Protein AF-A0A8H6WS66-F1 (afdb_monomer)

Solvent-accessible surface area (backbone atoms only — not comparable to full-atom values): 33517 Å² total; per-residue (Å²): 138,84,81,68,73,71,63,70,65,63,70,77,64,70,57,72,63,61,60,51,50,57,52,49,55,54,51,50,53,51,52,53,51,53,49,53,52,50,53,50,51,52,50,53,50,51,53,51,50,52,36,53,51,48,51,54,46,40,55,49,43,50,50,51,50,51,54,48,43,46,63,71,46,48,46,52,53,50,55,49,49,49,71,77,38,58,78,78,70,56,79,72,84,66,98,68,97,72,90,77,87,86,85,83,87,81,85,90,74,85,76,85,82,79,84,89,66,83,79,73,81,88,76,88,75,74,98,60,79,79,86,39,65,44,73,50,67,57,63,42,93,86,72,44,65,76,57,79,66,40,82,39,78,52,82,74,76,74,73,76,66,40,97,84,72,49,78,70,81,73,74,77,75,78,91,72,83,92,70,86,90,66,98,62,82,68,42,77,73,76,67,82,45,90,55,37,35,82,71,81,88,84,57,97,61,71,88,75,65,61,58,69,62,60,35,53,71,10,83,63,36,42,66,86,54,62,64,42,95,76,78,60,66,60,86,82,47,88,47,68,69,56,51,52,37,47,51,54,36,52,45,46,42,33,76,73,66,66,47,49,64,69,58,49,51,52,33,29,75,72,29,89,92,44,64,62,67,54,59,49,49,69,91,72,36,85,32,33,43,52,50,61,55,71,75,48,89,72,69,88,51,71,45,96,87,66,42,29,75,82,67,38,85,68,78,46,59,72,79,59,29,68,71,74,56,92,82,54,56,68,67,59,55,48,58,50,51,56,72,41,32,38,85,52,86,94,37,82,44,63,69,38,54,63,68,46,75,73,63,61,76,76,71,77,91,84,72,95,85,78,77,88,58,61,50,56,70,41,81,44,83,45,98,87,49,63,25,47,38,73,68,58,93,81,59,96,88,62,56,60,64,72,86,47,44,51,80,41,67,55,84,75,71,79,81,72,77,79,82,78,79,84,79,85,82,86,84,83,80,88,84,86,89,81,89,84,90,78,93,75,81,88,74,87,77,71,85,79,78,77,77,71,84,74,77,46,64,73,58,54,28,69,73,71,74,60,79,49,68,46,80,47,90,72,32,34,30,36,29,72,94,46,56,52,69,60,69,31,58,70,90,60,62,94,93,59,68,90,74,85,85,83,85,75,89,80,86,126

Mean predicted aligned error: 18.37 Å

Foldseek 3Di:
DDDDPVVVVVVVCPDPVVVVVVVVVVVVVVVVVVVVVVVVVVVVVVLVVLLVVLLVLLVQLLVQLVVLCVPPPVVVVVVVCCLQCVPVPPPDDDDDPDDDDDDDDDDPDDDDDDDDDDDDPDDDDPPDDPPQWDFAFDADLLRHGPDGTDTDGHPPPPDDQDPVNDDPPDDPDPDDDDDDDDPDDFDPCVVPQQLEAADQDDDPPPPPDPSVVVCVSNVVHHLQPPPPPVVPRPPANDPVSLLVSLQVSLLCCCPVVVDDLVSSQSSLVPHPSSVAWRCADDDFLCDGSLNVNVPDDDPQRQGPVGDGPSRRPRPDCVSSPCPPDPPPPPVVVVVNQVLQADPPPVGRHGVGRHRCVVNCVPDDPPDPDDDLDAFDWDWDQDPVGIATDGPDDDDPPRHNDDKAADKDFLPQPPDDPDDDDDDDDDDDDDDDDDDDDDDDDDDDDDDPPPPDDDDRVVNVCVVVVHFLWDDAPRMIGGPVVHTDNVSRHDDDDVPDDPDDDDHDDDDD

Structure (mmCIF, N/CA/C/O backbone):
data_AF-A0A8H6WS66-F1
#
_entry.id   AF-A0A8H6WS66-F1
#
loop_
_atom_site.group_PDB
_atom_site.id
_atom_site.type_symbol
_atom_site.label_atom_id
_atom_site.label_alt_id
_atom_site.label_comp_id
_atom_site.label_asym_id
_atom_site.label_entity_id
_atom_site.label_seq_id
_atom_site.pdbx_PDB_ins_code
_atom_site.Cartn_x
_atom_site.Cartn_y
_atom_site.Cartn_z
_atom_site.occupancy
_atom_site.B_iso_or_equiv
_atom_site.auth_seq_id
_atom_site.auth_comp_id
_atom_site.auth_asym_id
_atom_site.auth_atom_id
_atom_site.pdbx_PDB_model_num
ATOM 1 N N . MET A 1 1 ? 30.256 19.941 -70.661 1.00 43.75 1 MET A N 1
ATOM 2 C CA . MET A 1 1 ? 30.154 18.940 -69.582 1.00 43.75 1 MET A CA 1
ATOM 3 C C . MET A 1 1 ? 29.837 17.607 -70.234 1.00 43.75 1 MET A C 1
ATOM 5 O O . MET A 1 1 ? 28.681 17.332 -70.511 1.00 43.75 1 MET A O 1
ATOM 9 N N . PHE A 1 2 ? 30.880 16.864 -70.602 1.00 43.03 2 PHE A N 1
ATOM 10 C CA . PHE A 1 2 ? 30.775 15.496 -71.103 1.00 43.03 2 PHE A CA 1
ATOM 11 C C . PHE A 1 2 ? 30.902 14.583 -69.885 1.00 43.03 2 PHE A C 1
ATOM 13 O O . PHE A 1 2 ? 31.939 14.602 -69.225 1.00 43.03 2 PHE A O 1
ATOM 20 N N . LEU A 1 3 ? 29.826 13.881 -69.536 1.00 43.59 3 LEU A N 1
ATOM 21 C CA . LEU A 1 3 ? 29.873 12.826 -68.531 1.00 43.59 3 LEU A CA 1
ATOM 22 C C . LEU A 1 3 ? 30.451 11.577 -69.201 1.00 43.59 3 LEU A C 1
ATOM 24 O O . LEU A 1 3 ? 29.998 11.164 -70.264 1.00 43.59 3 LEU A O 1
ATOM 28 N N . ASP A 1 4 ? 31.511 11.061 -68.593 1.00 47.53 4 ASP A N 1
ATOM 29 C CA . ASP A 1 4 ? 32.349 9.964 -69.061 1.00 47.53 4 ASP A CA 1
ATOM 30 C C . ASP A 1 4 ? 31.577 8.631 -68.993 1.00 47.53 4 ASP A C 1
ATOM 32 O O . ASP A 1 4 ? 31.248 8.141 -67.909 1.00 47.53 4 ASP A O 1
ATOM 36 N N . GLU A 1 5 ? 31.281 8.032 -70.153 1.00 54.59 5 GLU A N 1
ATOM 37 C CA . GLU A 1 5 ? 30.584 6.739 -70.292 1.00 54.59 5 GLU A CA 1
ATOM 38 C C . GLU A 1 5 ? 31.339 5.564 -69.636 1.00 54.59 5 GLU A C 1
ATOM 40 O O . GLU A 1 5 ? 30.779 4.479 -69.465 1.00 54.59 5 GLU A O 1
ATOM 45 N N . LYS A 1 6 ? 32.586 5.762 -69.186 1.00 54.75 6 LYS A N 1
ATOM 46 C CA . LYS A 1 6 ? 33.353 4.737 -68.462 1.00 54.75 6 LYS A CA 1
ATOM 47 C C . LYS A 1 6 ? 32.830 4.413 -67.061 1.00 54.75 6 LYS A C 1
ATOM 49 O O . LYS A 1 6 ? 33.094 3.314 -66.578 1.00 54.75 6 LYS A O 1
ATOM 54 N N . TRP A 1 7 ? 32.058 5.293 -66.419 1.00 54.59 7 TRP A N 1
ATOM 55 C CA . TRP A 1 7 ? 31.504 5.010 -65.085 1.00 54.59 7 TRP A CA 1
ATOM 56 C C . TRP A 1 7 ? 30.294 4.063 -65.099 1.00 54.59 7 TRP A C 1
ATOM 58 O O . TRP A 1 7 ? 30.062 3.357 -64.121 1.00 54.59 7 TRP A O 1
ATOM 68 N N . LEU A 1 8 ? 29.562 3.967 -66.215 1.00 52.69 8 LEU A N 1
ATOM 69 C CA . LEU A 1 8 ? 28.390 3.084 -66.328 1.00 52.69 8 LEU A CA 1
ATOM 70 C C . LEU A 1 8 ? 28.760 1.609 -66.573 1.00 52.69 8 LEU A C 1
ATOM 72 O O . LEU A 1 8 ? 27.955 0.724 -66.296 1.00 52.69 8 LEU A O 1
ATOM 76 N N . SER A 1 9 ? 29.988 1.322 -67.018 1.00 56.88 9 SER A N 1
ATOM 77 C CA . SER A 1 9 ? 30.484 -0.048 -67.226 1.00 56.88 9 SER A CA 1
ATOM 78 C C . SER A 1 9 ? 31.092 -0.689 -65.971 1.00 56.88 9 SER A C 1
ATOM 80 O O . SER A 1 9 ? 31.179 -1.914 -65.915 1.00 56.88 9 SER A O 1
ATOM 82 N N . ALA A 1 10 ? 31.525 0.097 -64.980 1.00 54.47 10 ALA A N 1
ATOM 83 C CA . ALA A 1 10 ? 32.148 -0.427 -63.759 1.00 54.47 10 ALA A CA 1
ATOM 84 C C . ALA A 1 10 ? 31.117 -0.852 -62.693 1.00 54.47 10 ALA A C 1
ATOM 86 O O . ALA A 1 10 ? 31.419 -1.690 -61.851 1.00 54.47 10 ALA A O 1
ATOM 87 N N . ALA A 1 11 ? 29.882 -0.341 -62.764 1.00 55.03 11 ALA A N 1
ATOM 88 C CA . ALA A 1 11 ? 28.795 -0.693 -61.844 1.00 55.03 11 ALA A CA 1
ATOM 89 C C . ALA A 1 11 ? 28.055 -2.002 -62.210 1.00 55.03 11 ALA A C 1
ATOM 91 O O . ALA A 1 11 ? 27.203 -2.459 -61.455 1.00 55.03 11 ALA A O 1
ATOM 92 N N . ALA A 1 12 ? 28.364 -2.623 -63.357 1.00 57.28 12 ALA A N 1
ATOM 93 C CA . ALA A 1 12 ? 27.708 -3.855 -63.817 1.00 57.28 12 ALA A CA 1
ATOM 94 C C . ALA A 1 12 ? 28.364 -5.151 -63.294 1.00 57.28 12 ALA A C 1
ATOM 96 O O . ALA A 1 12 ? 27.846 -6.243 -63.525 1.00 57.28 12 ALA A O 1
ATOM 97 N N . HIS A 1 13 ? 29.483 -5.039 -62.573 1.00 57.19 13 HIS A N 1
ATOM 98 C CA . HIS A 1 13 ? 30.164 -6.153 -61.916 1.00 57.19 13 HIS A CA 1
ATOM 99 C C . HIS A 1 13 ? 30.363 -5.850 -60.427 1.00 57.19 13 HIS A C 1
ATOM 101 O O . HIS A 1 13 ? 31.485 -5.825 -59.928 1.00 57.19 13 HIS A O 1
ATOM 107 N N . GLU A 1 14 ? 29.265 -5.641 -59.693 1.00 57.31 14 GLU A N 1
ATOM 108 C CA . GLU A 1 14 ? 29.308 -5.959 -58.264 1.00 57.31 14 GLU A CA 1
ATOM 109 C C . GLU A 1 14 ? 29.624 -7.460 -58.131 1.00 57.31 14 GLU A C 1
ATOM 111 O O . GLU A 1 14 ? 28.945 -8.282 -58.762 1.00 57.31 14 GLU A O 1
ATOM 116 N N . PRO A 1 15 ? 30.673 -7.843 -57.383 1.00 62.91 15 PRO A N 1
ATOM 117 C CA . PRO A 1 15 ? 31.026 -9.241 -57.224 1.00 62.91 15 PRO A CA 1
ATOM 118 C C . PRO A 1 15 ? 29.860 -9.997 -56.576 1.00 62.91 15 PRO A C 1
ATOM 120 O O . PRO A 1 15 ? 29.294 -9.567 -55.572 1.00 62.91 15 PRO A O 1
ATOM 123 N N . ASP A 1 16 ? 29.507 -11.149 -57.156 1.00 68.88 16 ASP A N 1
ATOM 124 C CA . ASP A 1 16 ? 28.428 -12.050 -56.704 1.00 68.88 16 ASP A CA 1
ATOM 125 C C . ASP A 1 16 ? 28.535 -12.398 -55.200 1.00 68.88 16 ASP A C 1
ATOM 127 O O . ASP A 1 16 ? 27.555 -12.724 -54.534 1.00 68.88 16 ASP A O 1
ATOM 131 N N . GLU A 1 17 ? 29.729 -12.257 -54.629 1.00 71.19 17 GLU A N 1
ATOM 132 C CA . GLU A 1 17 ? 30.026 -12.443 -53.212 1.00 71.19 17 GLU A CA 1
ATOM 133 C C . GLU A 1 17 ? 29.352 -11.396 -52.305 1.00 71.19 17 GLU A C 1
ATOM 135 O O . GLU A 1 17 ? 28.680 -11.772 -51.344 1.00 71.19 17 GLU A O 1
ATOM 140 N N . THR A 1 18 ? 29.383 -10.107 -52.661 1.00 72.00 18 THR A N 1
ATOM 141 C CA . THR A 1 18 ? 28.758 -9.032 -51.864 1.00 72.00 18 THR A CA 1
ATOM 142 C C . THR A 1 18 ? 27.233 -9.161 -51.853 1.00 72.00 18 THR A C 1
ATOM 144 O O . THR A 1 18 ? 26.573 -8.930 -50.839 1.00 72.00 18 THR A O 1
ATOM 147 N N . ARG A 1 19 ? 26.647 -9.626 -52.965 1.00 71.31 19 ARG A N 1
ATOM 148 C CA . ARG A 1 19 ? 25.206 -9.902 -53.063 1.00 71.31 19 ARG A CA 1
ATOM 149 C C . ARG A 1 19 ? 24.790 -11.122 -52.234 1.00 71.31 19 ARG A C 1
ATOM 151 O O . ARG A 1 19 ? 23.672 -11.155 -51.715 1.00 71.31 19 ARG A O 1
ATOM 158 N N . ARG A 1 20 ? 25.666 -12.122 -52.087 1.00 73.50 20 ARG A N 1
ATOM 159 C CA . ARG A 1 20 ? 25.434 -13.285 -51.212 1.00 73.50 20 ARG A CA 1
ATOM 160 C C . ARG A 1 20 ? 25.516 -12.915 -49.734 1.00 73.50 20 ARG A C 1
ATOM 162 O O . ARG A 1 20 ? 24.702 -13.423 -48.968 1.00 73.50 20 ARG A O 1
ATOM 169 N N . GLU A 1 21 ? 26.429 -12.032 -49.343 1.00 76.38 21 GLU A N 1
ATOM 170 C CA . GLU A 1 21 ? 26.528 -11.533 -47.962 1.00 76.38 21 GLU A CA 1
ATOM 171 C C . GLU A 1 21 ? 25.297 -10.702 -47.570 1.00 76.38 21 GLU A C 1
ATOM 173 O O . GLU A 1 21 ? 24.619 -11.043 -46.604 1.00 76.38 21 GLU A O 1
ATOM 178 N N . LEU A 1 22 ? 24.885 -9.740 -48.405 1.00 74.75 22 LEU A N 1
ATOM 179 C CA . LEU A 1 22 ? 23.660 -8.949 -48.192 1.00 74.75 22 LEU A CA 1
ATOM 180 C C . LEU A 1 22 ? 22.384 -9.802 -48.075 1.00 74.75 22 LEU A C 1
ATOM 182 O O . LEU A 1 22 ? 21.452 -9.443 -47.353 1.00 74.75 22 LEU A O 1
ATOM 186 N N . ASN A 1 23 ? 22.312 -10.932 -48.784 1.00 79.50 23 ASN A N 1
ATOM 187 C CA . ASN A 1 23 ? 21.181 -11.855 -48.678 1.00 79.50 23 ASN A CA 1
ATOM 188 C C . ASN A 1 23 ? 21.225 -12.707 -47.400 1.00 79.50 23 ASN A C 1
ATOM 190 O O . ASN A 1 23 ? 20.162 -13.039 -46.875 1.00 79.50 23 ASN A O 1
ATOM 194 N N . LYS A 1 24 ? 22.416 -13.042 -46.882 1.00 81.19 24 LYS A N 1
ATOM 195 C CA . LYS A 1 24 ? 22.566 -13.734 -45.592 1.00 81.19 24 LYS A CA 1
ATOM 196 C C . LYS A 1 24 ? 22.163 -12.828 -44.433 1.00 81.19 24 LYS A C 1
ATOM 198 O O . LYS A 1 24 ? 21.391 -13.266 -43.587 1.00 81.19 24 LYS A O 1
ATOM 203 N N . ASP A 1 25 ? 22.581 -11.565 -44.447 1.00 83.75 25 ASP A N 1
ATOM 204 C CA . ASP A 1 25 ? 22.234 -10.606 -43.391 1.00 83.75 25 ASP A CA 1
ATOM 205 C C . ASP A 1 25 ? 20.728 -10.331 -43.341 1.00 83.75 25 ASP A C 1
ATOM 207 O O . ASP A 1 25 ? 20.127 -10.315 -42.268 1.00 83.75 25 ASP A O 1
ATOM 211 N N . LYS A 1 26 ? 20.075 -10.217 -44.506 1.00 85.56 26 LYS A N 1
ATOM 212 C CA . LYS A 1 26 ? 18.609 -10.096 -44.584 1.00 85.56 26 LYS A CA 1
ATOM 213 C C . LYS A 1 26 ? 17.880 -11.336 -44.069 1.00 85.56 26 LYS A C 1
ATOM 215 O O . LYS A 1 26 ? 16.824 -11.202 -43.458 1.00 85.56 26 LYS A O 1
ATOM 220 N N . LEU A 1 27 ? 18.413 -12.533 -44.322 1.00 84.50 27 LEU A N 1
ATOM 221 C CA . LEU A 1 27 ? 17.817 -13.777 -43.830 1.00 84.50 27 LEU A CA 1
ATOM 222 C C . LEU A 1 27 ? 17.990 -13.915 -42.311 1.00 84.50 27 LEU A C 1
ATOM 224 O O . LEU A 1 27 ? 17.042 -14.289 -41.627 1.00 84.50 27 LEU A O 1
ATOM 228 N N . ASN A 1 28 ? 19.164 -13.554 -41.787 1.00 88.44 28 ASN A N 1
ATOM 229 C CA . ASN A 1 28 ? 19.439 -13.549 -40.352 1.00 88.44 28 ASN A CA 1
ATOM 230 C C . ASN A 1 28 ? 18.550 -12.535 -39.621 1.00 88.44 28 ASN A C 1
ATOM 232 O O . ASN A 1 28 ? 17.876 -12.907 -38.668 1.00 88.44 28 ASN A O 1
ATOM 236 N N . SER A 1 29 ? 18.449 -11.301 -40.127 1.00 89.19 29 SER A N 1
ATOM 237 C CA . SER A 1 29 ? 17.558 -10.275 -39.567 1.00 89.19 29 SER A CA 1
ATOM 238 C C . SER A 1 29 ? 16.092 -10.717 -39.571 1.00 89.19 29 SER A C 1
ATOM 240 O O . SER A 1 29 ? 15.390 -10.507 -38.587 1.00 89.19 29 SER A O 1
ATOM 242 N N . LYS A 1 30 ? 15.627 -11.384 -40.637 1.00 91.62 30 LYS A N 1
ATOM 243 C CA . LYS A 1 30 ? 14.256 -11.904 -40.694 1.00 91.62 30 LYS A CA 1
ATOM 244 C C . LYS A 1 30 ? 14.009 -13.011 -39.661 1.00 91.62 30 LYS A C 1
ATOM 246 O O . LYS A 1 30 ? 12.953 -13.021 -39.035 1.00 91.62 30 LYS A O 1
ATOM 251 N N . ASN A 1 31 ? 14.968 -13.917 -39.468 1.00 93.38 31 ASN A N 1
ATOM 252 C CA . ASN A 1 31 ? 14.859 -14.975 -38.461 1.00 93.38 31 ASN A CA 1
ATOM 253 C C . ASN A 1 31 ? 14.862 -14.402 -37.034 1.00 93.38 31 ASN A C 1
ATOM 255 O O . ASN A 1 31 ? 14.090 -14.862 -36.196 1.00 93.38 31 ASN A O 1
ATOM 259 N N . GLU A 1 32 ? 15.682 -13.381 -36.763 1.00 94.94 32 GLU A N 1
ATOM 260 C CA . GLU A 1 32 ? 15.687 -12.684 -35.471 1.00 94.94 32 GLU A CA 1
ATOM 261 C C . GLU A 1 32 ? 14.355 -11.976 -35.194 1.00 94.94 32 GLU A C 1
ATOM 263 O O . GLU A 1 32 ? 13.839 -12.053 -34.079 1.00 94.94 32 GLU A O 1
ATOM 268 N N . ASP A 1 33 ? 13.758 -11.330 -36.199 1.00 94.75 33 ASP A N 1
ATOM 269 C CA . ASP A 1 33 ? 12.450 -10.683 -36.060 1.00 94.75 33 ASP A CA 1
ATOM 270 C C . ASP A 1 33 ? 11.324 -11.701 -35.822 1.00 94.75 33 ASP A C 1
ATOM 272 O O . ASP A 1 33 ? 10.460 -11.483 -34.969 1.00 94.75 33 ASP A O 1
ATOM 276 N N . GLU A 1 34 ? 11.331 -12.832 -36.535 1.00 95.75 34 GLU A N 1
ATOM 277 C CA . GLU A 1 34 ? 10.373 -13.924 -36.319 1.00 95.75 34 GLU A CA 1
ATOM 278 C C . GLU A 1 34 ? 10.517 -14.525 -34.912 1.00 95.75 34 GLU A C 1
ATOM 280 O O . GLU A 1 34 ? 9.509 -14.738 -34.231 1.00 95.75 34 GLU A O 1
ATOM 285 N N . GLN A 1 35 ? 11.752 -14.710 -34.434 1.00 96.00 35 GLN A N 1
ATOM 286 C CA . GLN A 1 35 ? 12.023 -15.170 -33.074 1.00 96.00 35 GLN A CA 1
ATOM 287 C C . GLN A 1 35 ? 11.519 -14.166 -32.025 1.00 96.00 35 GLN A C 1
ATOM 289 O O . GLN A 1 35 ? 10.778 -14.554 -31.120 1.00 96.00 35 GLN A O 1
ATOM 294 N N . ARG A 1 36 ? 11.820 -12.868 -32.172 1.00 96.12 36 ARG A N 1
ATOM 295 C CA . ARG A 1 36 ? 11.318 -11.818 -31.262 1.00 96.12 36 ARG A CA 1
ATOM 296 C C . ARG A 1 36 ? 9.791 -11.759 -31.244 1.00 96.12 36 ARG A C 1
ATOM 298 O O . ARG A 1 36 ? 9.187 -11.589 -30.185 1.00 96.12 36 ARG A O 1
ATOM 305 N N . GLN A 1 37 ? 9.139 -11.920 -32.397 1.00 96.75 37 GLN A N 1
ATOM 306 C CA . GLN A 1 37 ? 7.676 -11.976 -32.469 1.00 96.75 37 GLN A CA 1
ATOM 307 C C . GLN A 1 37 ? 7.109 -13.213 -31.768 1.00 96.75 37 GLN A C 1
ATOM 309 O O . GLN A 1 37 ? 6.059 -13.122 -31.127 1.00 96.75 37 GLN A O 1
ATOM 314 N N . GLN A 1 38 ? 7.776 -14.362 -31.873 1.00 97.00 38 GLN A N 1
ATOM 315 C CA . GLN A 1 38 ? 7.371 -15.579 -31.177 1.00 97.00 38 GLN A CA 1
ATOM 316 C C . GLN A 1 38 ? 7.518 -15.433 -29.656 1.00 97.00 38 GLN A C 1
ATOM 318 O O . GLN A 1 38 ? 6.588 -15.776 -28.925 1.00 97.00 38 GLN A O 1
ATOM 323 N N . GLU A 1 39 ? 8.626 -14.862 -29.182 1.00 96.88 39 GLU A N 1
ATOM 324 C CA . GLU A 1 39 ? 8.867 -14.571 -27.763 1.00 96.88 39 GLU A CA 1
ATOM 325 C C . GLU A 1 39 ? 7.842 -13.574 -27.201 1.00 96.88 39 GLU A C 1
ATOM 327 O O . GLU A 1 39 ? 7.281 -13.791 -26.122 1.00 96.88 39 GLU A O 1
ATOM 332 N N . LEU A 1 40 ? 7.506 -12.527 -27.963 1.00 96.12 40 LEU A N 1
ATOM 333 C CA . LEU A 1 40 ? 6.463 -11.572 -27.589 1.00 96.12 40 LEU A CA 1
ATOM 334 C C . LEU A 1 40 ? 5.087 -12.246 -27.489 1.00 96.12 40 LEU A C 1
ATOM 336 O O . LEU A 1 40 ? 4.362 -12.029 -26.520 1.00 96.12 40 LEU A O 1
ATOM 340 N N . ARG A 1 41 ? 4.723 -13.097 -28.459 1.00 97.25 41 ARG A N 1
ATOM 341 C CA . ARG A 1 41 ? 3.455 -13.849 -28.425 1.00 97.25 41 ARG A CA 1
ATOM 342 C C . ARG A 1 41 ? 3.390 -14.802 -27.236 1.00 97.25 41 ARG A C 1
ATOM 344 O O . ARG A 1 41 ? 2.350 -14.868 -26.587 1.00 97.25 41 ARG A O 1
ATOM 351 N N . ALA A 1 42 ? 4.482 -15.505 -26.936 1.00 96.94 42 ALA A N 1
ATOM 352 C CA . ALA A 1 42 ? 4.564 -16.387 -25.775 1.00 96.94 42 ALA A CA 1
ATOM 353 C C . ALA A 1 42 ? 4.412 -15.601 -24.462 1.00 96.94 42 ALA A C 1
ATOM 355 O O . ALA A 1 42 ? 3.675 -16.019 -23.570 1.00 96.94 42 ALA A O 1
ATOM 356 N N . THR A 1 43 ? 5.033 -14.422 -24.375 1.00 94.31 43 THR A N 1
ATOM 357 C CA . THR A 1 43 ? 4.922 -13.530 -23.212 1.00 94.31 43 THR A CA 1
ATOM 358 C C . THR A 1 43 ? 3.490 -13.027 -23.023 1.00 94.31 43 THR A C 1
ATOM 360 O O . THR A 1 43 ? 2.941 -13.138 -21.930 1.00 94.31 43 THR A O 1
ATOM 363 N N . LEU A 1 44 ? 2.836 -12.550 -24.088 1.00 94.88 44 LEU A N 1
ATOM 364 C CA . LEU A 1 44 ? 1.442 -12.092 -24.033 1.00 94.88 44 LEU A CA 1
ATOM 365 C C . LEU A 1 44 ? 0.467 -13.222 -23.678 1.00 94.88 44 LEU A C 1
ATOM 367 O O . LEU A 1 44 ? -0.478 -12.998 -22.921 1.00 94.88 44 LEU A O 1
ATOM 371 N N . ALA A 1 45 ? 0.700 -14.434 -24.191 1.00 96.44 45 ALA A N 1
ATOM 372 C CA . ALA A 1 45 ? -0.092 -15.608 -23.839 1.00 96.44 45 ALA A CA 1
ATOM 373 C C . ALA A 1 45 ? 0.037 -15.941 -22.343 1.00 96.44 45 ALA A C 1
ATOM 375 O O . ALA A 1 45 ? -0.981 -16.120 -21.675 1.00 96.44 45 ALA A O 1
ATOM 376 N N . ARG A 1 46 ? 1.262 -15.918 -21.798 1.00 95.94 46 ARG A N 1
ATOM 377 C CA . ARG A 1 46 ? 1.518 -16.118 -20.362 1.00 95.94 46 ARG A CA 1
ATOM 378 C C . ARG A 1 46 ? 0.838 -15.051 -19.501 1.00 95.94 46 ARG A C 1
ATOM 380 O O . ARG A 1 46 ? 0.182 -15.376 -18.519 1.00 95.94 46 ARG A O 1
ATOM 387 N N . MET A 1 47 ? 0.930 -13.776 -19.888 1.00 93.81 47 MET A N 1
ATOM 388 C CA . MET A 1 47 ? 0.246 -12.685 -19.178 1.00 93.81 47 MET A CA 1
ATOM 389 C C . MET A 1 47 ? -1.277 -12.863 -19.182 1.00 93.81 47 MET A C 1
ATOM 391 O O . MET A 1 47 ? -1.935 -12.627 -18.170 1.00 93.81 47 MET A O 1
ATOM 395 N N . HIS A 1 48 ? -1.855 -13.302 -20.304 1.00 95.69 48 HIS A N 1
ATOM 396 C CA . HIS A 1 48 ? -3.285 -13.588 -20.385 1.00 95.69 48 HIS A CA 1
ATOM 397 C C . HIS A 1 48 ? -3.695 -14.722 -19.436 1.00 95.69 48 HIS A C 1
ATOM 399 O O . HIS A 1 48 ? -4.669 -14.574 -18.697 1.00 95.69 48 HIS A O 1
ATOM 405 N N . GLU A 1 49 ? -2.933 -15.816 -19.412 1.00 96.69 49 GLU A N 1
ATOM 406 C CA . GLU A 1 49 ? -3.156 -16.944 -18.505 1.00 96.69 49 GLU A CA 1
ATOM 407 C C . GLU A 1 49 ? -3.073 -16.521 -17.029 1.00 96.69 49 GLU A C 1
ATOM 409 O O . GLU A 1 49 ? -3.973 -16.836 -16.245 1.00 96.69 49 GLU A O 1
ATOM 414 N N . ASN A 1 50 ? -2.072 -15.713 -16.665 1.00 95.38 50 ASN A N 1
ATOM 415 C CA . ASN A 1 50 ? -1.926 -15.168 -15.313 1.00 95.38 50 ASN A CA 1
ATOM 416 C C . ASN A 1 50 ? -3.147 -14.332 -14.896 1.00 95.38 50 ASN A C 1
ATOM 418 O O . ASN A 1 50 ? -3.660 -14.493 -13.789 1.00 95.38 50 ASN A O 1
ATOM 422 N N . ARG A 1 51 ? -3.670 -13.480 -15.790 1.00 95.12 51 ARG A N 1
ATOM 423 C CA . ARG A 1 51 ? -4.863 -12.652 -15.522 1.00 95.12 51 ARG A CA 1
ATOM 424 C C . ARG A 1 51 ? -6.130 -13.490 -15.347 1.00 95.12 51 ARG A C 1
ATOM 426 O O . ARG A 1 51 ? -6.951 -13.187 -14.482 1.00 95.12 51 ARG A O 1
ATOM 433 N N . VAL A 1 52 ? -6.306 -14.539 -16.154 1.00 95.94 52 VAL A N 1
ATOM 434 C CA . VAL A 1 52 ? -7.444 -15.464 -16.016 1.00 95.94 52 VAL A CA 1
ATOM 435 C C . VAL A 1 52 ? -7.368 -16.191 -14.676 1.00 95.94 52 VAL A C 1
ATOM 437 O O . VAL A 1 52 ? -8.351 -16.200 -13.933 1.00 95.94 52 VAL A O 1
ATOM 440 N N . THR A 1 53 ? -6.196 -16.727 -14.337 1.00 96.19 53 THR A N 1
ATOM 441 C CA . THR A 1 53 ? -5.964 -17.424 -13.067 1.00 96.19 53 THR A CA 1
ATOM 442 C C . THR A 1 53 ? -6.201 -16.504 -11.872 1.00 96.19 53 THR A C 1
ATOM 444 O O . THR A 1 53 ? -6.918 -16.877 -10.945 1.00 96.19 53 THR A O 1
ATOM 447 N N . ALA A 1 54 ? -5.703 -15.268 -11.921 1.00 95.81 54 ALA A N 1
ATOM 448 C CA . ALA A 1 54 ? -5.924 -14.277 -10.875 1.00 95.81 54 ALA A CA 1
ATOM 449 C C . ALA A 1 54 ? -7.402 -13.925 -10.680 1.00 95.81 54 ALA A C 1
ATOM 451 O O . ALA A 1 54 ? -7.860 -13.832 -9.545 1.00 95.81 54 ALA A O 1
ATOM 452 N N . ARG A 1 55 ? -8.181 -13.798 -11.762 1.00 95.75 55 ARG A N 1
ATOM 453 C CA . ARG A 1 55 ? -9.628 -13.555 -11.664 1.00 95.75 55 ARG A CA 1
ATOM 454 C C . ARG A 1 55 ? -10.355 -14.714 -10.981 1.00 95.75 55 ARG A C 1
ATOM 456 O O . ARG A 1 55 ? -11.232 -14.480 -10.153 1.00 95.75 55 ARG A O 1
ATOM 463 N N . VAL A 1 56 ? -10.008 -15.954 -11.328 1.00 96.81 56 VAL A N 1
ATOM 464 C CA . VAL A 1 56 ? -10.589 -17.151 -10.697 1.00 96.81 56 VAL A CA 1
ATOM 465 C C . VAL A 1 56 ? -10.227 -17.201 -9.213 1.00 96.81 56 VAL A C 1
ATOM 467 O O . VAL A 1 56 ? -11.101 -17.423 -8.376 1.00 96.81 56 VAL A O 1
ATOM 470 N N . LEU A 1 57 ? -8.962 -16.933 -8.888 1.00 96.38 57 LEU A N 1
ATOM 471 C CA . LEU A 1 57 ? -8.463 -16.924 -7.519 1.00 96.38 57 LEU A CA 1
ATOM 472 C C . LEU A 1 57 ? -9.121 -15.829 -6.674 1.00 96.38 57 LEU A C 1
ATOM 474 O O . LEU A 1 57 ? -9.579 -16.123 -5.575 1.00 96.38 57 LEU A O 1
ATOM 478 N N . LEU A 1 58 ? -9.267 -14.611 -7.206 1.00 95.81 58 LEU A N 1
ATOM 479 C CA . LEU A 1 58 ? -9.979 -13.522 -6.535 1.00 95.81 58 LEU A CA 1
ATOM 480 C C . LEU A 1 58 ? -11.403 -13.944 -6.157 1.00 95.81 58 LEU A C 1
ATOM 482 O O . LEU A 1 58 ? -11.823 -13.753 -5.022 1.00 95.81 58 LEU A O 1
ATOM 486 N N . LYS A 1 59 ? -12.143 -14.565 -7.086 1.00 96.12 59 LYS A N 1
ATOM 487 C CA . LYS A 1 59 ? -13.508 -15.047 -6.819 1.00 96.12 59 LYS A CA 1
ATOM 488 C C . LYS A 1 59 ? -13.559 -16.162 -5.779 1.00 96.12 59 LYS A C 1
ATOM 490 O O . LYS A 1 59 ? -14.531 -16.237 -5.026 1.00 96.12 59 LYS A O 1
ATOM 495 N N . ALA A 1 60 ? -12.537 -17.011 -5.719 1.00 96.56 60 ALA A N 1
ATOM 496 C CA . ALA A 1 60 ? -12.420 -18.011 -4.666 1.00 96.56 60 ALA A CA 1
ATOM 497 C C . ALA A 1 60 ? -12.203 -17.345 -3.296 1.00 96.56 60 ALA A C 1
ATOM 499 O O . ALA A 1 60 ? -12.978 -17.601 -2.377 1.00 96.56 60 ALA A O 1
ATOM 500 N N . VAL A 1 61 ? -11.242 -16.420 -3.191 1.00 96.19 61 VAL A N 1
ATOM 501 C CA . VAL A 1 61 ? -10.938 -15.688 -1.948 1.00 96.19 61 VAL A CA 1
ATOM 502 C C . VAL A 1 61 ? -12.130 -14.839 -1.487 1.00 96.19 61 VAL A C 1
ATOM 504 O O . VAL A 1 61 ? -12.470 -14.862 -0.308 1.00 96.19 61 VAL A O 1
ATOM 507 N N . GLU A 1 62 ? -12.836 -14.159 -2.400 1.00 95.75 62 GLU A N 1
ATOM 508 C CA . GLU A 1 62 ? -14.081 -13.431 -2.096 1.00 95.75 62 GLU A CA 1
ATOM 509 C C . GLU A 1 62 ? -15.131 -14.347 -1.448 1.00 95.75 62 GLU A C 1
ATOM 511 O O . GLU A 1 62 ? -15.781 -13.969 -0.471 1.00 95.75 62 GLU A O 1
ATOM 516 N N . LYS A 1 63 ? -15.300 -15.564 -1.980 1.00 96.81 63 LYS A N 1
ATOM 517 C CA . LYS A 1 63 ? -16.261 -16.542 -1.459 1.00 96.81 63 LYS A CA 1
ATOM 518 C C . LYS A 1 63 ? -15.851 -17.064 -0.080 1.00 96.81 63 LYS A C 1
ATOM 520 O O . LYS A 1 63 ? -16.714 -17.200 0.787 1.00 96.81 63 LYS A O 1
ATOM 525 N N . GLU A 1 64 ? -14.567 -17.354 0.117 1.00 96.38 64 GLU A N 1
ATOM 526 C CA . GLU A 1 64 ? -14.017 -17.775 1.412 1.00 96.38 64 GLU A CA 1
ATOM 527 C C . GLU A 1 64 ? -14.210 -16.683 2.471 1.00 96.38 64 GLU A C 1
ATOM 529 O O . GLU A 1 64 ? -14.768 -16.944 3.537 1.00 96.38 64 GLU A O 1
ATOM 534 N N . PHE A 1 65 ? -13.853 -15.440 2.139 1.00 96.00 65 PHE A N 1
ATOM 535 C CA . PHE A 1 65 ? -14.033 -14.292 3.021 1.00 96.00 65 PHE A CA 1
ATOM 536 C C . PHE A 1 65 ? -15.508 -14.062 3.368 1.00 96.00 65 PHE A C 1
ATOM 538 O O . PHE A 1 65 ? -15.847 -13.841 4.529 1.00 96.00 65 PHE A O 1
ATOM 545 N N . ALA A 1 66 ? -16.412 -14.152 2.386 1.00 95.75 66 ALA A N 1
ATOM 546 C CA . ALA A 1 66 ? -17.845 -13.994 2.619 1.00 95.75 66 ALA A CA 1
ATOM 547 C C . ALA A 1 66 ? -18.403 -15.064 3.574 1.00 95.75 66 ALA A C 1
ATOM 549 O O . ALA A 1 66 ? -19.206 -14.740 4.450 1.00 95.75 66 ALA A O 1
ATOM 550 N N . ALA A 1 67 ? -17.963 -16.319 3.434 1.00 95.50 67 ALA A N 1
ATOM 551 C CA . ALA A 1 67 ? -18.333 -17.399 4.347 1.00 95.50 67 ALA A CA 1
ATOM 552 C C . ALA A 1 67 ? -17.813 -17.141 5.770 1.00 95.50 67 ALA A C 1
ATOM 554 O O . ALA A 1 67 ? -18.586 -17.232 6.725 1.00 95.50 67 ALA A O 1
ATOM 555 N N . TRP A 1 68 ? -16.545 -16.743 5.906 1.00 95.50 68 TRP A N 1
ATOM 556 C CA . TRP A 1 68 ? -15.961 -16.386 7.199 1.00 95.50 68 TRP A CA 1
ATOM 557 C C . TRP A 1 68 ? -16.701 -15.209 7.854 1.00 95.50 68 TRP A C 1
ATOM 559 O O . TRP A 1 68 ? -17.120 -15.303 9.007 1.00 95.50 68 TRP A O 1
ATOM 569 N N . LYS A 1 69 ? -16.948 -14.125 7.108 1.00 94.75 69 LYS A N 1
ATOM 570 C CA . LYS A 1 69 ? -17.659 -12.932 7.594 1.00 94.75 69 LYS A CA 1
ATOM 571 C C . LYS A 1 69 ? -19.081 -13.265 8.048 1.00 94.75 69 LYS A C 1
ATOM 573 O O . LYS A 1 69 ? -19.536 -12.747 9.068 1.00 94.75 69 LYS A O 1
ATOM 578 N N . ALA A 1 70 ? -19.789 -14.128 7.321 1.00 94.81 70 ALA A N 1
ATOM 579 C CA . ALA A 1 70 ? -21.130 -14.559 7.703 1.00 94.81 70 ALA A CA 1
ATOM 580 C C . ALA A 1 70 ? -21.136 -15.299 9.051 1.00 94.81 70 ALA A C 1
ATOM 582 O O . ALA A 1 70 ? -21.954 -14.980 9.915 1.00 94.81 70 ALA A O 1
ATOM 583 N N . GLU A 1 71 ? -20.214 -16.245 9.239 1.00 95.31 71 GLU A N 1
ATOM 584 C CA . GLU A 1 71 ? -20.174 -17.093 10.434 1.00 95.31 71 GLU A CA 1
ATOM 585 C C . GLU A 1 71 ? -19.588 -16.378 11.657 1.00 95.31 71 GLU A C 1
ATOM 587 O O . GLU A 1 71 ? -20.135 -16.501 12.751 1.00 95.31 71 GLU A O 1
ATOM 592 N N . HIS A 1 72 ? -18.511 -15.609 11.487 1.00 92.25 72 HIS A N 1
ATOM 593 C CA . HIS A 1 72 ? -17.736 -15.066 12.608 1.00 92.25 72 HIS A CA 1
ATOM 594 C C . HIS A 1 72 ? -18.022 -13.599 12.927 1.00 92.25 72 HIS A C 1
ATOM 596 O O . HIS A 1 72 ? -17.710 -13.155 14.028 1.00 92.25 72 HIS A O 1
ATOM 602 N N . VAL A 1 73 ? -18.626 -12.842 12.005 1.00 91.75 73 VAL A N 1
ATOM 603 C CA . VAL A 1 73 ? -18.929 -11.417 12.221 1.00 91.75 73 VAL A CA 1
ATOM 604 C C . VAL A 1 73 ? -20.434 -11.190 12.261 1.00 91.75 73 VAL A C 1
ATOM 606 O O . VAL A 1 73 ? -20.974 -10.745 13.271 1.00 91.75 73 VAL A O 1
ATOM 609 N N . LEU A 1 74 ? -21.140 -11.529 11.180 1.00 91.56 74 LEU A N 1
ATOM 610 C CA . LEU A 1 74 ? -22.555 -11.183 11.037 1.00 91.56 74 LEU A CA 1
ATOM 611 C C . LEU A 1 74 ? -23.457 -11.994 11.968 1.00 91.56 74 LEU A C 1
ATOM 613 O O . LEU A 1 74 ? -24.387 -11.438 12.547 1.00 91.56 74 LEU A O 1
ATOM 617 N N . LYS A 1 75 ? -23.194 -13.293 12.137 1.00 93.38 75 LYS A N 1
ATOM 618 C CA . LYS A 1 75 ? -23.986 -14.155 13.022 1.00 93.38 75 LYS A CA 1
ATOM 619 C C . LYS A 1 75 ? -23.866 -13.746 14.503 1.00 93.38 75 LYS A C 1
ATOM 621 O O . LYS A 1 75 ? -24.920 -13.563 15.113 1.00 93.38 75 LYS A O 1
ATOM 626 N N . PRO A 1 76 ? -22.668 -13.510 15.080 1.00 92.44 76 PRO A N 1
ATOM 627 C CA . PRO A 1 76 ? -22.547 -12.970 16.436 1.00 92.44 76 PRO A CA 1
ATOM 628 C C . PRO A 1 76 ? -23.141 -11.569 16.588 1.00 92.44 76 PRO A C 1
ATOM 630 O O . PRO A 1 76 ? -23.852 -11.324 17.557 1.00 92.44 76 PRO A O 1
ATOM 633 N N . ALA A 1 77 ? -22.917 -10.668 15.624 1.00 88.50 77 ALA A N 1
ATOM 634 C CA . ALA A 1 77 ? -23.490 -9.322 15.667 1.00 88.50 77 ALA A CA 1
ATOM 635 C C . ALA A 1 77 ? -25.024 -9.356 15.661 1.00 88.50 77 ALA A C 1
ATOM 637 O O . ALA A 1 77 ? -25.668 -8.653 16.436 1.00 88.50 77 ALA A O 1
ATOM 638 N N . LYS A 1 78 ? -25.619 -10.222 14.833 1.00 88.44 78 LYS A N 1
ATOM 639 C CA . LYS A 1 78 ? -27.064 -10.447 14.813 1.00 88.44 78 LYS A CA 1
ATOM 640 C C . LYS A 1 78 ? -27.567 -10.999 16.149 1.00 88.44 78 LYS A C 1
ATOM 642 O O . LYS A 1 78 ? -28.539 -10.472 16.674 1.00 88.44 78 LYS A O 1
ATOM 647 N N . ALA A 1 79 ? -26.900 -12.009 16.707 1.00 88.94 79 ALA A N 1
ATOM 648 C CA . ALA A 1 79 ? -27.271 -12.576 18.004 1.00 88.94 79 ALA A CA 1
ATOM 649 C C . ALA A 1 79 ? -27.176 -11.539 19.139 1.00 88.94 79 ALA A C 1
ATOM 651 O O . ALA A 1 79 ? -28.037 -11.504 20.015 1.00 88.94 79 ALA A O 1
ATOM 652 N N . LEU A 1 80 ? -26.166 -10.663 19.102 1.00 87.06 80 LEU A N 1
ATOM 653 C CA . LEU A 1 80 ? -26.021 -9.560 20.049 1.00 87.06 80 LEU A CA 1
ATOM 654 C C . LEU A 1 80 ? -27.164 -8.551 19.903 1.00 87.06 80 LEU A C 1
ATOM 656 O O . LEU A 1 80 ? -27.794 -8.212 20.895 1.00 87.06 80 LEU A O 1
ATOM 660 N N . LEU A 1 81 ? -27.483 -8.125 18.678 1.00 82.81 81 LEU A N 1
ATOM 661 C CA . LEU A 1 81 ? -28.608 -7.220 18.417 1.00 82.81 81 LEU A CA 1
ATOM 662 C C . LEU A 1 81 ? -29.947 -7.816 18.876 1.00 82.81 81 LEU A C 1
ATOM 664 O O . LEU A 1 81 ? -30.751 -7.110 19.480 1.00 82.81 81 LEU A O 1
ATOM 668 N N . GLU A 1 82 ? -30.169 -9.111 18.640 1.00 86.38 82 GLU A N 1
ATOM 669 C CA . GLU A 1 82 ? -31.346 -9.846 19.123 1.00 86.38 82 GLU A CA 1
ATOM 670 C C . GLU A 1 82 ? -31.414 -9.906 20.652 1.00 86.38 82 GLU A C 1
ATOM 672 O O . GLU A 1 82 ? -32.499 -9.770 21.219 1.00 86.38 82 GLU A O 1
ATOM 677 N N . ALA A 1 83 ? -30.273 -10.054 21.326 1.00 82.81 83 ALA A N 1
ATOM 678 C CA . ALA A 1 83 ? -30.202 -10.055 22.782 1.00 82.81 83 ALA A CA 1
ATOM 679 C C . ALA A 1 83 ? -30.399 -8.654 23.390 1.00 82.81 83 ALA A C 1
ATOM 681 O O . ALA A 1 83 ? -31.052 -8.523 24.424 1.00 82.81 83 ALA A O 1
ATOM 682 N N . THR A 1 84 ? -29.848 -7.610 22.765 1.00 83.06 84 THR A N 1
ATOM 683 C CA . THR A 1 84 ? -29.911 -6.228 23.268 1.00 83.06 84 THR A CA 1
ATOM 684 C C . THR A 1 84 ? -31.255 -5.564 22.972 1.00 83.06 84 THR A C 1
ATOM 686 O O . THR A 1 84 ? -31.760 -4.817 23.807 1.00 83.06 84 THR A O 1
ATOM 689 N N . PHE A 1 85 ? -31.878 -5.870 21.828 1.00 85.25 85 PHE A N 1
ATOM 690 C CA . PHE A 1 85 ? -33.142 -5.262 21.400 1.00 85.25 85 PHE A CA 1
ATOM 691 C C . PHE A 1 85 ? -34.212 -6.308 21.033 1.00 85.25 85 PHE A C 1
ATOM 693 O O . PHE A 1 85 ? -34.672 -6.346 19.884 1.00 85.25 85 PHE A O 1
ATOM 700 N N . PRO A 1 86 ? -34.698 -7.123 21.995 1.00 81.38 86 PRO A N 1
ATOM 701 C CA . PRO A 1 86 ? -35.680 -8.175 21.712 1.00 81.38 86 PRO A CA 1
ATOM 702 C C . PRO A 1 86 ? -36.983 -7.638 21.099 1.00 81.38 86 PRO A C 1
ATOM 704 O O . PRO A 1 86 ? -37.652 -8.322 20.324 1.00 81.38 86 PRO A O 1
ATOM 707 N N . SER A 1 87 ? -37.350 -6.396 21.435 1.00 78.62 87 SER A N 1
ATOM 708 C CA . SER A 1 87 ? -38.573 -5.734 20.972 1.00 78.62 87 SER A CA 1
ATOM 709 C C . SER A 1 87 ? -38.506 -5.242 19.523 1.00 78.62 87 SER A C 1
ATOM 711 O O . SER A 1 87 ? -39.552 -5.160 18.884 1.00 78.62 87 SER A O 1
ATOM 713 N N . MET A 1 88 ? -37.317 -4.948 18.980 1.00 69.31 88 MET A N 1
ATOM 714 C CA . MET A 1 88 ? -37.175 -4.448 17.602 1.00 69.31 88 MET A CA 1
ATOM 715 C C . MET A 1 88 ? -37.274 -5.551 16.546 1.00 69.31 88 MET A C 1
ATOM 717 O O . MET A 1 88 ? -37.613 -5.272 15.399 1.00 69.31 88 MET A O 1
ATOM 721 N N . ILE A 1 89 ? -36.980 -6.799 16.914 1.00 65.38 89 ILE A N 1
ATOM 722 C CA . ILE A 1 89 ? -36.894 -7.918 15.961 1.00 65.38 89 ILE A CA 1
ATOM 723 C C . ILE A 1 89 ? -38.155 -8.786 15.994 1.00 65.38 89 ILE A C 1
ATOM 725 O O . ILE A 1 89 ? -38.311 -9.669 15.156 1.00 65.38 89 ILE A O 1
ATOM 729 N N . SER A 1 90 ? -39.106 -8.499 16.890 1.00 66.75 90 SER A N 1
ATOM 730 C CA . SER A 1 90 ? -40.407 -9.164 16.873 1.00 66.75 90 SER A CA 1
ATOM 731 C C . SER A 1 90 ? -41.136 -8.786 15.575 1.00 66.75 90 SER A C 1
ATOM 733 O O . SER A 1 90 ? -41.565 -7.636 15.432 1.00 66.75 90 SER A O 1
ATOM 735 N N . PRO A 1 91 ? -41.269 -9.703 14.597 1.00 62.16 91 PRO A N 1
ATOM 736 C CA . PRO A 1 91 ? -41.940 -9.413 13.345 1.00 62.16 91 PRO A CA 1
ATOM 737 C C . PRO A 1 91 ? -43.433 -9.389 13.654 1.00 62.16 91 PRO A C 1
ATOM 739 O O . PRO A 1 91 ? -44.086 -10.426 13.619 1.00 62.16 91 PRO A O 1
ATOM 742 N N . SER A 1 92 ? -43.922 -8.219 14.077 1.00 54.31 92 SER A N 1
ATOM 743 C CA . SER A 1 92 ? -45.313 -7.859 14.361 1.00 54.31 92 SER A CA 1
ATOM 744 C C . SER A 1 92 ? -46.296 -9.032 14.297 1.00 54.31 92 SER A C 1
ATOM 746 O O . SER A 1 92 ? -46.882 -9.332 13.250 1.00 54.31 92 SER A O 1
ATOM 748 N N . ALA A 1 93 ? -46.529 -9.661 15.446 1.00 49.59 93 ALA A N 1
ATOM 749 C CA . ALA A 1 93 ? -47.802 -10.305 15.687 1.00 49.59 93 ALA A CA 1
ATOM 750 C C . ALA A 1 93 ? -48.885 -9.216 15.629 1.00 49.59 93 ALA A C 1
ATOM 752 O O . ALA A 1 93 ? -49.003 -8.406 16.539 1.00 49.59 93 ALA A O 1
ATOM 753 N N . GLY A 1 94 ? -49.656 -9.211 14.543 1.00 52.25 94 GLY A N 1
ATOM 754 C CA . GLY A 1 94 ? -51.012 -8.676 14.511 1.00 52.25 94 GLY A CA 1
ATOM 755 C C . GLY A 1 94 ? -51.155 -7.156 14.440 1.00 52.25 94 GLY A C 1
ATOM 756 O O . GLY A 1 94 ? -50.915 -6.419 15.388 1.00 52.25 94 GLY A O 1
ATOM 757 N N . THR A 1 95 ? -51.720 -6.710 13.325 1.00 50.78 95 THR A N 1
ATOM 758 C CA . THR A 1 95 ? -52.625 -5.563 13.244 1.00 50.78 95 THR A CA 1
ATOM 759 C C . THR A 1 95 ? -53.598 -5.542 14.434 1.00 50.78 95 THR A C 1
ATOM 761 O O . THR A 1 95 ? -54.635 -6.199 14.409 1.00 50.78 95 THR A O 1
ATOM 764 N N . SER A 1 96 ? -53.295 -4.767 15.474 1.00 47.19 96 SER A N 1
ATOM 765 C CA . SER A 1 96 ? -54.282 -4.367 16.478 1.00 47.19 96 SER A CA 1
ATOM 766 C C . SER A 1 96 ? -54.200 -2.865 16.692 1.00 47.19 96 SER A C 1
ATOM 768 O O . SER A 1 96 ? -53.322 -2.342 17.372 1.00 47.19 96 SER A O 1
ATOM 770 N N . THR A 1 97 ? -55.143 -2.170 16.066 1.00 48.22 97 THR A N 1
ATOM 771 C CA . THR A 1 97 ? -55.489 -0.772 16.306 1.00 48.22 97 THR A CA 1
ATOM 772 C C . THR A 1 97 ? -56.030 -0.603 17.725 1.00 48.22 97 THR A C 1
ATOM 774 O O . THR A 1 97 ? -57.231 -0.724 17.947 1.00 48.22 97 THR A O 1
ATOM 777 N N . SER A 1 98 ? -55.164 -0.301 18.685 1.00 48.94 98 SER A N 1
ATOM 778 C CA . SER A 1 98 ? -55.564 0.382 19.917 1.00 48.94 98 SER A CA 1
ATOM 779 C C . SER A 1 98 ? -54.336 0.998 20.574 1.00 48.94 98 SER A C 1
ATOM 781 O O . SER A 1 98 ? -53.488 0.286 21.104 1.00 48.94 98 SER A O 1
ATOM 783 N N . VAL A 1 99 ? -54.257 2.324 20.504 1.00 47.62 99 VAL A N 1
ATOM 784 C CA . VAL A 1 99 ? -53.318 3.169 21.247 1.00 47.62 99 VAL A CA 1
ATOM 785 C C . VAL A 1 99 ? -53.654 3.083 22.739 1.00 47.62 99 VAL A C 1
ATOM 787 O O . VAL A 1 99 ? -54.821 3.280 23.087 1.00 47.62 99 VAL A O 1
ATOM 790 N N . PRO A 1 100 ? -52.668 2.875 23.624 1.00 50.50 100 PRO A N 1
ATOM 791 C CA . PRO A 1 100 ? -52.720 3.430 24.961 1.00 50.50 100 PRO A CA 1
ATOM 792 C C . PRO A 1 100 ? -51.646 4.510 25.110 1.00 50.50 100 PRO A C 1
ATOM 794 O O . PRO A 1 100 ? -50.460 4.281 24.875 1.00 50.50 100 PRO A O 1
ATOM 797 N N . ASP A 1 101 ? -52.102 5.692 25.513 1.00 46.75 101 ASP A N 1
ATOM 798 C CA . ASP A 1 101 ? -51.266 6.744 26.072 1.00 46.75 101 ASP A CA 1
ATOM 799 C C . ASP A 1 101 ? -50.615 6.266 27.378 1.00 46.75 101 ASP A C 1
ATOM 801 O O . ASP A 1 101 ? -51.219 5.514 28.145 1.00 46.75 101 ASP A O 1
ATOM 805 N N . THR A 1 102 ? -49.426 6.812 27.645 1.00 54.00 102 THR A N 1
ATOM 806 C CA . THR A 1 102 ? -48.592 6.742 28.863 1.00 54.00 102 THR A CA 1
ATOM 807 C C . THR A 1 102 ? -47.628 5.555 28.996 1.00 54.00 102 THR A C 1
ATOM 809 O O . THR A 1 102 ? -48.017 4.426 29.275 1.00 54.00 102 THR A O 1
ATOM 812 N N . VAL A 1 103 ? -46.325 5.853 28.877 1.00 42.28 103 VAL A N 1
ATOM 813 C CA . VAL A 1 103 ? -45.230 5.030 29.413 1.00 42.28 103 VAL A CA 1
ATOM 814 C C . VAL A 1 103 ? -44.206 5.961 30.065 1.00 42.28 103 VAL A C 1
ATOM 816 O O . VAL A 1 103 ? -43.386 6.573 29.384 1.00 42.28 103 VAL A O 1
ATOM 819 N N . ASP A 1 104 ? -44.274 6.047 31.391 1.00 48.28 104 ASP A N 1
ATOM 820 C CA . ASP A 1 104 ? -43.158 6.435 32.250 1.00 48.28 104 ASP A CA 1
ATOM 821 C C . ASP A 1 104 ? -42.350 5.175 32.601 1.00 48.28 104 ASP A C 1
ATOM 823 O O . ASP A 1 104 ? -42.913 4.178 33.052 1.00 48.28 104 ASP A O 1
ATOM 827 N N . GLY A 1 105 ? -41.028 5.251 32.428 1.00 52.03 105 GLY A N 1
ATOM 828 C CA . GLY A 1 105 ? -40.037 4.459 33.166 1.00 52.03 105 GLY A CA 1
ATOM 829 C C . GLY A 1 105 ? -39.924 2.964 32.845 1.00 52.03 105 GLY A C 1
ATOM 830 O O . GLY A 1 105 ? -40.540 2.129 33.503 1.00 52.03 105 GLY A O 1
ATOM 831 N N . LEU A 1 106 ? -38.991 2.606 31.957 1.00 37.12 106 LEU A N 1
ATOM 832 C CA . LEU A 1 106 ? -38.361 1.281 31.962 1.00 37.12 106 LEU A CA 1
ATOM 833 C C . LEU A 1 106 ? -36.857 1.423 32.249 1.00 37.12 106 LEU A C 1
ATOM 835 O O . LEU A 1 106 ? -36.186 2.188 31.555 1.00 37.12 106 LEU A O 1
ATOM 839 N N . PRO A 1 107 ? -36.307 0.701 33.243 1.00 40.78 107 PRO A N 1
ATOM 840 C CA . PRO A 1 107 ? -34.873 0.655 33.472 1.00 40.78 107 PRO A CA 1
ATOM 841 C C . PRO A 1 107 ? -34.226 -0.315 32.475 1.00 40.78 107 PRO A C 1
ATOM 843 O O . PRO A 1 107 ? -34.558 -1.500 32.433 1.00 40.78 107 PRO A O 1
ATOM 846 N N . LEU A 1 108 ? -33.276 0.186 31.688 1.00 39.03 108 LEU A N 1
ATOM 847 C CA . LEU A 1 108 ? -32.348 -0.625 30.902 1.00 39.03 108 LEU A CA 1
ATOM 848 C C . LEU A 1 108 ? -31.334 -1.272 31.859 1.00 39.03 108 LEU A C 1
ATOM 850 O O . LEU A 1 108 ? -30.268 -0.715 32.104 1.00 39.03 108 LEU A O 1
ATOM 854 N N . SER A 1 109 ? -31.660 -2.429 32.443 1.00 37.06 109 SER A N 1
ATOM 855 C CA . SER A 1 109 ? -30.644 -3.270 33.083 1.00 37.06 109 SER A CA 1
ATOM 856 C C . SER A 1 109 ? -30.099 -4.272 32.064 1.00 37.06 109 SER A C 1
ATOM 858 O O . SER A 1 109 ? -30.804 -5.141 31.549 1.00 37.06 109 SER A O 1
ATOM 860 N N . PHE A 1 110 ? -28.814 -4.132 31.737 1.00 34.31 110 PHE A N 1
ATOM 861 C CA . PHE A 1 110 ? -28.104 -5.084 30.892 1.00 34.31 110 PHE A CA 1
ATOM 862 C C . PHE A 1 110 ? -28.023 -6.435 31.610 1.00 34.31 110 PHE A C 1
ATOM 864 O O . PHE A 1 110 ? -27.431 -6.556 32.682 1.00 34.31 110 PHE A O 1
ATOM 871 N N . THR A 1 111 ? -28.624 -7.469 31.022 1.00 37.69 111 THR A N 1
ATOM 872 C CA . THR A 1 111 ? -28.490 -8.838 31.529 1.00 37.69 111 THR A CA 1
ATOM 873 C C . THR A 1 111 ? -27.155 -9.403 31.042 1.00 37.69 111 THR A C 1
ATOM 875 O O . THR A 1 111 ? -26.893 -9.437 29.841 1.00 37.69 111 THR A O 1
ATOM 878 N N . LYS A 1 112 ? -26.289 -9.819 31.974 1.00 32.75 112 LYS A N 1
ATOM 879 C CA . LYS A 1 112 ? -24.949 -10.361 31.695 1.00 32.75 112 LYS A CA 1
ATOM 880 C C . LYS A 1 112 ? -25.066 -11.630 30.835 1.00 32.75 112 LYS A C 1
ATOM 882 O O . LYS A 1 112 ? -25.576 -12.650 31.294 1.00 32.75 112 LYS A O 1
ATOM 887 N N . LEU A 1 113 ? -24.602 -11.559 29.588 1.00 33.34 113 LEU A N 1
ATOM 888 C CA . LEU A 1 113 ? -24.592 -12.678 28.643 1.00 33.34 113 LEU A CA 1
ATOM 889 C C . LEU A 1 113 ? -23.615 -13.762 29.122 1.00 33.34 113 LEU A C 1
ATOM 891 O O . LEU A 1 113 ? -22.422 -13.512 29.288 1.00 33.34 113 LEU A O 1
ATOM 895 N N . THR A 1 114 ? -24.120 -14.974 29.352 1.00 34.00 114 THR A N 1
ATOM 896 C CA . THR A 1 114 ? -23.301 -16.162 29.628 1.00 34.00 114 THR A CA 1
ATOM 897 C C . THR A 1 114 ? -22.963 -16.823 28.292 1.00 34.00 114 THR A C 1
ATOM 899 O O . THR A 1 114 ? -23.849 -17.330 27.608 1.00 34.00 114 THR A O 1
ATOM 902 N N . ILE A 1 115 ? -21.694 -16.785 27.881 1.00 29.97 115 ILE A N 1
ATOM 903 C CA . ILE A 1 115 ? -21.230 -17.437 26.648 1.00 29.97 115 ILE A CA 1
ATOM 904 C C . ILE A 1 115 ? -21.195 -18.951 26.895 1.00 29.97 115 ILE A C 1
ATOM 906 O O . ILE A 1 115 ? -20.436 -19.425 27.739 1.00 29.97 115 ILE A O 1
ATOM 910 N N . SER A 1 116 ? -22.019 -19.724 26.181 1.00 35.69 116 SER A N 1
ATOM 911 C CA . SER A 1 116 ? -22.033 -21.187 26.288 1.00 35.69 116 SER A CA 1
ATOM 912 C C . SER A 1 116 ? -20.930 -21.810 25.419 1.00 35.69 116 SER A C 1
ATOM 914 O O . SER A 1 116 ? -21.126 -22.038 24.225 1.00 35.69 116 SER A O 1
ATOM 916 N N . GLY A 1 117 ? -19.774 -22.088 26.019 1.00 41.28 117 GLY A N 1
ATOM 917 C CA . GLY A 1 117 ? -18.781 -23.038 25.505 1.00 41.28 117 GLY A CA 1
ATOM 918 C C . GLY A 1 117 ? -18.856 -24.374 26.262 1.00 41.28 117 GLY A C 1
ATOM 919 O O . GLY A 1 117 ? -19.467 -24.422 27.333 1.00 41.28 117 GLY A O 1
ATOM 920 N N . PRO A 1 118 ? -18.269 -25.470 25.737 1.00 41.81 118 PRO A N 1
ATOM 921 C CA . PRO A 1 118 ? -18.090 -26.689 26.521 1.00 41.81 118 PRO A CA 1
ATOM 922 C C . PRO A 1 118 ? -17.335 -26.340 27.814 1.00 41.81 118 PRO A C 1
ATOM 924 O O . PRO A 1 118 ? -16.367 -25.577 27.750 1.00 41.81 118 PRO A O 1
ATOM 927 N N . PRO A 1 119 ? -17.783 -26.833 28.982 1.00 44.94 119 PRO A N 1
ATOM 928 C CA . PRO A 1 119 ? -17.136 -26.506 30.241 1.00 44.94 119 PRO A CA 1
ATOM 929 C C . PRO A 1 119 ? -15.669 -26.952 30.174 1.00 44.94 119 PRO A C 1
ATOM 931 O O . PRO A 1 119 ? -15.400 -28.056 29.683 1.00 44.94 119 PRO A O 1
ATOM 934 N N . PRO A 1 120 ? -14.717 -26.115 30.623 1.00 45.38 120 PRO A N 1
ATOM 935 C CA . PRO A 1 120 ? -13.330 -26.535 30.726 1.00 45.38 120 PRO A CA 1
ATOM 936 C C . PRO A 1 120 ? -13.239 -27.799 31.598 1.00 45.38 120 PRO A C 1
ATOM 938 O O . PRO A 1 120 ? -14.098 -28.008 32.464 1.00 45.38 120 PRO A O 1
ATOM 941 N N . PRO A 1 121 ? -12.242 -28.669 31.356 1.00 47.81 121 PRO A N 1
ATOM 942 C CA . PRO A 1 121 ? -12.053 -29.885 32.137 1.00 47.81 121 PRO A CA 1
ATOM 943 C C . PRO A 1 121 ? -12.069 -29.566 33.636 1.00 47.81 121 PRO A C 1
ATOM 945 O O . PRO A 1 121 ? -11.484 -28.583 34.082 1.00 47.81 121 PRO A O 1
ATOM 948 N N . GLU A 1 122 ? -12.790 -30.385 34.401 1.00 43.00 122 GLU A N 1
ATOM 949 C CA . GLU A 1 122 ? -13.013 -30.191 35.833 1.00 43.00 122 GLU A CA 1
ATOM 950 C C . GLU A 1 122 ? -11.696 -30.397 36.603 1.00 43.00 122 GLU A C 1
ATOM 952 O O . GLU A 1 122 ? -11.314 -31.516 36.949 1.00 43.00 122 GLU A O 1
ATOM 957 N N . ILE A 1 123 ? -10.964 -29.305 36.834 1.00 49.44 123 ILE A N 1
ATOM 958 C CA . ILE A 1 123 ? -9.728 -29.288 37.621 1.00 49.44 123 ILE A CA 1
ATOM 959 C C . ILE A 1 123 ? -10.115 -29.311 39.107 1.00 49.44 123 ILE A C 1
ATOM 961 O O . ILE A 1 123 ? -10.764 -28.395 39.616 1.00 49.44 123 ILE A O 1
ATOM 965 N N . ARG A 1 124 ? -9.736 -30.378 39.821 1.00 41.53 124 ARG A N 1
ATOM 966 C CA . ARG A 1 124 ? -9.905 -30.471 41.279 1.00 41.53 124 ARG A CA 1
ATOM 967 C C . ARG A 1 124 ? -8.802 -29.670 41.966 1.00 41.53 124 ARG A C 1
ATOM 969 O O . ARG A 1 124 ? -7.655 -30.104 41.971 1.00 41.53 124 ARG A O 1
ATOM 976 N N . LEU A 1 125 ? -9.169 -28.527 42.540 1.00 43.09 125 LEU A N 1
ATOM 977 C CA . LEU A 1 125 ? -8.255 -27.637 43.259 1.00 43.09 125 LEU A CA 1
ATOM 978 C C . LEU A 1 125 ? -8.220 -27.954 44.769 1.00 43.09 125 LEU A C 1
ATOM 980 O O . LEU A 1 125 ? -9.253 -28.357 45.311 1.00 43.09 125 LEU A O 1
ATOM 984 N N . PRO A 1 126 ? -7.067 -27.790 45.449 1.00 49.53 126 PRO A N 1
ATOM 985 C CA . PRO A 1 126 ? -6.968 -27.794 46.913 1.00 49.53 126 PRO A CA 1
ATOM 986 C C . PRO A 1 126 ? -7.688 -26.580 47.534 1.00 49.53 126 PRO A C 1
ATOM 988 O O . PRO A 1 126 ? -7.869 -25.575 46.855 1.00 49.53 126 PRO A O 1
ATOM 991 N N . ASP A 1 127 ? -8.051 -26.659 48.822 1.00 54.66 127 ASP A N 1
ATOM 992 C CA . ASP A 1 127 ? -8.807 -25.655 49.610 1.00 54.66 127 ASP A CA 1
ATOM 993 C C . ASP A 1 127 ? -8.070 -24.307 49.865 1.00 54.66 127 ASP A C 1
ATOM 995 O O . ASP A 1 127 ? -8.162 -23.738 50.952 1.00 54.66 127 ASP A O 1
ATOM 999 N N . ALA A 1 128 ? -7.305 -23.791 48.900 1.00 51.62 128 ALA A N 1
ATOM 1000 C CA . ALA A 1 128 ? -6.838 -22.404 48.908 1.00 51.62 128 ALA A CA 1
ATOM 1001 C C . ALA A 1 128 ? -7.955 -21.485 48.379 1.00 51.62 128 ALA A C 1
ATOM 1003 O O . ALA A 1 128 ? -8.723 -21.905 47.509 1.00 51.62 128 ALA A O 1
ATOM 1004 N N . ASP A 1 129 ? -8.064 -20.263 48.916 1.00 57.72 129 ASP A N 1
ATOM 1005 C CA . ASP A 1 129 ? -9.068 -19.272 48.507 1.00 57.72 129 ASP A CA 1
ATOM 1006 C C . ASP A 1 129 ? -9.102 -19.148 46.974 1.00 57.72 129 ASP A C 1
ATOM 1008 O O . ASP A 1 129 ? -8.136 -18.752 46.324 1.00 57.72 129 ASP A O 1
ATOM 1012 N N . ARG A 1 130 ? -10.224 -19.591 46.394 1.00 56.00 130 ARG A N 1
ATOM 1013 C CA . ARG A 1 130 ? -10.408 -19.866 44.958 1.00 56.00 130 ARG A CA 1
ATOM 1014 C C . ARG A 1 130 ? -10.277 -18.643 44.049 1.00 56.00 130 ARG A C 1
ATOM 1016 O O . ARG A 1 130 ? -10.259 -18.818 42.832 1.00 56.00 130 ARG A O 1
ATOM 1023 N N . ASP A 1 131 ? -10.212 -17.446 44.616 1.00 60.25 131 ASP A N 1
ATOM 1024 C CA . ASP A 1 131 ? -10.393 -16.197 43.880 1.00 60.25 131 ASP A CA 1
ATOM 1025 C C . ASP A 1 131 ? -9.068 -15.568 43.393 1.00 60.25 131 ASP A C 1
ATOM 1027 O O . ASP A 1 131 ? -9.100 -14.703 42.518 1.00 60.25 131 ASP A O 1
ATOM 1031 N N . ASP A 1 132 ? -7.907 -16.069 43.842 1.00 67.75 132 ASP A N 1
ATOM 1032 C CA . ASP A 1 132 ? -6.585 -15.467 43.557 1.00 67.75 132 ASP A CA 1
ATOM 1033 C C . ASP A 1 132 ? -5.704 -16.289 42.598 1.00 67.75 132 ASP A C 1
ATOM 1035 O O . ASP A 1 132 ? -4.530 -15.978 42.361 1.00 67.75 132 ASP A O 1
ATOM 1039 N N . ILE A 1 133 ? -6.248 -17.369 42.038 1.00 68.81 133 ILE A N 1
ATOM 1040 C CA . ILE A 1 133 ? -5.510 -18.275 41.159 1.00 68.81 133 ILE A CA 1
ATOM 1041 C C . ILE A 1 133 ? -5.916 -18.017 39.708 1.00 68.81 133 ILE A C 1
ATOM 1043 O O . ILE A 1 133 ? -7.041 -18.305 39.297 1.00 68.81 133 ILE A O 1
ATOM 1047 N N . MET A 1 134 ? -4.978 -17.503 38.907 1.00 76.00 134 MET A N 1
ATOM 1048 C CA . MET A 1 134 ? -5.156 -17.345 37.465 1.00 76.00 134 MET A CA 1
ATOM 1049 C C . MET A 1 134 ? -4.418 -18.465 36.730 1.00 76.00 134 MET A C 1
ATOM 1051 O O . MET A 1 134 ? -3.259 -18.755 37.019 1.00 76.00 134 MET A O 1
ATOM 1055 N N . PHE A 1 135 ? -5.065 -19.076 35.742 1.00 80.19 135 PHE A N 1
ATOM 1056 C CA . PHE A 1 135 ? -4.420 -20.070 34.887 1.00 80.19 135 PHE A CA 1
ATOM 1057 C C . PHE A 1 135 ? -3.905 -19.397 33.621 1.00 80.19 135 PHE A C 1
ATOM 1059 O O . PHE A 1 135 ? -4.686 -18.888 32.816 1.00 80.19 135 PHE A O 1
ATOM 1066 N N . VAL A 1 136 ? -2.589 -19.413 33.434 1.00 83.44 136 VAL A N 1
ATOM 1067 C CA . VAL A 1 136 ? -1.933 -18.893 32.235 1.00 83.44 136 VAL A CA 1
ATOM 1068 C C . VAL A 1 136 ? -1.657 -20.063 31.297 1.00 83.44 136 VAL A C 1
ATOM 1070 O O . VAL A 1 136 ? -1.010 -21.037 31.673 1.00 83.44 136 VAL A O 1
ATOM 1073 N N . CYS A 1 137 ? -2.166 -19.984 30.070 1.00 85.75 137 CYS A N 1
ATOM 1074 C CA . CYS A 1 137 ? -1.850 -20.943 29.013 1.00 85.75 137 CYS A CA 1
ATOM 1075 C C . CYS A 1 137 ? -0.953 -20.269 27.982 1.00 85.75 137 CYS A C 1
ATOM 1077 O O . CYS A 1 137 ? -1.349 -19.272 27.378 1.00 85.75 137 CYS A O 1
ATOM 1079 N N . GLU A 1 138 ? 0.228 -20.831 27.756 1.00 79.50 138 GLU A N 1
ATOM 1080 C CA . GLU A 1 138 ? 1.067 -20.454 26.622 1.00 79.50 138 GLU A CA 1
ATOM 1081 C C . GLU A 1 138 ? 0.574 -21.180 25.372 1.00 79.50 138 GLU A C 1
ATOM 1083 O O . GLU A 1 138 ? 0.306 -22.381 25.419 1.00 79.50 138 GLU A O 1
ATOM 1088 N N . TYR A 1 139 ? 0.454 -20.461 24.258 1.00 82.88 139 TYR A N 1
ATOM 1089 C CA . TYR A 1 139 ? 0.035 -21.019 22.975 1.00 82.88 139 TYR A CA 1
ATOM 1090 C C . TYR A 1 139 ? 1.204 -21.010 21.999 1.00 82.88 139 TYR A C 1
ATOM 1092 O O . TYR A 1 139 ? 1.961 -20.043 21.934 1.00 82.88 139 TYR A O 1
ATOM 1100 N N . GLY A 1 140 ? 1.347 -22.101 21.252 1.00 76.38 140 GLY A N 1
ATOM 1101 C CA . GLY A 1 140 ? 2.323 -22.216 20.180 1.00 76.38 140 GLY A CA 1
ATOM 1102 C C . GLY A 1 140 ? 1.842 -21.514 18.918 1.00 76.38 140 GLY A C 1
ATOM 1103 O O . GLY A 1 140 ? 0.678 -21.127 18.806 1.00 76.38 140 GLY A O 1
ATOM 1104 N N . ASP A 1 141 ? 2.730 -21.416 17.931 1.00 61.97 141 ASP A N 1
ATOM 1105 C CA . ASP A 1 141 ? 2.433 -20.811 16.623 1.00 61.97 141 ASP A CA 1
ATOM 1106 C C . ASP A 1 141 ? 1.304 -21.540 15.864 1.00 61.97 141 ASP A C 1
ATOM 1108 O O . ASP A 1 141 ? 0.702 -20.988 14.945 1.00 61.97 141 ASP A O 1
ATOM 1112 N N . ASP A 1 142 ? 0.988 -22.781 16.250 1.00 72.56 142 ASP A N 1
ATOM 1113 C CA . ASP A 1 142 ? -0.137 -23.559 15.725 1.00 72.56 142 ASP A CA 1
ATOM 1114 C C . ASP A 1 142 ? -1.467 -23.291 16.458 1.00 72.56 142 ASP A C 1
ATOM 1116 O O . ASP A 1 142 ? -2.477 -23.941 16.173 1.00 72.56 142 ASP A O 1
ATOM 1120 N N . GLY A 1 143 ? -1.474 -22.354 17.410 1.00 63.69 143 GLY A N 1
ATOM 1121 C CA . GLY A 1 143 ? -2.633 -21.998 18.222 1.00 63.69 143 GLY A CA 1
ATOM 1122 C C . GLY A 1 143 ? -3.031 -23.067 19.240 1.00 63.69 143 GLY A C 1
ATOM 1123 O O . GLY A 1 143 ? -4.122 -22.979 19.807 1.00 63.69 143 GLY A O 1
ATOM 1124 N N . LYS A 1 144 ? -2.191 -24.082 19.486 1.00 78.62 144 LYS A N 1
ATOM 1125 C CA . LYS A 1 144 ? -2.427 -25.077 20.539 1.00 78.62 144 LYS A CA 1
ATOM 1126 C C . LYS A 1 144 ? -1.686 -24.699 21.818 1.00 78.62 144 LYS A C 1
ATOM 1128 O O . LYS A 1 144 ? -0.602 -24.121 21.742 1.00 78.62 144 LYS A O 1
ATOM 1133 N N . PRO A 1 145 ? -2.238 -25.030 22.996 1.00 79.56 145 PRO A N 1
ATOM 1134 C CA . PRO A 1 145 ? -1.527 -24.820 24.246 1.00 79.56 145 PRO A CA 1
ATOM 1135 C C . PRO A 1 145 ? -0.229 -25.646 24.254 1.00 79.56 145 PRO A C 1
ATOM 1137 O O . PRO A 1 145 ? -0.247 -26.841 23.952 1.00 79.56 145 PRO A O 1
ATOM 1140 N N . LEU A 1 146 ? 0.899 -25.010 24.583 1.00 88.50 146 LEU A N 1
ATOM 1141 C CA . LEU A 1 146 ? 2.236 -25.625 24.632 1.00 88.50 146 LEU A CA 1
ATOM 1142 C C . LEU A 1 146 ? 2.445 -26.531 25.855 1.00 88.50 146 LEU A C 1
ATOM 1144 O O . LEU A 1 146 ? 3.486 -27.175 25.987 1.00 88.50 146 LEU A O 1
ATOM 1148 N N . GLY A 1 147 ? 1.458 -26.605 26.741 1.00 89.81 147 GLY A N 1
ATOM 1149 C CA . GLY A 1 147 ? 1.475 -27.439 27.929 1.00 89.81 147 GLY A CA 1
ATOM 1150 C C . GLY A 1 147 ? 0.174 -27.314 28.709 1.00 89.81 147 GLY A C 1
ATOM 1151 O O . GLY A 1 147 ? -0.779 -26.670 28.263 1.00 89.81 147 GLY A O 1
ATOM 1152 N N . ASP A 1 148 ? 0.148 -27.939 29.881 1.00 90.25 148 ASP A N 1
ATOM 1153 C CA . ASP A 1 148 ? -0.952 -27.765 30.821 1.00 90.25 148 ASP A CA 1
ATOM 1154 C C . ASP A 1 148 ? -0.994 -26.307 31.326 1.00 90.25 148 ASP A C 1
ATOM 1156 O O . ASP A 1 148 ? 0.064 -25.678 31.452 1.00 90.25 148 ASP A O 1
ATOM 1160 N N . PRO A 1 149 ? -2.188 -25.752 31.614 1.00 87.12 149 PRO A N 1
ATOM 1161 C CA . PRO A 1 149 ? -2.324 -24.410 32.170 1.00 87.12 149 PRO A CA 1
ATOM 1162 C C . PRO A 1 149 ? -1.436 -24.240 33.406 1.00 87.12 149 PRO A C 1
ATOM 1164 O O . PRO A 1 149 ? -1.548 -25.007 34.363 1.00 87.12 149 PRO A O 1
ATOM 1167 N N . GLN A 1 150 ? -0.559 -23.237 33.396 1.00 87.94 150 GLN A N 1
ATOM 1168 C CA . GLN A 1 150 ? 0.275 -22.933 34.548 1.00 87.94 150 GLN A CA 1
ATOM 1169 C C . GLN A 1 150 ? -0.527 -22.124 35.558 1.00 87.94 150 GLN A C 1
ATOM 1171 O O . GLN A 1 150 ? -1.089 -21.072 35.248 1.00 87.94 150 GLN A O 1
ATOM 1176 N N . GLU A 1 151 ? -0.562 -22.627 36.783 1.00 85.00 151 GLU A N 1
ATOM 1177 C CA . GLU A 1 151 ? -1.151 -21.929 37.910 1.00 85.00 151 GLU A CA 1
ATOM 1178 C C . GLU A 1 151 ? -0.260 -20.741 38.286 1.00 85.00 151 GLU A C 1
ATOM 1180 O O . GLU A 1 151 ? 0.891 -20.910 38.690 1.00 85.00 151 GLU A O 1
ATOM 1185 N N . THR A 1 152 ? -0.775 -19.528 38.113 1.00 79.44 152 THR A N 1
ATOM 1186 C CA . THR A 1 152 ? -0.112 -18.299 38.545 1.00 79.44 152 THR A CA 1
ATOM 1187 C C . THR A 1 152 ? -0.914 -17.694 39.680 1.00 79.44 152 THR A C 1
ATOM 1189 O O . THR A 1 152 ? -2.062 -17.283 39.507 1.00 79.44 152 THR A O 1
ATOM 1192 N N . GLN A 1 153 ? -0.287 -17.617 40.848 1.00 76.69 153 GLN A N 1
ATOM 1193 C CA . GLN A 1 153 ? -0.849 -16.915 41.989 1.00 76.69 153 GLN A CA 1
ATOM 1194 C C . GLN A 1 153 ? -0.845 -15.414 41.680 1.00 76.69 153 GLN A C 1
ATOM 1196 O O . GLN A 1 153 ? 0.219 -14.799 41.551 1.00 76.69 153 GLN A O 1
ATOM 1201 N N . MET A 1 154 ? -2.027 -14.818 41.524 1.00 69.00 154 MET A N 1
ATOM 1202 C CA . MET A 1 154 ? -2.128 -13.368 41.527 1.00 69.00 154 MET A CA 1
ATOM 1203 C C . MET A 1 154 ? -1.917 -12.902 42.958 1.00 69.00 154 MET A C 1
ATOM 1205 O O . MET A 1 154 ? -2.643 -13.291 43.866 1.00 69.00 154 MET A O 1
ATOM 1209 N N . ASN A 1 155 ? -0.944 -12.019 43.158 1.00 64.50 155 ASN A N 1
ATOM 1210 C CA . ASN A 1 155 ? -0.945 -11.194 44.355 1.00 64.50 155 ASN A CA 1
ATOM 1211 C C . ASN A 1 155 ? -2.095 -10.199 44.202 1.00 64.50 155 ASN A C 1
ATOM 1213 O O . ASN A 1 155 ? -1.905 -9.103 43.667 1.00 64.50 155 ASN A O 1
ATOM 1217 N N . VAL A 1 156 ? -3.296 -10.597 44.615 1.00 63.91 156 VAL A N 1
ATOM 1218 C CA . VAL A 1 156 ? -4.385 -9.652 44.815 1.00 63.91 156 VAL A CA 1
ATOM 1219 C C . VAL A 1 156 ? -3.948 -8.776 45.974 1.00 63.91 156 VAL A C 1
ATOM 1221 O O . VAL A 1 156 ? -3.888 -9.190 47.129 1.00 63.91 156 VAL A O 1
ATOM 1224 N N . VAL A 1 157 ? -3.521 -7.561 45.640 1.00 67.56 157 VAL A N 1
ATOM 1225 C CA . VAL A 1 157 ? -3.255 -6.543 46.646 1.00 67.56 157 VAL A CA 1
ATOM 1226 C C . VAL A 1 157 ? -4.621 -6.157 47.188 1.00 67.56 157 VAL A C 1
ATOM 1228 O O . VAL A 1 157 ? -5.304 -5.313 46.607 1.00 67.56 157 VAL A O 1
ATOM 1231 N N . GLU A 1 158 ? -5.041 -6.828 48.263 1.00 62.97 158 GLU A N 1
ATOM 1232 C CA . GLU A 1 158 ? -6.195 -6.393 49.032 1.00 62.97 158 GLU A CA 1
ATOM 1233 C C . GLU A 1 158 ? -5.947 -4.939 49.414 1.00 62.97 158 GLU A C 1
ATOM 1235 O O . GLU A 1 158 ? -4.971 -4.597 50.092 1.00 62.97 158 GLU A O 1
ATOM 1240 N N . LEU A 1 159 ? -6.804 -4.062 48.899 1.00 63.94 159 LEU A N 1
ATOM 1241 C CA . LEU A 1 159 ? -6.727 -2.647 49.207 1.00 63.94 159 LEU A CA 1
ATOM 1242 C C . LEU A 1 159 ? -6.851 -2.523 50.731 1.00 63.94 159 LEU A C 1
ATOM 1244 O O . LEU A 1 159 ? -7.754 -3.137 51.309 1.00 63.94 159 LEU A O 1
ATOM 1248 N N . PRO A 1 160 ? -5.939 -1.796 51.401 1.00 69.12 160 PRO A N 1
ATOM 1249 C CA . PRO A 1 160 ? -5.955 -1.711 52.849 1.00 69.12 160 PRO A CA 1
ATOM 1250 C C . PRO A 1 160 ? -7.324 -1.198 53.295 1.00 69.12 160 PRO A C 1
ATOM 1252 O O . PRO A 1 160 ? -7.722 -0.082 52.957 1.00 69.12 160 PRO A O 1
ATOM 1255 N N . L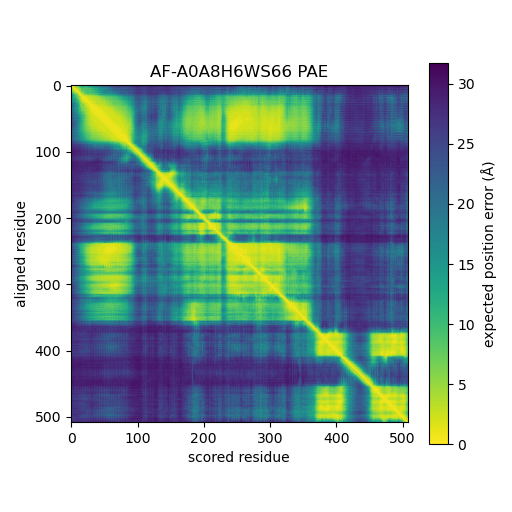YS A 1 161 ? -8.059 -2.039 54.030 1.00 68.88 161 LYS A N 1
ATOM 1256 C CA . LYS A 1 161 ? -9.305 -1.632 54.681 1.00 68.88 161 LYS A CA 1
ATOM 1257 C C . LYS A 1 161 ? -8.967 -0.499 55.645 1.00 68.88 161 LYS A C 1
ATOM 1259 O O . LYS A 1 161 ? -7.973 -0.583 56.369 1.00 68.88 161 LYS A O 1
ATOM 1264 N N . LEU A 1 162 ? -9.768 0.562 55.634 1.00 70.31 162 LEU A N 1
ATOM 1265 C CA . LEU A 1 162 ? -9.614 1.652 56.592 1.00 70.31 162 LEU A CA 1
ATOM 1266 C C . LEU A 1 162 ? -9.810 1.102 58.019 1.00 70.31 162 LEU A C 1
ATOM 1268 O O . LEU A 1 162 ? -10.531 0.122 58.218 1.00 70.31 162 LEU A O 1
ATOM 1272 N N . GLU A 1 163 ? -9.154 1.703 59.020 1.00 81.00 163 GLU 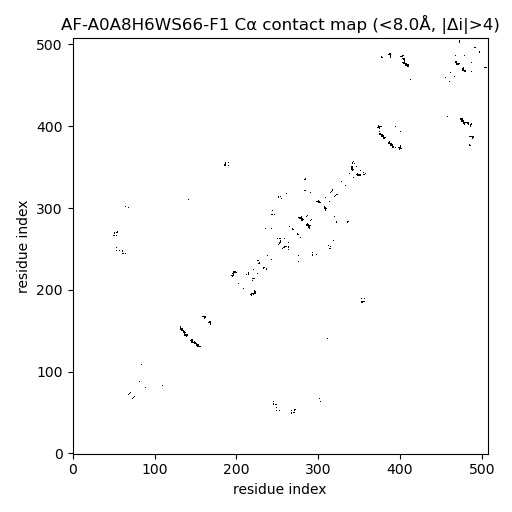A N 1
ATOM 1273 C CA . GLU A 1 163 ? -9.171 1.222 60.420 1.00 81.00 163 GLU A CA 1
ATOM 1274 C C . GLU A 1 163 ? -10.585 1.144 61.033 1.00 81.00 163 GLU A C 1
ATOM 1276 O O . GLU A 1 163 ? -10.795 0.458 62.033 1.00 81.00 163 GLU A O 1
ATOM 1281 N N . ASP A 1 164 ? -11.566 1.818 60.431 1.00 84.19 164 ASP A N 1
ATOM 1282 C CA . ASP A 1 164 ? -12.972 1.830 60.839 1.00 84.19 164 ASP A CA 1
ATOM 1283 C C . ASP A 1 164 ? -13.832 0.736 60.174 1.00 84.19 164 ASP A C 1
ATOM 1285 O O . ASP A 1 164 ? -15.027 0.632 60.460 1.00 84.19 164 ASP A O 1
ATOM 1289 N N . GLY A 1 165 ? -13.242 -0.097 59.310 1.00 77.50 165 GLY A N 1
ATOM 1290 C CA . GLY A 1 165 ? -13.944 -1.142 58.565 1.00 77.50 165 GLY A CA 1
ATOM 1291 C C . GLY A 1 165 ? -14.794 -0.624 57.402 1.00 77.50 165 GLY A C 1
ATOM 1292 O O . GLY A 1 165 ? -15.533 -1.414 56.811 1.00 77.50 165 GLY A O 1
ATOM 1293 N N . SER A 1 166 ? -14.704 0.667 57.062 1.00 77.31 166 SER A N 1
ATOM 1294 C CA . SER A 1 166 ? -15.316 1.206 55.848 1.00 77.31 166 SER A CA 1
ATOM 1295 C C . SER A 1 166 ? -14.530 0.773 54.608 1.00 77.31 166 SER A C 1
ATOM 1297 O O . SER A 1 166 ? -13.304 0.608 54.639 1.00 77.31 166 SER A O 1
ATOM 1299 N N . GLU A 1 167 ? -15.243 0.541 53.502 1.00 73.19 167 GLU A N 1
ATOM 1300 C CA . GLU A 1 167 ? -14.582 0.332 52.217 1.00 73.19 167 GLU A CA 1
ATOM 1301 C C . GLU A 1 167 ? -13.817 1.609 51.853 1.00 73.19 167 GLU A C 1
ATOM 1303 O O . GLU A 1 167 ? -14.387 2.702 51.940 1.00 73.19 167 GLU A O 1
ATOM 1308 N N . PRO A 1 168 ? -12.536 1.508 51.464 1.00 69.12 168 PRO A N 1
ATOM 1309 C CA . PRO A 1 168 ? -11.787 2.668 51.017 1.00 69.12 168 PRO A CA 1
ATOM 1310 C C . PRO A 1 168 ? -12.523 3.325 49.842 1.00 69.12 168 PRO A C 1
ATOM 1312 O O . PRO A 1 168 ? -12.616 2.774 48.746 1.00 69.12 168 PRO A O 1
ATOM 1315 N N . SER A 1 169 ? -13.070 4.516 50.092 1.00 74.06 169 SER A N 1
ATOM 1316 C CA . SER A 1 169 ? -13.672 5.369 49.071 1.00 74.06 169 SER A CA 1
ATOM 1317 C C . SER A 1 169 ? -12.554 5.925 48.199 1.00 74.06 169 SER A C 1
ATOM 1319 O O . SER A 1 169 ? -12.035 7.012 48.453 1.00 74.06 169 SER A O 1
ATOM 1321 N N . TYR A 1 170 ? -12.159 5.176 47.175 1.00 72.75 170 TYR A N 1
ATOM 1322 C CA . TYR A 1 170 ? -11.328 5.728 46.117 1.00 72.75 170 TYR A CA 1
ATOM 1323 C C . TYR A 1 170 ? -12.187 6.686 45.309 1.00 72.75 170 TYR A C 1
ATOM 1325 O O . TYR A 1 170 ? -13.114 6.274 44.611 1.00 72.75 170 TYR A O 1
ATOM 1333 N N . GLU A 1 171 ? -11.885 7.977 45.411 1.00 80.00 171 GLU A N 1
ATOM 1334 C CA . GLU A 1 171 ? -12.376 8.923 44.421 1.00 80.00 171 GLU A CA 1
ATOM 1335 C C . GLU A 1 171 ? -11.898 8.428 43.047 1.00 80.00 171 GLU A C 1
ATOM 1337 O O . GLU A 1 171 ? -10.694 8.188 42.882 1.00 80.00 171 GLU A O 1
ATOM 1342 N N . PRO A 1 172 ? -12.803 8.205 42.073 1.00 82.06 172 PRO A N 1
ATOM 1343 C CA . PRO A 1 172 ? -12.399 7.824 40.731 1.00 82.06 172 PRO A CA 1
ATOM 1344 C C . PRO A 1 172 ? -11.347 8.809 40.231 1.00 82.06 172 PRO A C 1
ATOM 1346 O O . PRO A 1 172 ? -11.532 10.025 40.343 1.00 82.06 172 PRO A O 1
ATOM 1349 N N . CYS A 1 173 ? -10.242 8.299 39.683 1.00 80.62 173 CYS A N 1
ATOM 1350 C CA . CYS A 1 173 ? -9.267 9.158 39.026 1.00 80.62 173 CYS A CA 1
ATOM 1351 C C . CYS A 1 173 ? -9.992 10.046 38.010 1.00 80.62 173 CYS A C 1
ATOM 1353 O O . CYS A 1 173 ? -10.906 9.588 37.317 1.00 80.62 173 CYS A O 1
ATOM 1355 N N . GLN A 1 174 ? -9.577 11.310 37.908 1.00 86.19 174 GLN A N 1
ATOM 1356 C CA . GLN A 1 174 ? -10.121 12.195 36.886 1.00 86.19 174 GLN A CA 1
ATOM 1357 C C . GLN A 1 174 ? -9.990 11.531 35.514 1.00 86.19 174 GLN A C 1
ATOM 1359 O O . GLN A 1 174 ? -8.939 10.982 35.173 1.00 86.19 174 GLN A O 1
ATOM 1364 N N . THR A 1 175 ? -11.067 11.576 34.734 1.00 83.00 175 THR A N 1
ATOM 1365 C CA . THR A 1 175 ? -11.061 11.067 33.367 1.00 83.00 175 THR A CA 1
ATOM 1366 C C . THR A 1 175 ? -10.012 11.839 32.573 1.00 83.00 175 THR A C 1
ATOM 1368 O O . THR A 1 175 ? -10.088 13.061 32.465 1.00 83.00 175 THR A O 1
ATOM 1371 N N . TYR A 1 176 ? -9.027 11.140 32.017 1.00 85.25 176 TYR A N 1
ATOM 1372 C CA . TYR A 1 176 ? -8.035 11.725 31.125 1.00 85.25 176 TYR A CA 1
ATOM 1373 C C . TYR A 1 176 ? -8.092 11.005 29.784 1.00 85.25 176 TYR A C 1
ATOM 1375 O O . TYR A 1 176 ? -8.310 9.796 29.713 1.00 85.25 176 TYR A O 1
ATOM 1383 N N . GLN A 1 177 ? -7.900 11.753 28.704 1.00 78.25 177 GLN A N 1
ATOM 1384 C CA . GLN A 1 177 ? -7.670 11.154 27.398 1.00 78.25 177 GLN A CA 1
ATOM 1385 C C . GLN A 1 177 ? -6.193 10.796 27.297 1.00 78.25 177 GLN A C 1
ATOM 1387 O O . GLN A 1 177 ? -5.320 11.620 27.579 1.00 78.25 177 GLN A O 1
ATOM 1392 N N . TYR A 1 178 ? -5.911 9.552 26.923 1.00 84.44 178 TYR A N 1
ATOM 1393 C CA . TYR A 1 178 ? -4.540 9.134 26.688 1.00 84.44 178 TYR A CA 1
ATOM 1394 C C . TYR A 1 178 ? -3.963 9.896 25.491 1.00 84.44 178 TYR A C 1
ATOM 1396 O O . TYR A 1 178 ? -4.580 9.978 24.431 1.00 84.44 178 TYR A O 1
ATOM 1404 N N . CYS A 1 179 ? -2.753 10.412 25.660 1.00 84.00 179 CYS A N 1
ATOM 1405 C CA . CYS A 1 179 ? -1.952 10.972 24.586 1.00 84.00 179 CYS A CA 1
ATOM 1406 C C . CYS A 1 179 ? -0.589 10.284 24.620 1.00 84.00 179 CYS A C 1
ATOM 1408 O O . CYS A 1 179 ? 0.012 10.153 25.690 1.00 84.00 179 CYS A O 1
ATOM 1410 N N . ALA A 1 180 ? -0.105 9.830 23.463 1.00 82.12 180 ALA A N 1
ATOM 1411 C CA . ALA A 1 180 ? 1.243 9.289 23.374 1.00 82.12 180 ALA A CA 1
ATOM 1412 C C . ALA A 1 180 ? 2.245 10.412 23.707 1.00 82.12 180 ALA A C 1
ATOM 1414 O O . ALA A 1 180 ? 2.165 11.483 23.099 1.00 82.12 180 ALA A O 1
ATOM 1415 N N . PRO A 1 181 ? 3.180 10.215 24.654 1.00 86.69 181 PRO A N 1
ATOM 1416 C CA . PRO A 1 181 ? 4.157 11.243 24.976 1.00 86.69 181 PRO A CA 1
ATOM 1417 C C . PRO A 1 181 ? 5.060 11.484 23.764 1.00 86.69 181 PRO A C 1
ATOM 1419 O O . PRO A 1 181 ? 5.636 10.549 23.207 1.00 86.69 181 PRO A O 1
ATOM 1422 N N . LEU A 1 182 ? 5.198 12.745 23.363 1.00 80.25 182 LEU A N 1
ATOM 1423 C CA . LEU A 1 182 ? 6.071 13.149 22.268 1.00 80.25 182 LEU A CA 1
ATOM 1424 C C . LEU A 1 182 ? 7.170 14.064 22.808 1.00 80.25 182 LEU A C 1
ATOM 1426 O O . LEU A 1 182 ? 6.897 15.047 23.489 1.00 80.25 182 LEU A O 1
ATOM 1430 N N . SER A 1 183 ? 8.425 13.742 22.493 1.00 83.00 183 SER A N 1
ATOM 1431 C CA . SER A 1 183 ? 9.588 14.581 22.822 1.00 83.00 183 SER A CA 1
ATOM 1432 C C . SER A 1 183 ? 9.805 15.721 21.824 1.00 83.00 183 SER A C 1
ATOM 1434 O O . SER A 1 183 ? 10.630 16.601 22.056 1.00 83.00 183 SER A O 1
ATOM 1436 N N . THR A 1 184 ? 9.087 15.696 20.700 1.00 81.19 184 THR A N 1
ATOM 1437 C CA . THR A 1 184 ? 9.154 16.693 19.629 1.00 81.19 184 THR A CA 1
ATOM 1438 C C . THR A 1 184 ? 7.760 16.925 19.060 1.00 81.19 184 THR A C 1
ATOM 1440 O O . THR A 1 184 ? 6.905 16.042 19.121 1.00 81.19 184 THR A O 1
ATOM 1443 N N . ASN A 1 185 ? 7.521 18.113 18.505 1.00 82.12 185 ASN A N 1
ATOM 1444 C CA . ASN A 1 185 ? 6.263 18.392 17.818 1.00 82.12 185 ASN A CA 1
ATOM 1445 C C . ASN A 1 185 ? 6.115 17.479 16.582 1.00 82.12 185 ASN A C 1
ATOM 1447 O O . ASN A 1 185 ? 7.092 16.944 16.058 1.00 82.12 185 ASN A O 1
ATOM 1451 N N . ILE A 1 186 ? 4.892 17.310 16.093 1.00 81.44 186 ILE A N 1
ATOM 1452 C CA . ILE A 1 186 ? 4.605 16.667 14.805 1.00 81.44 186 ILE A CA 1
ATOM 1453 C C . ILE A 1 186 ? 3.760 17.631 13.973 1.00 81.44 186 ILE A C 1
ATOM 1455 O O . ILE A 1 186 ? 2.920 18.343 14.520 1.00 81.44 186 ILE A O 1
ATOM 1459 N N . SER A 1 187 ? 3.992 17.697 12.662 1.00 77.88 187 SER A N 1
ATOM 1460 C CA . SER A 1 187 ? 3.157 18.515 11.782 1.00 77.88 187 SER A CA 1
ATOM 1461 C C . SER A 1 187 ? 1.759 17.910 11.698 1.00 77.88 187 SER A C 1
ATOM 1463 O O . SER A 1 187 ? 1.604 16.735 11.363 1.00 77.88 187 SER A O 1
ATOM 1465 N N . MET A 1 188 ? 0.727 18.720 11.955 1.00 63.94 188 MET A N 1
ATOM 1466 C CA . MET A 1 188 ? -0.669 18.292 11.797 1.00 63.94 188 MET A CA 1
ATOM 1467 C C . MET A 1 188 ? -1.056 18.045 10.332 1.00 63.94 188 MET A C 1
ATOM 1469 O O . MET A 1 188 ? -2.044 17.365 10.071 1.00 63.94 188 MET A O 1
ATOM 1473 N N . GLN A 1 189 ? -0.271 18.547 9.371 1.00 64.94 189 GLN A N 1
ATOM 1474 C CA . GLN A 1 189 ? -0.549 18.365 7.941 1.00 64.94 189 GLN A CA 1
ATOM 1475 C C . GLN A 1 189 ? -0.370 16.913 7.462 1.00 64.94 189 GLN A C 1
ATOM 1477 O O . GLN A 1 189 ? -0.856 16.577 6.385 1.00 64.94 189 GLN A O 1
ATOM 1482 N N . TRP A 1 190 ? 0.257 16.040 8.262 1.00 54.47 190 TRP A N 1
ATOM 1483 C CA . TRP A 1 190 ? 0.433 14.616 7.940 1.00 54.47 190 TRP A CA 1
ATOM 1484 C C . TRP A 1 190 ? -0.908 13.891 7.708 1.00 54.47 190 TRP A C 1
ATOM 1486 O O . TRP A 1 190 ? -0.984 12.947 6.925 1.00 54.47 190 TRP A O 1
ATOM 1496 N N . ASN A 1 191 ? -1.992 14.340 8.349 1.00 57.19 191 ASN A N 1
ATOM 1497 C CA . ASN A 1 191 ? -3.282 13.646 8.304 1.00 57.19 191 ASN A CA 1
ATOM 1498 C C . ASN A 1 191 ? -4.151 13.975 7.081 1.00 57.19 191 ASN A C 1
ATOM 1500 O O . ASN A 1 191 ? -5.333 13.657 7.108 1.00 57.19 191 ASN A O 1
ATOM 1504 N N . GLY A 1 192 ? -3.575 14.553 6.020 1.00 54.53 192 GLY A N 1
ATOM 1505 C CA . GLY A 1 192 ? -4.014 14.407 4.623 1.00 54.53 192 GLY A CA 1
ATOM 1506 C C . GLY A 1 192 ? -5.379 14.957 4.197 1.00 54.53 192 GLY A C 1
ATOM 1507 O O . GLY A 1 192 ? -5.522 15.301 3.038 1.00 54.53 192 GLY A O 1
ATOM 1508 N N . ASP A 1 193 ? -6.360 15.088 5.078 1.00 58.03 193 ASP A N 1
ATOM 1509 C CA . ASP A 1 193 ? -7.705 15.565 4.785 1.00 58.03 193 ASP A CA 1
ATOM 1510 C C . ASP A 1 193 ? -8.287 16.108 6.099 1.00 58.03 193 ASP A C 1
ATOM 1512 O O . ASP A 1 193 ? -9.010 15.406 6.808 1.00 58.03 193 ASP A O 1
ATOM 1516 N N . GLY A 1 194 ? -7.972 17.363 6.446 1.00 63.19 194 GLY A N 1
ATOM 1517 C CA . GLY A 1 194 ? -8.658 18.063 7.549 1.00 63.19 194 GLY A CA 1
ATOM 1518 C C . GLY A 1 194 ? -10.181 18.124 7.354 1.00 63.19 194 GLY A C 1
ATOM 1519 O O . GLY A 1 194 ? -10.923 18.338 8.306 1.00 63.19 194 GLY A O 1
ATOM 1520 N N . ASP A 1 195 ? -10.627 17.847 6.132 1.00 74.94 195 ASP A N 1
ATOM 1521 C CA . ASP A 1 195 ? -12.012 17.859 5.692 1.00 74.94 195 ASP A CA 1
ATOM 1522 C C . ASP A 1 195 ? -12.765 16.564 6.042 1.00 74.94 195 ASP A C 1
ATOM 1524 O O . ASP A 1 195 ? -13.924 16.428 5.673 1.00 74.94 195 ASP A O 1
ATOM 1528 N N . LYS A 1 196 ? -12.141 15.575 6.706 1.00 78.31 196 LYS A N 1
ATOM 1529 C CA . LYS A 1 196 ? -12.796 14.295 7.043 1.00 78.31 196 LYS A CA 1
ATOM 1530 C C . LYS A 1 196 ? -12.689 13.948 8.516 1.00 78.31 196 LYS A C 1
ATOM 1532 O O . LYS A 1 196 ? -11.619 14.033 9.116 1.00 78.31 196 LYS A O 1
ATOM 1537 N N . ALA A 1 197 ? -13.784 13.432 9.070 1.00 83.81 197 ALA A N 1
ATOM 1538 C CA . ALA A 1 197 ? -13.762 12.882 10.416 1.00 83.81 197 ALA A CA 1
ATOM 1539 C C . ALA A 1 197 ? -12.920 11.588 10.410 1.00 83.81 197 ALA A C 1
ATOM 1541 O O . ALA A 1 197 ? -13.181 10.708 9.584 1.00 83.81 197 ALA A O 1
ATOM 1542 N N . PRO A 1 198 ? -11.935 11.414 11.306 1.00 78.19 198 PRO A N 1
ATOM 1543 C CA . PRO A 1 198 ? -11.138 10.186 11.369 1.00 78.19 198 PRO A CA 1
ATOM 1544 C C . PRO A 1 198 ? -11.864 9.027 12.070 1.00 78.19 198 PRO A C 1
ATOM 1546 O O . PRO A 1 198 ? -11.625 7.867 11.746 1.00 78.19 198 PRO A O 1
ATOM 1549 N N . PHE A 1 199 ? -12.767 9.326 13.005 1.00 82.81 199 PHE A N 1
ATOM 1550 C CA . PHE A 1 199 ? -13.611 8.355 13.705 1.00 82.81 199 PHE A CA 1
ATOM 1551 C C . PHE A 1 199 ? -14.967 8.982 14.068 1.00 82.81 199 PHE A C 1
ATOM 1553 O O . PHE A 1 199 ? -15.098 10.206 14.087 1.00 82.81 199 PHE A 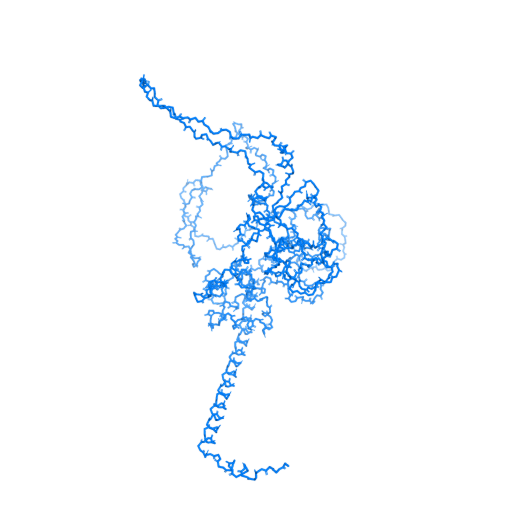O 1
ATOM 1560 N N . MET A 1 200 ? -15.973 8.149 14.357 1.00 82.44 200 MET A N 1
ATOM 1561 C CA . MET A 1 200 ? -17.231 8.604 14.956 1.00 82.44 200 MET A CA 1
ATOM 1562 C C . MET A 1 200 ? -17.101 8.508 16.477 1.00 82.44 200 MET A C 1
ATOM 1564 O O . MET A 1 200 ? -16.862 7.403 16.973 1.00 82.44 200 MET A O 1
ATOM 1568 N N . PRO A 1 201 ? -17.246 9.607 17.233 1.00 83.31 201 PRO A N 1
ATOM 1569 C CA . PRO A 1 201 ? -17.288 9.535 18.686 1.00 83.31 201 PRO A CA 1
ATOM 1570 C C . PRO A 1 201 ? -18.446 8.637 19.132 1.00 83.31 201 PRO A C 1
ATOM 1572 O O . PRO A 1 201 ? -19.590 8.864 18.749 1.00 83.31 201 PRO A O 1
ATOM 1575 N N . SER A 1 202 ? -18.147 7.617 19.933 1.00 72.81 202 SER A N 1
ATOM 1576 C CA . SER A 1 202 ? -19.159 6.839 20.648 1.00 72.81 202 SER A CA 1
ATOM 1577 C C . SER A 1 202 ? -19.280 7.440 22.041 1.00 72.81 202 SER A C 1
ATOM 1579 O O . SER A 1 202 ? -18.335 7.341 22.822 1.00 72.81 202 SER A O 1
ATOM 1581 N N . LEU A 1 203 ? -20.402 8.084 22.358 1.00 72.06 203 LEU A N 1
ATOM 1582 C CA . LEU A 1 203 ? -20.692 8.518 23.724 1.00 72.06 203 LEU A CA 1
ATOM 1583 C C . LEU A 1 203 ? -21.765 7.617 24.329 1.00 72.06 203 LEU A C 1
ATOM 1585 O O . LEU A 1 203 ? -22.762 7.309 23.686 1.00 72.06 203 LEU A O 1
ATOM 1589 N N . GLU A 1 204 ? -21.546 7.209 25.581 1.00 61.38 204 GLU A N 1
ATOM 1590 C CA . GLU A 1 204 ? -22.455 6.334 26.338 1.00 61.38 204 GLU A CA 1
ATOM 1591 C C . GLU A 1 204 ? -23.841 6.964 26.562 1.00 61.38 204 GLU A C 1
ATOM 1593 O O . GLU A 1 204 ? -24.821 6.255 26.778 1.00 61.38 204 GLU A O 1
ATOM 1598 N N . SER A 1 205 ? -23.947 8.294 26.471 1.00 58.78 205 SER A N 1
ATOM 1599 C CA . SER A 1 205 ? -25.215 9.020 26.417 1.00 58.78 205 SER A CA 1
ATOM 1600 C C . SER A 1 205 ? -25.441 9.585 25.013 1.00 58.78 205 SER A C 1
ATOM 1602 O O . SER A 1 205 ? -25.224 10.765 24.742 1.00 58.78 205 SER A O 1
ATOM 1604 N N . GLU A 1 206 ? -25.917 8.726 24.108 1.00 58.19 206 GLU A N 1
ATOM 1605 C CA . GLU A 1 206 ? -26.230 9.044 22.701 1.00 58.19 206 GLU A CA 1
ATOM 1606 C C . GLU A 1 206 ? -27.137 10.281 22.512 1.00 58.19 206 GLU A C 1
ATOM 1608 O O . GLU A 1 206 ? -27.227 10.823 21.415 1.00 58.19 206 GLU A O 1
ATOM 1613 N N . SER A 1 207 ? -27.809 10.772 23.560 1.00 68.19 207 SER A N 1
ATOM 1614 C CA . SER A 1 207 ? -28.780 11.863 23.451 1.00 68.19 207 SER A CA 1
ATOM 1615 C C . SER A 1 207 ? -28.193 13.279 23.410 1.00 68.19 207 SER A C 1
ATOM 1617 O O . SER A 1 207 ? -28.945 14.208 23.126 1.00 68.19 207 SER A O 1
ATOM 1619 N N . THR A 1 208 ? -26.916 13.500 23.747 1.00 79.19 208 THR A N 1
ATOM 1620 C CA . THR A 1 208 ? -26.358 14.870 23.860 1.00 79.19 208 THR A CA 1
ATOM 1621 C C . THR A 1 208 ? -25.296 15.221 22.829 1.00 79.19 208 THR A C 1
ATOM 1623 O O . THR A 1 208 ? -24.966 16.400 22.700 1.00 79.19 208 THR A O 1
ATOM 1626 N N . PHE A 1 209 ? -24.762 14.252 22.082 1.00 83.38 209 PHE A N 1
ATOM 1627 C CA . PHE A 1 209 ? -23.745 14.547 21.078 1.00 83.38 209 PHE A CA 1
ATOM 1628 C C . PHE A 1 209 ? -24.386 15.017 19.770 1.00 83.38 209 PHE A C 1
ATOM 1630 O O . PHE A 1 209 ? -25.169 14.270 19.177 1.00 83.38 209 PHE A O 1
ATOM 1637 N N . PRO A 1 210 ? -24.052 16.215 19.264 1.00 87.69 210 PRO A N 1
ATOM 1638 C CA . PRO A 1 210 ? -24.617 16.707 18.020 1.00 87.69 210 PRO A CA 1
ATOM 1639 C C . PRO A 1 210 ? -23.882 16.067 16.832 1.00 87.69 210 PRO A C 1
ATOM 1641 O O . PRO A 1 210 ? -23.069 16.708 16.170 1.00 87.69 210 PRO A O 1
ATOM 1644 N N . HIS A 1 211 ? -24.149 14.782 16.568 1.00 84.06 211 HIS A N 1
ATOM 1645 C CA . HIS A 1 211 ? -23.516 14.020 15.483 1.00 84.06 211 HIS A CA 1
ATOM 1646 C C . HIS A 1 211 ? -23.611 14.740 14.138 1.00 84.06 211 HIS A C 1
ATOM 1648 O O . HIS A 1 211 ? -22.623 14.801 13.412 1.00 84.06 211 HIS A O 1
ATOM 1654 N N . ASP A 1 212 ? -24.770 15.321 13.826 1.00 85.62 212 ASP A N 1
ATOM 1655 C CA . ASP A 1 212 ? -24.980 16.045 12.573 1.00 85.62 212 ASP A CA 1
ATOM 1656 C C . ASP A 1 212 ? -24.110 17.305 12.483 1.00 85.62 212 ASP A C 1
ATOM 1658 O O . ASP A 1 212 ? -23.536 17.573 11.429 1.00 85.62 212 ASP A O 1
ATOM 1662 N N . GLU A 1 213 ? -23.949 18.049 13.583 1.00 89.75 213 GLU A N 1
ATOM 1663 C CA . GLU A 1 213 ? -23.085 19.237 13.621 1.00 89.75 213 GLU A CA 1
ATOM 1664 C C . GLU A 1 213 ? -21.607 18.849 13.544 1.00 89.75 213 GLU A C 1
ATOM 1666 O O . GLU A 1 213 ? -20.858 19.450 12.778 1.00 89.75 213 GLU A O 1
ATOM 1671 N N . TYR A 1 214 ? -21.195 17.808 14.278 1.00 87.75 214 TYR A N 1
ATOM 1672 C CA . TYR A 1 214 ? -19.840 17.264 14.203 1.00 87.75 214 TYR A CA 1
ATOM 1673 C C . TYR A 1 214 ? -19.520 16.782 12.788 1.00 87.75 214 TYR A C 1
ATOM 1675 O O . TYR A 1 214 ? -18.482 17.119 12.239 1.00 87.75 214 TYR A O 1
ATOM 1683 N N . MET A 1 215 ? -20.413 16.033 12.143 1.00 85.75 215 MET A N 1
ATOM 1684 C CA . MET A 1 215 ? -20.179 15.573 10.774 1.00 85.75 215 MET A CA 1
ATOM 1685 C C . MET A 1 215 ? -20.223 16.725 9.765 1.00 85.75 215 MET A C 1
ATOM 1687 O O . MET A 1 215 ? -19.503 16.679 8.766 1.00 85.75 215 MET A O 1
ATOM 1691 N N . ALA A 1 216 ? -21.007 17.776 10.020 1.00 87.19 216 ALA A N 1
ATOM 1692 C CA . ALA A 1 216 ? -21.037 18.973 9.184 1.00 87.19 216 ALA A CA 1
ATOM 1693 C C . ALA A 1 216 ? -19.704 19.741 9.170 1.00 87.19 216 ALA A C 1
ATOM 1695 O O . ALA A 1 216 ? -19.431 20.413 8.178 1.00 87.19 216 ALA A O 1
ATOM 1696 N N . THR A 1 217 ? -18.843 19.612 10.193 1.00 88.62 217 THR A N 1
ATOM 1697 C CA . THR A 1 217 ? -17.494 20.218 10.162 1.00 88.62 217 THR A CA 1
ATOM 1698 C C . THR A 1 217 ? -16.534 19.518 9.199 1.00 88.62 217 THR A C 1
ATOM 1700 O O . THR A 1 217 ? -15.459 20.043 8.931 1.00 88.62 217 THR A O 1
ATOM 1703 N N . PHE A 1 218 ? -16.915 18.351 8.677 1.00 85.62 218 PHE A N 1
ATOM 1704 C CA . PHE A 1 218 ? -16.112 17.521 7.777 1.00 85.62 218 PHE A CA 1
ATOM 1705 C C . PHE A 1 218 ? -16.809 17.302 6.425 1.00 85.62 218 PHE A C 1
ATOM 1707 O O . PHE A 1 218 ? -16.785 16.199 5.881 1.00 85.62 218 PHE A O 1
ATOM 1714 N N . ASP A 1 219 ? -17.560 18.296 5.934 1.00 81.06 219 ASP A N 1
ATOM 1715 C CA . ASP A 1 219 ? -18.383 18.199 4.714 1.00 81.06 219 ASP A CA 1
ATOM 1716 C C . ASP A 1 219 ? -19.322 16.966 4.686 1.00 81.06 219 ASP A C 1
ATOM 1718 O O . ASP A 1 219 ? -19.691 16.433 3.633 1.00 81.06 219 ASP A O 1
ATOM 1722 N N . GLY A 1 220 ? -19.723 16.474 5.865 1.00 68.19 220 GLY A N 1
ATOM 1723 C CA . GLY A 1 220 ? -20.525 15.260 6.032 1.00 68.19 220 GLY A CA 1
ATOM 1724 C C . GLY A 1 220 ? -19.775 13.949 5.756 1.00 68.19 220 GLY A C 1
ATOM 1725 O O . GLY A 1 220 ? -20.410 12.897 5.657 1.00 68.19 220 GLY A O 1
ATOM 1726 N N . GLY A 1 221 ? -18.450 13.986 5.603 1.00 73.19 221 GLY A N 1
ATOM 1727 C CA . GLY A 1 221 ? -17.603 12.857 5.240 1.00 73.19 221 GLY A CA 1
ATOM 1728 C C . GLY A 1 221 ? -16.879 12.232 6.431 1.00 73.19 221 GLY A C 1
ATOM 1729 O O . GLY A 1 221 ? -15.931 12.794 6.975 1.00 73.19 221 GLY A O 1
ATOM 1730 N N . GLY A 1 222 ? -17.252 11.001 6.783 1.00 76.62 222 GLY A N 1
ATOM 1731 C CA . GLY A 1 222 ? -16.395 10.152 7.610 1.00 76.62 222 GLY A CA 1
ATOM 1732 C C . GLY A 1 222 ? -15.294 9.546 6.746 1.00 76.62 222 GLY A C 1
ATOM 1733 O O . GLY A 1 222 ? -15.578 8.993 5.681 1.00 76.62 222 GLY A O 1
ATOM 1734 N N . GLY A 1 223 ? -14.043 9.603 7.201 1.00 74.50 223 GLY A N 1
ATOM 1735 C CA . GLY A 1 223 ? -12.906 8.955 6.543 1.00 74.50 223 GLY A CA 1
ATOM 1736 C C . GLY A 1 223 ? -13.122 7.450 6.353 1.00 74.50 223 GLY A C 1
ATOM 1737 O O . GLY A 1 223 ? -12.685 6.886 5.355 1.00 74.50 223 GLY A O 1
ATOM 1738 N N . TRP A 1 224 ? -13.894 6.830 7.251 1.00 70.75 224 TRP A N 1
ATOM 1739 C CA . TRP A 1 224 ? -14.308 5.425 7.191 1.00 70.75 224 TRP A CA 1
ATOM 1740 C C . TRP A 1 224 ? -15.605 5.183 6.394 1.00 70.75 224 TRP A C 1
ATOM 1742 O O . TRP A 1 224 ? -15.920 4.044 6.060 1.00 70.75 224 TRP A O 1
ATOM 1752 N N . LEU A 1 225 ? -16.377 6.238 6.103 1.00 62.34 225 LEU A N 1
ATOM 1753 C CA . LEU A 1 225 ? -17.746 6.168 5.575 1.00 62.34 225 LEU A CA 1
ATOM 1754 C C . LEU A 1 225 ? -17.873 6.495 4.096 1.00 62.34 225 LEU A C 1
ATOM 1756 O O . LEU A 1 225 ? -18.996 6.493 3.595 1.00 62.34 225 LEU A O 1
ATOM 1760 N N . LYS A 1 226 ? -16.781 6.741 3.365 1.00 56.72 226 LYS A N 1
ATOM 1761 C CA . LYS A 1 226 ? -16.854 6.822 1.901 1.00 56.72 226 LYS A CA 1
ATOM 1762 C C . LYS A 1 226 ? -17.165 5.443 1.284 1.00 56.72 226 LYS A C 1
ATOM 1764 O O . LYS A 1 226 ? -16.389 4.873 0.537 1.00 56.72 226 LYS A O 1
ATOM 1769 N N . THR A 1 227 ? -18.349 4.923 1.557 1.00 47.09 227 THR A N 1
ATOM 1770 C CA . THR A 1 227 ? -19.162 4.232 0.568 1.00 47.09 227 THR A CA 1
ATOM 1771 C C . THR A 1 227 ? -19.890 5.353 -0.170 1.00 47.09 227 THR A C 1
ATOM 1773 O O . THR A 1 227 ? -20.523 6.195 0.460 1.00 47.09 227 THR A O 1
ATOM 1776 N N . GLY A 1 228 ? -19.667 5.485 -1.480 1.00 43.34 228 GLY A N 1
ATOM 1777 C CA . GLY A 1 228 ? -20.130 6.643 -2.253 1.00 43.34 228 GLY A CA 1
ATOM 1778 C C . GLY A 1 228 ? -21.605 6.971 -1.993 1.00 43.34 228 GLY A C 1
ATOM 1779 O O . GLY A 1 228 ? -22.467 6.112 -2.171 1.00 43.34 228 GLY A O 1
ATOM 1780 N N . ARG A 1 229 ? -21.878 8.226 -1.607 1.00 37.56 229 ARG A N 1
ATOM 1781 C CA . ARG A 1 229 ? -23.217 8.781 -1.319 1.00 37.56 229 ARG A CA 1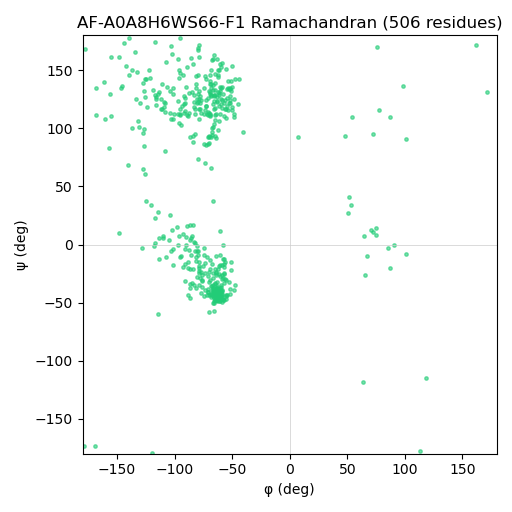
ATOM 1782 C C . ARG A 1 229 ? -24.187 8.676 -2.512 1.00 37.56 229 ARG A C 1
ATOM 1784 O O . ARG A 1 229 ? -25.393 8.800 -2.328 1.00 37.56 229 ARG A O 1
ATOM 1791 N N . ASP A 1 230 ? -23.664 8.353 -3.697 1.00 42.59 230 ASP A N 1
ATOM 1792 C CA . ASP A 1 230 ? -24.388 8.373 -4.969 1.00 42.59 230 ASP A CA 1
ATOM 1793 C C . ASP A 1 230 ? -24.580 6.971 -5.582 1.00 42.59 230 ASP A C 1
ATOM 1795 O O . ASP A 1 230 ? -25.014 6.848 -6.726 1.00 42.59 230 ASP A O 1
ATOM 1799 N N . GLY A 1 231 ? -24.192 5.888 -4.892 1.00 40.91 231 GLY A N 1
ATOM 1800 C CA . GLY A 1 231 ? -24.234 4.521 -5.448 1.00 40.91 231 GLY A CA 1
ATOM 1801 C C . GLY A 1 231 ? -23.255 4.270 -6.610 1.00 40.91 231 GLY A C 1
ATOM 1802 O O . GLY A 1 231 ? -23.024 3.125 -6.992 1.00 40.91 231 GLY A O 1
ATOM 1803 N N . LEU A 1 232 ? -22.618 5.321 -7.129 1.00 37.22 232 LEU A N 1
ATOM 1804 C CA . LEU A 1 232 ? -21.427 5.261 -7.960 1.00 37.22 232 LEU A CA 1
ATOM 1805 C C . LEU A 1 232 ? -20.225 5.237 -7.020 1.00 37.22 232 LEU A C 1
ATOM 1807 O O . LEU A 1 232 ? -19.733 6.263 -6.554 1.00 37.22 232 LEU A O 1
ATOM 1811 N N . SER A 1 233 ? -19.791 4.026 -6.687 1.00 38.22 233 SER A N 1
ATOM 1812 C CA . SER A 1 233 ? -18.510 3.771 -6.043 1.00 38.22 233 SER A CA 1
ATOM 1813 C C . SER A 1 233 ? -17.413 4.523 -6.795 1.00 38.22 233 SER A C 1
ATOM 1815 O O . SER A 1 233 ? -17.067 4.138 -7.913 1.00 38.22 233 SER A O 1
ATOM 1817 N N . PHE A 1 234 ? -16.846 5.569 -6.189 1.00 40.91 234 PHE A N 1
ATOM 1818 C CA . PHE A 1 234 ? -15.503 5.976 -6.576 1.00 40.91 234 PHE A CA 1
ATOM 1819 C C . PHE A 1 234 ? -14.618 4.725 -6.440 1.00 40.91 234 PHE A C 1
ATOM 1821 O O . PHE A 1 234 ? -14.625 4.113 -5.364 1.00 40.91 234 PHE A O 1
ATOM 1828 N N . PRO A 1 235 ? -13.880 4.322 -7.491 1.00 51.38 235 PRO A N 1
ATOM 1829 C CA . PRO A 1 235 ? -12.964 3.183 -7.423 1.00 51.38 235 PRO A CA 1
ATOM 1830 C C . PRO A 1 235 ? -11.893 3.324 -6.323 1.00 51.38 235 PRO A C 1
ATOM 1832 O O . PRO A 1 235 ? -11.264 2.334 -5.967 1.00 51.38 235 PRO A O 1
ATOM 1835 N N . ASP A 1 236 ? -11.748 4.519 -5.744 1.00 55.12 236 ASP A N 1
ATOM 1836 C CA . ASP A 1 236 ? -10.647 4.923 -4.866 1.00 55.12 236 ASP A CA 1
ATOM 1837 C C . ASP A 1 236 ? -10.985 4.934 -3.371 1.00 55.12 236 ASP A C 1
ATOM 1839 O O . ASP A 1 236 ? -10.239 5.499 -2.573 1.00 55.12 236 ASP A O 1
ATOM 1843 N N . THR A 1 237 ? -12.118 4.358 -2.965 1.00 58.91 237 THR A N 1
ATOM 1844 C CA . THR A 1 237 ? -12.438 4.262 -1.535 1.00 58.91 237 THR A CA 1
ATOM 1845 C C . THR A 1 237 ? -12.044 2.893 -0.999 1.00 58.91 237 THR A C 1
ATOM 1847 O O . THR A 1 237 ? -12.611 1.886 -1.433 1.00 58.91 237 THR A O 1
ATOM 1850 N N . PRO A 1 238 ? -11.024 2.831 -0.120 1.00 67.06 238 PRO A N 1
ATOM 1851 C CA . PRO A 1 238 ? -10.467 1.575 0.352 1.00 67.06 238 PRO A CA 1
ATOM 1852 C C . PRO A 1 238 ? -11.512 0.855 1.201 1.00 67.06 238 PRO A C 1
ATOM 1854 O O . PRO A 1 238 ? -11.761 1.205 2.351 1.00 67.06 238 PRO A O 1
ATOM 1857 N N . ASN A 1 239 ? -12.174 -0.137 0.609 1.00 81.69 239 ASN A N 1
ATOM 1858 C CA . ASN A 1 239 ? -13.010 -1.063 1.354 1.00 81.69 239 ASN A CA 1
ATOM 1859 C C . ASN A 1 239 ? -12.069 -2.057 2.056 1.00 81.69 239 ASN A C 1
ATOM 1861 O O . ASN A 1 239 ? -11.441 -2.851 1.351 1.00 81.69 239 ASN A O 1
ATOM 1865 N N . PRO A 1 240 ? -11.978 -2.053 3.399 1.00 85.44 240 PRO A N 1
ATOM 1866 C CA . PRO A 1 240 ? -11.012 -2.875 4.126 1.00 85.44 240 PRO A CA 1
ATOM 1867 C C . PRO A 1 240 ? -11.194 -4.372 3.854 1.00 85.44 240 PRO A C 1
ATOM 1869 O O . PRO A 1 240 ? -10.205 -5.092 3.736 1.00 85.44 240 PRO A O 1
ATOM 1872 N N . ASP A 1 241 ? -12.436 -4.830 3.661 1.00 90.75 241 ASP A N 1
ATOM 1873 C CA . ASP A 1 241 ? -12.725 -6.217 3.290 1.00 90.75 241 ASP A CA 1
ATOM 1874 C C . ASP A 1 241 ? -12.129 -6.545 1.918 1.00 90.75 241 ASP A C 1
ATOM 1876 O O . ASP A 1 241 ? -11.496 -7.582 1.725 1.00 90.75 241 ASP A O 1
ATOM 1880 N N . ARG A 1 242 ? -12.307 -5.639 0.949 1.00 89.56 242 ARG A N 1
ATOM 1881 C CA . ARG A 1 242 ? -11.779 -5.813 -0.409 1.00 89.56 242 ARG A CA 1
ATOM 1882 C C . ARG A 1 242 ? -10.259 -5.778 -0.420 1.00 89.56 242 ARG A C 1
ATOM 1884 O O . ARG A 1 242 ? -9.655 -6.573 -1.128 1.00 89.56 242 ARG A O 1
ATOM 1891 N N . GLU A 1 243 ? -9.643 -4.884 0.341 1.00 89.38 243 GLU A N 1
ATOM 1892 C CA . GLU A 1 243 ? -8.186 -4.825 0.454 1.00 89.38 243 GLU A CA 1
ATOM 1893 C C . GLU A 1 243 ? -7.637 -6.124 1.044 1.00 89.38 243 GLU A C 1
ATOM 1895 O O . GLU A 1 243 ? -6.692 -6.681 0.496 1.00 89.38 243 GLU A O 1
ATOM 1900 N N . LEU A 1 244 ? -8.277 -6.681 2.074 1.00 92.12 244 LEU A N 1
ATOM 1901 C CA . LEU A 1 244 ? -7.867 -7.963 2.644 1.00 92.12 244 LEU A CA 1
ATOM 1902 C C . LEU A 1 244 ? -8.009 -9.120 1.641 1.00 92.12 244 LEU A C 1
ATOM 1904 O O . LEU A 1 244 ? -7.107 -9.948 1.518 1.00 92.12 244 LEU A O 1
ATOM 1908 N N . ILE A 1 245 ? -9.100 -9.141 0.868 1.00 93.88 245 ILE A N 1
ATOM 1909 C CA . ILE A 1 245 ? -9.317 -10.107 -0.221 1.00 93.88 245 ILE A CA 1
ATOM 1910 C C . ILE A 1 245 ? -8.231 -9.979 -1.301 1.00 93.88 245 ILE A C 1
ATOM 1912 O O . ILE A 1 245 ? -7.668 -10.983 -1.742 1.00 93.88 245 ILE A O 1
ATOM 1916 N N . VAL A 1 246 ? -7.921 -8.757 -1.744 1.00 93.31 246 VAL A N 1
ATOM 1917 C CA . VAL A 1 246 ? -6.890 -8.505 -2.764 1.00 93.31 246 VAL A CA 1
ATOM 1918 C C . VAL A 1 246 ? -5.512 -8.882 -2.219 1.00 93.31 246 VAL A C 1
ATOM 1920 O O . VAL A 1 246 ? -4.762 -9.557 -2.921 1.00 93.31 246 VAL A O 1
ATOM 1923 N N . TYR A 1 247 ? -5.196 -8.531 -0.971 1.00 93.56 247 TYR A N 1
ATOM 1924 C CA . TYR A 1 247 ? -3.939 -8.889 -0.314 1.00 93.56 247 TYR A CA 1
ATOM 1925 C C . TYR A 1 247 ? -3.743 -10.408 -0.253 1.00 93.56 247 TYR A C 1
ATOM 1927 O O . TYR A 1 247 ? -2.712 -10.914 -0.697 1.00 93.56 247 TYR A O 1
ATOM 1935 N N . GLU A 1 248 ? -4.752 -11.154 0.200 1.00 95.19 248 GLU A N 1
ATOM 1936 C CA . GLU A 1 248 ? -4.696 -12.619 0.228 1.00 95.19 248 GLU A CA 1
ATOM 1937 C C . GLU A 1 248 ? -4.583 -13.214 -1.186 1.00 95.19 248 GLU A C 1
ATOM 1939 O O . GLU A 1 248 ? -3.833 -14.167 -1.412 1.00 95.19 248 GLU A O 1
ATOM 1944 N N . THR A 1 249 ? -5.262 -12.617 -2.170 1.00 95.56 249 THR A N 1
ATOM 1945 C CA . THR A 1 249 ? -5.140 -13.030 -3.576 1.00 95.56 249 THR A CA 1
ATOM 1946 C C . THR A 1 249 ? -3.709 -12.833 -4.081 1.00 95.56 249 THR A C 1
ATOM 1948 O O . THR A 1 249 ? -3.141 -13.752 -4.667 1.00 95.56 249 THR A O 1
ATOM 1951 N N . ILE A 1 250 ? -3.089 -11.677 -3.815 1.00 94.56 250 ILE A N 1
ATOM 1952 C CA . ILE A 1 250 ? -1.686 -11.393 -4.160 1.00 94.56 250 ILE A CA 1
ATOM 1953 C C . ILE A 1 250 ? -0.752 -12.405 -3.493 1.00 94.56 250 ILE A C 1
ATOM 1955 O O . ILE A 1 250 ? 0.134 -12.950 -4.151 1.00 94.56 250 ILE A O 1
ATOM 1959 N N . ARG A 1 251 ? -0.974 -12.700 -2.209 1.00 94.38 251 ARG A N 1
ATOM 1960 C CA . ARG A 1 251 ? -0.191 -13.682 -1.454 1.00 94.38 251 ARG A CA 1
ATOM 1961 C C . ARG A 1 251 ? -0.231 -15.058 -2.122 1.00 94.38 251 ARG A C 1
ATOM 1963 O O . ARG A 1 251 ? 0.818 -15.656 -2.353 1.00 94.38 251 ARG A O 1
ATOM 1970 N N . ARG A 1 252 ? -1.418 -15.540 -2.500 1.00 95.31 252 ARG A N 1
ATOM 1971 C CA . ARG A 1 252 ? -1.583 -16.828 -3.195 1.00 95.31 252 ARG A CA 1
ATOM 1972 C C . ARG A 1 252 ? -1.023 -16.817 -4.621 1.00 95.31 252 ARG A C 1
ATOM 1974 O O . ARG A 1 252 ? -0.452 -17.819 -5.039 1.00 95.31 252 ARG A O 1
ATOM 1981 N N . LEU A 1 253 ? -1.124 -15.707 -5.356 1.00 94.94 253 LEU A N 1
ATOM 1982 C CA . LEU A 1 253 ? -0.459 -15.556 -6.659 1.00 94.94 253 LEU A CA 1
ATOM 1983 C C . LEU A 1 253 ? 1.064 -15.650 -6.525 1.00 94.94 253 LEU A C 1
ATOM 1985 O O . LEU A 1 253 ? 1.718 -16.312 -7.327 1.00 94.94 253 LEU A O 1
ATOM 1989 N N . HIS A 1 254 ? 1.623 -15.017 -5.496 1.00 94.38 254 HIS A N 1
ATOM 1990 C CA . HIS A 1 254 ? 3.057 -15.026 -5.263 1.00 94.38 254 HIS A CA 1
ATOM 1991 C C . HIS A 1 254 ? 3.555 -16.406 -4.815 1.00 94.38 254 HIS A C 1
ATOM 1993 O O . HIS A 1 254 ? 4.370 -17.004 -5.504 1.00 94.38 254 HIS A O 1
ATOM 1999 N N . PHE A 1 255 ? 3.039 -16.955 -3.714 1.00 93.44 255 PHE A N 1
ATOM 2000 C CA . PHE A 1 255 ? 3.551 -18.219 -3.165 1.00 93.44 255 PHE A CA 1
ATOM 2001 C C . PHE A 1 255 ? 3.017 -19.469 -3.870 1.00 93.44 255 PHE A C 1
ATOM 2003 O O . PHE A 1 255 ? 3.682 -20.500 -3.874 1.00 93.44 255 PHE A O 1
ATOM 2010 N N . GLY A 1 256 ? 1.816 -19.405 -4.449 1.00 94.38 256 GLY A N 1
ATOM 2011 C CA . GLY A 1 256 ? 1.191 -20.544 -5.122 1.00 94.38 256 GLY A CA 1
ATOM 2012 C C . GLY A 1 256 ? 1.592 -20.682 -6.589 1.00 94.38 256 GLY A C 1
ATOM 2013 O O . GLY A 1 256 ? 1.702 -21.801 -7.083 1.00 94.38 256 GLY A O 1
ATOM 2014 N N . LEU A 1 257 ? 1.816 -19.563 -7.288 1.00 94.44 257 LEU A N 1
ATOM 2015 C CA . LEU A 1 257 ? 2.139 -19.551 -8.722 1.00 94.44 257 LEU A CA 1
ATOM 2016 C C . LEU A 1 257 ? 3.527 -18.978 -9.033 1.00 94.44 257 LEU A C 1
ATOM 2018 O O . LEU A 1 257 ? 3.894 -18.912 -10.203 1.00 94.44 257 LEU A O 1
ATOM 2022 N N . ASN A 1 258 ? 4.298 -18.576 -8.016 1.00 94.25 258 ASN A N 1
ATOM 2023 C CA . ASN A 1 258 ? 5.617 -17.955 -8.170 1.00 94.25 258 ASN A CA 1
ATOM 2024 C C . ASN A 1 258 ? 5.605 -16.743 -9.112 1.00 94.25 258 ASN A C 1
ATOM 2026 O O . ASN A 1 258 ? 6.579 -16.503 -9.828 1.00 94.25 258 ASN A O 1
ATOM 2030 N N . LEU A 1 259 ? 4.506 -15.977 -9.131 1.00 94.19 259 LEU A N 1
ATOM 2031 C CA . LEU A 1 259 ? 4.458 -14.762 -9.937 1.00 94.19 259 LEU A CA 1
ATOM 2032 C C . LEU A 1 259 ? 5.407 -13.709 -9.368 1.00 94.19 259 LEU A C 1
ATOM 2034 O O . LEU A 1 259 ? 5.440 -13.446 -8.157 1.00 94.19 259 LEU A O 1
ATOM 2038 N N . SER A 1 260 ? 6.162 -13.090 -10.273 1.00 91.38 260 SER A N 1
ATOM 2039 C CA . SER A 1 260 ? 6.997 -11.944 -9.942 1.00 91.38 260 SER A CA 1
ATOM 2040 C C . SER A 1 260 ? 6.133 -10.735 -9.585 1.00 91.38 260 SER A C 1
ATOM 2042 O O . SER A 1 260 ? 4.969 -10.627 -9.976 1.00 91.38 260 SER A O 1
ATOM 2044 N N . ARG A 1 261 ? 6.715 -9.781 -8.858 1.00 88.06 261 ARG A N 1
ATOM 2045 C CA . ARG A 1 261 ? 6.027 -8.542 -8.490 1.00 88.06 261 ARG A CA 1
ATOM 2046 C C . ARG A 1 261 ? 5.473 -7.793 -9.707 1.00 88.06 261 ARG A C 1
ATOM 2048 O O . ARG A 1 261 ? 4.335 -7.339 -9.652 1.00 88.06 261 ARG A O 1
ATOM 2055 N N . ASP A 1 262 ? 6.242 -7.693 -10.789 1.00 88.44 262 ASP A N 1
ATOM 2056 C CA . ASP A 1 262 ? 5.828 -6.966 -11.996 1.00 88.44 262 ASP A CA 1
ATOM 2057 C C . ASP A 1 262 ? 4.659 -7.660 -12.708 1.00 88.44 262 ASP A C 1
ATOM 2059 O O . ASP A 1 262 ? 3.747 -7.001 -13.208 1.00 88.44 262 ASP A O 1
ATOM 2063 N N . GLU A 1 263 ? 4.643 -8.997 -12.701 1.00 93.00 263 GLU A N 1
ATOM 2064 C CA . GLU A 1 263 ? 3.519 -9.785 -13.212 1.00 93.00 263 GLU A CA 1
ATOM 2065 C C . GLU A 1 263 ? 2.264 -9.591 -12.352 1.00 93.00 263 GLU A C 1
ATOM 2067 O O . GLU A 1 263 ? 1.164 -9.490 -12.895 1.00 93.00 263 GLU A O 1
ATOM 2072 N N . ILE A 1 264 ? 2.408 -9.477 -11.027 1.00 93.38 264 ILE A N 1
ATOM 2073 C CA . ILE A 1 264 ? 1.286 -9.178 -10.126 1.00 93.38 264 ILE A CA 1
ATOM 2074 C C . ILE A 1 264 ? 0.786 -7.741 -10.344 1.00 93.38 264 ILE A C 1
ATOM 2076 O O . ILE A 1 264 ? -0.420 -7.540 -10.463 1.00 93.38 264 ILE A O 1
ATOM 2080 N N . ASP A 1 265 ? 1.671 -6.745 -10.456 1.00 89.31 265 ASP A N 1
ATOM 2081 C CA . ASP A 1 265 ? 1.290 -5.356 -10.757 1.00 89.31 265 ASP A CA 1
ATOM 2082 C C . ASP A 1 265 ? 0.547 -5.251 -12.107 1.00 89.31 265 ASP A C 1
ATOM 2084 O O . ASP A 1 265 ? -0.406 -4.476 -12.231 1.00 89.31 265 ASP A O 1
ATOM 2088 N N . ASP A 1 266 ? 0.930 -6.037 -13.123 1.00 90.50 266 ASP A N 1
ATOM 2089 C CA . ASP A 1 266 ? 0.175 -6.133 -14.380 1.00 90.50 266 ASP A CA 1
ATOM 2090 C C . ASP A 1 266 ? -1.213 -6.753 -14.175 1.00 90.50 266 ASP A C 1
ATOM 2092 O O . ASP A 1 266 ? -2.210 -6.225 -14.677 1.00 90.50 266 ASP A O 1
ATOM 2096 N N . VAL A 1 267 ? -1.301 -7.844 -13.416 1.00 91.50 267 VAL A N 1
ATOM 2097 C CA . VAL A 1 267 ? -2.575 -8.486 -13.080 1.00 91.50 267 VAL A CA 1
ATOM 2098 C C . VAL A 1 267 ? -3.515 -7.503 -12.374 1.00 91.50 267 VAL A C 1
ATOM 2100 O O . VAL A 1 267 ? -4.664 -7.364 -12.791 1.00 91.50 267 VAL A O 1
ATOM 2103 N N . LEU A 1 268 ? -3.036 -6.761 -11.373 1.00 86.06 268 LEU A N 1
ATOM 2104 C CA . LEU A 1 268 ? -3.839 -5.798 -10.605 1.00 86.06 268 LEU A CA 1
ATOM 2105 C C . LEU A 1 268 ? -4.417 -4.675 -11.469 1.00 86.06 268 LEU A C 1
ATOM 2107 O O . LEU A 1 268 ? -5.560 -4.264 -11.274 1.00 86.06 268 LEU A O 1
ATOM 2111 N N . LYS A 1 269 ? -3.649 -4.203 -12.456 1.00 87.62 269 LYS A N 1
ATOM 2112 C CA . LYS A 1 269 ? -4.092 -3.155 -13.387 1.00 87.62 269 LYS A CA 1
ATOM 2113 C C . LYS A 1 269 ? -5.156 -3.637 -14.371 1.00 87.62 269 LYS A C 1
ATOM 2115 O O . LYS A 1 269 ? -5.919 -2.819 -14.874 1.00 87.62 269 LYS A O 1
ATOM 2120 N N . ASN A 1 270 ? -5.180 -4.934 -14.683 1.00 88.00 270 ASN A N 1
ATOM 2121 C CA . ASN A 1 270 ? -5.952 -5.478 -15.804 1.00 88.00 270 ASN A CA 1
ATOM 2122 C C . ASN A 1 270 ? -7.048 -6.480 -15.397 1.00 88.00 270 ASN A C 1
ATOM 2124 O O . ASN A 1 270 ? -7.751 -6.997 -16.270 1.00 88.00 270 ASN A O 1
ATOM 2128 N N . VAL A 1 271 ? -7.203 -6.788 -14.106 1.00 88.00 271 VAL A N 1
ATOM 2129 C CA . VAL A 1 271 ? -8.261 -7.670 -13.596 1.00 88.00 271 VAL A CA 1
ATOM 2130 C C . VAL A 1 271 ? -9.301 -6.857 -12.827 1.00 88.00 271 VAL A C 1
ATOM 2132 O O . VAL A 1 271 ? -9.035 -6.327 -11.748 1.00 88.00 271 VAL A O 1
ATOM 2135 N N . ASP A 1 272 ? -10.520 -6.807 -13.370 1.00 86.69 272 ASP A N 1
ATOM 2136 C CA . ASP A 1 272 ? -11.672 -6.182 -12.716 1.00 86.69 272 ASP A CA 1
ATOM 2137 C C . ASP A 1 272 ? -11.868 -6.722 -11.295 1.00 86.69 272 ASP A C 1
ATOM 2139 O O . ASP A 1 272 ? -11.833 -7.932 -11.059 1.00 86.69 272 ASP A O 1
ATOM 2143 N N . GLY A 1 273 ? -12.085 -5.819 -10.340 1.00 79.50 273 GLY A N 1
ATOM 2144 C CA . GLY A 1 273 ? -12.193 -6.168 -8.921 1.00 79.50 273 GLY A CA 1
ATOM 2145 C C . GLY A 1 273 ? -10.853 -6.204 -8.178 1.00 79.50 273 GLY A C 1
ATOM 2146 O O . GLY A 1 273 ? -10.850 -5.975 -6.970 1.00 79.50 273 GLY A O 1
ATOM 2147 N N . MET A 1 274 ? -9.719 -6.337 -8.875 1.00 80.31 274 MET A N 1
ATOM 2148 C CA . MET A 1 274 ? -8.378 -6.226 -8.278 1.00 80.31 274 MET A CA 1
ATOM 2149 C C . MET A 1 274 ? -7.735 -4.849 -8.430 1.00 80.31 274 MET A C 1
ATOM 2151 O O . MET A 1 274 ? -6.632 -4.652 -7.935 1.00 80.31 274 MET A O 1
ATOM 2155 N N . ALA A 1 275 ? -8.413 -3.899 -9.083 1.00 80.12 275 ALA A N 1
ATOM 2156 C CA . ALA A 1 275 ? -7.930 -2.528 -9.175 1.00 80.12 275 ALA A CA 1
ATOM 2157 C C . ALA A 1 275 ? -7.672 -1.972 -7.766 1.00 80.12 275 ALA A C 1
ATOM 2159 O O . ALA A 1 275 ? -8.608 -1.739 -6.996 1.00 80.12 275 ALA A O 1
ATOM 2160 N N . CYS A 1 276 ? -6.397 -1.805 -7.445 1.00 76.69 276 CYS A N 1
ATOM 2161 C CA . CYS A 1 276 ? -5.888 -1.200 -6.229 1.00 76.69 276 CYS A CA 1
ATOM 2162 C C . CYS A 1 276 ? -4.770 -0.219 -6.615 1.00 76.69 276 CYS A C 1
ATOM 2164 O O . CYS A 1 276 ? -4.270 -0.267 -7.749 1.00 76.69 276 CYS A O 1
ATOM 2166 N N . PRO A 1 277 ? -4.347 0.671 -5.702 1.00 78.19 277 PRO A N 1
ATOM 2167 C CA . PRO A 1 277 ? -3.118 1.425 -5.899 1.00 78.19 277 PRO A CA 1
ATOM 2168 C C . PRO A 1 277 ? -1.966 0.475 -6.259 1.00 78.19 277 PRO A C 1
ATOM 2170 O O . PRO A 1 277 ? -2.002 -0.692 -5.854 1.00 78.19 277 PRO A O 1
ATOM 2173 N N . PRO A 1 278 ? -0.936 0.945 -6.985 1.00 79.19 278 PRO A N 1
ATOM 2174 C CA . PRO A 1 278 ? 0.251 0.141 -7.258 1.00 79.19 278 PRO A CA 1
ATOM 2175 C C . PRO A 1 278 ? 0.724 -0.584 -5.993 1.00 79.19 278 PRO A C 1
ATOM 2177 O O . PRO A 1 278 ? 0.684 0.013 -4.905 1.00 79.19 278 PRO A O 1
ATOM 2180 N N . LEU A 1 279 ? 1.201 -1.835 -6.123 1.00 83.88 279 LEU A N 1
ATOM 2181 C CA . LEU A 1 279 ? 1.702 -2.606 -4.973 1.00 83.88 279 LEU A CA 1
ATOM 2182 C C . LEU A 1 279 ? 2.658 -1.761 -4.126 1.00 83.88 279 LEU A C 1
ATOM 2184 O O . LEU A 1 279 ? 2.656 -1.856 -2.896 1.00 83.88 279 LEU A O 1
ATOM 2188 N N . ARG A 1 280 ? 3.428 -0.891 -4.802 1.00 77.00 280 ARG A N 1
ATOM 2189 C CA . ARG A 1 280 ? 4.267 0.152 -4.212 1.00 77.00 280 ARG A CA 1
ATOM 2190 C C . ARG A 1 280 ? 4.219 1.449 -5.006 1.00 77.00 280 ARG A C 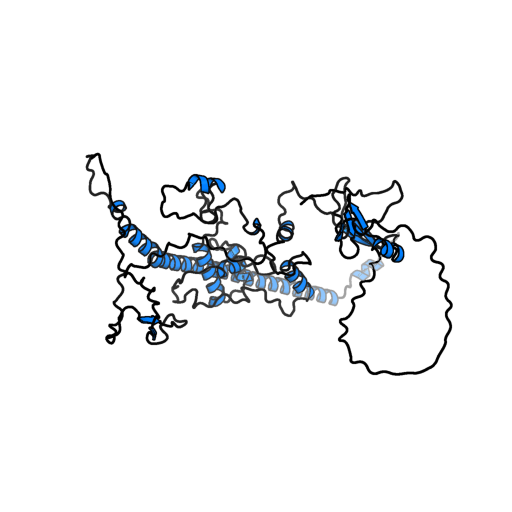1
ATOM 2192 O O . ARG A 1 280 ? 4.197 1.432 -6.234 1.00 77.00 280 ARG A O 1
ATOM 2199 N N . ILE A 1 281 ? 4.300 2.570 -4.303 1.00 72.50 281 ILE A N 1
ATOM 2200 C CA . ILE A 1 281 ? 4.418 3.902 -4.894 1.00 72.50 281 ILE A CA 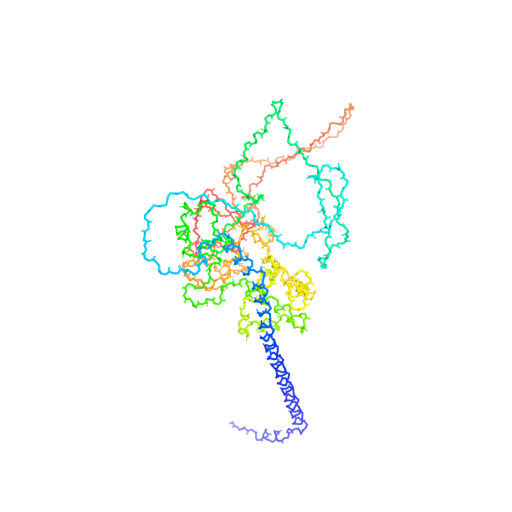1
ATOM 2201 C C . ILE A 1 281 ? 5.834 4.430 -4.622 1.00 72.50 281 ILE A C 1
ATOM 2203 O O . ILE A 1 281 ? 6.274 4.552 -3.479 1.00 72.50 281 ILE A O 1
ATOM 2207 N N . GLY A 1 282 ? 6.554 4.759 -5.695 1.00 68.19 282 GLY A N 1
ATOM 2208 C CA . GLY A 1 282 ? 7.903 5.325 -5.638 1.00 68.19 282 GLY A CA 1
ATOM 2209 C C . GLY A 1 282 ? 9.027 4.338 -5.297 1.00 68.19 282 GLY A C 1
ATOM 2210 O O . GLY A 1 282 ? 8.817 3.195 -4.900 1.00 68.19 282 GLY A O 1
ATOM 2211 N N . ASP A 1 283 ? 10.254 4.830 -5.453 1.00 61.47 283 ASP A N 1
ATOM 2212 C CA . ASP A 1 283 ? 11.484 4.022 -5.445 1.00 61.47 283 ASP A CA 1
ATOM 2213 C C . ASP A 1 283 ? 11.911 3.528 -4.051 1.00 61.47 283 ASP A C 1
ATOM 2215 O O . ASP A 1 283 ? 12.850 2.747 -3.929 1.00 61.47 283 ASP A O 1
ATOM 2219 N N . THR A 1 284 ? 11.268 4.013 -2.986 1.00 63.47 284 THR A N 1
ATOM 2220 C CA . THR A 1 284 ? 11.617 3.666 -1.599 1.00 63.47 284 THR A CA 1
ATOM 2221 C C . THR A 1 284 ? 10.884 2.422 -1.111 1.00 63.47 284 THR A C 1
ATOM 2223 O O . THR A 1 284 ? 11.302 1.814 -0.132 1.00 63.47 284 THR A O 1
ATOM 2226 N N . GLY A 1 285 ? 9.768 2.051 -1.751 1.00 66.75 285 GLY A N 1
ATOM 2227 C CA . GLY A 1 285 ? 8.915 0.956 -1.291 1.00 66.75 285 GLY A CA 1
ATOM 2228 C C . GLY A 1 285 ? 8.235 1.190 0.067 1.00 66.75 285 GLY A C 1
ATOM 2229 O O . GLY A 1 285 ? 7.597 0.284 0.589 1.00 66.75 285 GLY A O 1
ATOM 2230 N N . LEU A 1 286 ? 8.335 2.394 0.636 1.00 68.69 286 LEU A N 1
ATOM 2231 C CA . LEU A 1 286 ? 7.727 2.762 1.924 1.00 68.69 286 LEU A CA 1
ATOM 2232 C C . LEU A 1 286 ? 6.296 3.302 1.769 1.00 68.69 286 LEU A C 1
ATOM 2234 O O . LEU A 1 286 ? 5.782 3.992 2.643 1.00 68.69 286 LEU A O 1
ATOM 2238 N N . SER A 1 287 ? 5.673 3.068 0.615 1.00 73.62 287 SER A N 1
ATOM 2239 C CA . SER A 1 287 ? 4.292 3.452 0.337 1.00 73.62 287 SER A CA 1
ATOM 2240 C C . SER A 1 287 ? 3.701 2.559 -0.754 1.00 73.62 287 SER A C 1
ATOM 2242 O O . SER A 1 287 ? 4.446 1.928 -1.507 1.00 73.62 287 SER A O 1
ATOM 2244 N N . GLY A 1 288 ? 2.372 2.515 -0.848 1.00 82.06 288 GLY A N 1
ATOM 2245 C CA . GLY A 1 288 ? 1.608 1.670 -1.772 1.00 82.06 288 GLY A CA 1
ATOM 2246 C C . GLY A 1 288 ? 0.797 0.592 -1.058 1.00 82.06 288 GLY A C 1
ATOM 2247 O O . GLY A 1 288 ? 0.760 0.543 0.172 1.00 82.06 288 GLY A O 1
ATOM 2248 N N . PHE A 1 289 ? 0.117 -0.243 -1.842 1.00 86.38 289 PHE A N 1
ATOM 2249 C CA . PHE A 1 289 ? -0.910 -1.151 -1.333 1.00 86.38 289 PHE A CA 1
ATOM 2250 C C . PHE A 1 289 ? -0.381 -2.205 -0.346 1.00 86.38 289 PHE A C 1
ATOM 2252 O O . PHE A 1 289 ? -0.989 -2.408 0.705 1.00 86.38 289 PHE A O 1
ATOM 2259 N N . LEU A 1 290 ? 0.762 -2.843 -0.637 1.00 87.19 290 LEU A N 1
ATOM 2260 C CA . LEU A 1 290 ? 1.323 -3.871 0.255 1.00 87.19 290 LEU A CA 1
ATOM 2261 C C . LEU A 1 290 ? 1.758 -3.280 1.587 1.00 87.19 290 LEU A C 1
ATOM 2263 O O . LEU A 1 290 ? 1.393 -3.802 2.633 1.00 87.19 290 LEU A O 1
ATOM 2267 N N . TRP A 1 291 ? 2.468 -2.150 1.534 1.00 83.62 291 TRP A N 1
ATOM 2268 C CA . TRP A 1 291 ? 2.899 -1.449 2.737 1.00 83.62 291 TRP A CA 1
ATOM 2269 C C . TRP A 1 291 ? 1.698 -1.069 3.605 1.00 83.62 291 TRP A C 1
ATOM 2271 O O . TRP A 1 291 ? 1.682 -1.366 4.792 1.00 83.62 291 TRP A O 1
ATOM 2281 N N . ALA A 1 292 ? 0.658 -0.479 3.007 1.00 82.38 292 ALA A N 1
ATOM 2282 C CA . ALA A 1 292 ? -0.550 -0.104 3.734 1.00 82.38 292 ALA A CA 1
ATOM 2283 C C . ALA A 1 292 ? -1.302 -1.310 4.320 1.00 82.38 292 ALA A C 1
ATOM 2285 O O . ALA A 1 292 ? -1.911 -1.174 5.376 1.00 82.38 292 ALA A O 1
ATOM 2286 N N . SER A 1 293 ? -1.266 -2.468 3.656 1.00 86.00 293 SER A N 1
ATOM 2287 C CA . SER A 1 293 ? -1.924 -3.695 4.126 1.00 86.00 293 SER A CA 1
ATOM 2288 C C . SER A 1 293 ? -1.151 -4.371 5.261 1.00 86.00 293 SER A C 1
ATOM 2290 O O . SER A 1 293 ? -1.764 -4.867 6.196 1.00 86.00 293 SER A O 1
ATOM 2292 N N . GLU A 1 294 ? 0.183 -4.346 5.219 1.00 83.75 294 GLU A N 1
ATOM 2293 C CA . GLU A 1 294 ? 1.057 -4.921 6.256 1.00 83.75 294 GLU A CA 1
ATOM 2294 C C . GLU A 1 294 ? 1.029 -4.147 7.578 1.00 83.75 294 GLU A C 1
ATOM 2296 O O . GLU A 1 294 ? 1.327 -4.713 8.623 1.00 83.75 294 GLU A O 1
ATOM 2301 N N . GLN A 1 295 ? 0.669 -2.861 7.551 1.00 80.25 295 GLN A N 1
ATOM 2302 C CA . GLN A 1 295 ? 0.498 -2.060 8.770 1.00 80.25 295 GLN A CA 1
ATOM 2303 C C . GLN A 1 295 ? -0.858 -2.282 9.456 1.00 80.25 295 GLN A C 1
ATOM 2305 O O . GLN A 1 295 ? -1.141 -1.630 10.459 1.00 80.25 295 GLN A O 1
ATOM 2310 N N . ARG A 1 296 ? -1.733 -3.130 8.903 1.00 81.81 296 ARG A N 1
ATOM 2311 C CA . ARG A 1 296 ? -3.064 -3.364 9.463 1.00 81.81 296 ARG A CA 1
ATOM 2312 C C . ARG A 1 296 ? -3.079 -4.588 10.351 1.00 81.81 296 ARG A C 1
ATOM 2314 O O . ARG A 1 296 ? -2.517 -5.627 10.010 1.00 81.81 296 ARG A O 1
ATOM 2321 N N . ASP A 1 297 ? -3.864 -4.485 11.412 1.00 81.62 297 ASP A N 1
ATOM 2322 C CA . ASP A 1 297 ? -4.273 -5.633 12.204 1.00 81.62 297 ASP A CA 1
ATOM 2323 C C . ASP A 1 297 ? -5.265 -6.461 11.381 1.00 81.62 297 ASP A C 1
ATOM 2325 O O . ASP A 1 297 ? -6.468 -6.189 11.334 1.00 81.62 297 ASP A O 1
ATOM 2329 N N . ALA A 1 298 ? -4.748 -7.453 10.656 1.00 82.31 298 ALA A N 1
ATOM 2330 C CA . ALA A 1 298 ? -5.589 -8.387 9.930 1.00 82.31 298 ALA A CA 1
ATOM 2331 C C . ALA A 1 298 ? -6.337 -9.279 10.938 1.00 82.31 298 ALA A C 1
ATOM 2333 O O . ALA A 1 298 ? -5.703 -9.864 11.824 1.00 82.31 298 ALA A O 1
ATOM 2334 N N . PRO A 1 299 ? -7.669 -9.428 10.819 1.00 86.06 299 PRO A N 1
ATOM 2335 C CA . PRO A 1 299 ? -8.393 -10.376 11.649 1.00 86.06 299 PRO A CA 1
ATOM 2336 C C . PRO A 1 299 ? -7.850 -11.790 11.419 1.00 86.06 299 PRO A C 1
ATOM 2338 O O . PRO A 1 299 ? -7.356 -12.117 10.337 1.00 86.06 299 PRO A O 1
ATOM 2341 N N . ASN A 1 300 ? -7.966 -12.647 12.434 1.00 87.62 300 ASN A N 1
ATOM 2342 C CA . ASN A 1 300 ? -7.527 -14.039 12.360 1.00 87.62 300 ASN A CA 1
ATOM 2343 C C . ASN A 1 300 ? -8.493 -14.875 11.494 1.00 87.62 300 ASN A C 1
ATOM 2345 O O . ASN A 1 300 ? -9.288 -15.669 11.998 1.00 87.62 300 ASN A O 1
ATOM 2349 N N . ILE A 1 301 ? -8.481 -14.629 10.183 1.00 91.44 301 ILE A N 1
ATOM 2350 C CA . ILE A 1 301 ? -9.283 -15.352 9.195 1.00 91.44 301 ILE A CA 1
ATOM 2351 C C . ILE A 1 301 ? -8.637 -16.703 8.948 1.00 91.44 301 ILE A C 1
ATOM 2353 O O . ILE A 1 301 ? -7.475 -16.760 8.558 1.00 91.44 301 ILE A O 1
ATOM 2357 N N . VAL A 1 302 ? -9.403 -17.774 9.134 1.00 92.31 302 VAL A N 1
ATOM 2358 C CA . VAL A 1 302 ? -9.008 -19.119 8.709 1.00 92.31 302 VAL A CA 1
ATOM 2359 C C . VAL A 1 302 ? -9.481 -19.305 7.273 1.00 92.31 302 VAL A C 1
ATOM 2361 O O . VAL A 1 302 ? -10.684 -19.352 7.010 1.00 92.31 302 VAL A O 1
ATOM 2364 N N . TRP A 1 303 ? -8.534 -19.368 6.345 1.00 93.94 303 TRP A N 1
ATOM 2365 C CA . TRP A 1 303 ? -8.809 -19.565 4.925 1.00 93.94 303 TRP A CA 1
ATOM 2366 C C . TRP A 1 303 ? -9.085 -21.044 4.601 1.00 93.94 303 TRP A C 1
ATOM 2368 O O . TRP A 1 303 ? -8.905 -21.917 5.450 1.00 93.94 303 TRP A O 1
ATOM 2378 N N . ALA A 1 304 ? -9.562 -21.357 3.389 1.00 91.44 304 ALA A N 1
ATOM 2379 C CA . ALA A 1 304 ? -9.996 -22.721 3.045 1.00 91.44 304 ALA A CA 1
ATOM 2380 C C . ALA A 1 304 ? -8.875 -23.780 3.081 1.00 91.44 304 ALA A C 1
ATOM 2382 O O . ALA A 1 304 ? -9.141 -24.961 3.291 1.00 91.44 304 ALA A O 1
ATOM 2383 N N . ASP A 1 305 ? -7.633 -23.362 2.882 1.00 89.19 305 ASP A N 1
ATOM 2384 C CA . ASP A 1 305 ? -6.399 -24.139 3.024 1.00 89.19 305 ASP A CA 1
ATOM 2385 C C . ASP A 1 305 ? -5.882 -24.207 4.473 1.00 89.19 305 ASP A C 1
ATOM 2387 O O . ASP A 1 305 ? -4.876 -24.862 4.745 1.00 89.19 305 ASP A O 1
ATOM 2391 N N . GLY A 1 306 ? -6.604 -23.607 5.421 1.00 89.56 306 GLY A N 1
ATOM 2392 C CA . GLY A 1 306 ? -6.393 -23.754 6.858 1.00 89.56 306 GLY A CA 1
ATOM 2393 C C . GLY A 1 306 ? -5.345 -22.822 7.457 1.00 89.56 306 GLY A C 1
ATOM 2394 O O . GLY A 1 306 ? -5.174 -22.835 8.675 1.00 89.56 306 GLY A O 1
ATOM 2395 N N . HIS A 1 307 ? -4.657 -22.001 6.656 1.00 89.50 307 HIS A N 1
ATOM 2396 C CA . HIS A 1 307 ? -3.777 -20.973 7.208 1.00 89.50 307 HIS A CA 1
ATOM 2397 C C . HIS A 1 307 ? -4.568 -19.759 7.684 1.00 89.50 307 HIS A C 1
ATOM 2399 O O . HIS A 1 307 ? -5.699 -19.497 7.265 1.00 89.50 307 HIS A O 1
ATOM 2405 N N . THR A 1 308 ? -3.912 -18.977 8.529 1.00 89.69 308 THR A N 1
ATOM 2406 C CA . THR A 1 308 ? -4.368 -17.664 8.964 1.00 89.69 308 THR A CA 1
ATOM 2407 C C . THR A 1 308 ? -3.400 -16.577 8.526 1.00 89.69 308 THR A C 1
ATOM 2409 O O . THR A 1 308 ? -2.326 -16.867 8.000 1.00 89.69 308 THR A O 1
ATOM 2412 N N . ALA A 1 309 ? -3.746 -15.309 8.760 1.00 81.62 309 ALA A N 1
ATOM 2413 C CA . ALA A 1 309 ? -2.815 -14.199 8.542 1.00 81.62 309 ALA A CA 1
ATOM 2414 C C . ALA A 1 309 ? -1.502 -14.348 9.345 1.00 81.62 309 ALA A C 1
ATOM 2416 O O . ALA A 1 309 ? -0.476 -13.814 8.935 1.00 81.62 309 ALA A O 1
ATOM 2417 N N . GLN A 1 310 ? -1.527 -15.086 10.462 1.00 82.50 310 GLN A N 1
ATOM 2418 C CA . GLN A 1 310 ? -0.359 -15.325 11.315 1.00 82.50 310 GLN A CA 1
ATOM 2419 C C . GLN A 1 310 ? 0.474 -16.524 10.852 1.00 82.50 310 GLN A C 1
ATOM 2421 O O . GLN A 1 310 ? 1.698 -16.476 10.917 1.00 82.50 310 GLN A O 1
ATOM 2426 N N . THR A 1 311 ? -0.172 -17.592 10.376 1.00 87.38 311 THR A N 1
ATOM 2427 C CA . THR A 1 311 ? 0.533 -18.822 9.980 1.00 87.38 311 THR A CA 1
ATOM 2428 C C . THR A 1 311 ? 0.935 -18.836 8.506 1.00 87.38 311 THR A C 1
ATOM 2430 O O . THR A 1 311 ? 1.753 -19.657 8.092 1.00 87.38 311 THR A O 1
ATOM 2433 N N . ALA A 1 312 ? 0.341 -17.968 7.684 1.00 87.19 312 ALA A N 1
ATOM 2434 C CA . ALA A 1 312 ? 0.693 -17.847 6.280 1.00 87.19 312 ALA A CA 1
ATOM 2435 C C . ALA A 1 312 ? 2.098 -17.252 6.107 1.00 87.19 312 ALA A C 1
ATOM 2437 O O . ALA A 1 312 ? 2.469 -16.329 6.834 1.00 87.19 312 ALA A O 1
ATOM 2438 N N . PRO A 1 313 ? 2.851 -17.680 5.076 1.00 89.31 313 PRO A N 1
ATOM 2439 C CA . PRO A 1 313 ? 4.031 -16.949 4.642 1.00 89.31 313 PRO A CA 1
ATOM 2440 C C . PRO A 1 313 ? 3.656 -15.494 4.351 1.00 89.31 313 PRO A C 1
ATOM 2442 O O . PRO A 1 313 ? 2.812 -15.225 3.487 1.00 89.31 313 PRO A O 1
ATOM 2445 N N . GLN A 1 314 ? 4.265 -14.560 5.080 1.00 86.69 314 GLN A N 1
ATOM 2446 C CA . GLN A 1 314 ? 4.135 -13.140 4.778 1.00 86.69 314 GLN A CA 1
ATOM 2447 C C . GLN A 1 314 ? 4.860 -12.851 3.469 1.00 86.69 314 GLN A C 1
ATOM 2449 O O . GLN A 1 314 ? 5.932 -13.412 3.228 1.00 86.69 314 GLN A O 1
ATOM 2454 N N . LEU A 1 315 ? 4.281 -11.992 2.624 1.00 86.06 315 LEU A N 1
ATOM 2455 C CA . LEU A 1 315 ? 4.944 -11.521 1.408 1.00 86.06 315 LEU A CA 1
ATOM 2456 C C . LEU A 1 315 ? 6.340 -11.024 1.802 1.00 86.06 315 LEU A C 1
ATOM 2458 O O . LEU A 1 315 ? 6.464 -10.123 2.629 1.00 86.06 315 LEU A O 1
ATOM 2462 N N . SER A 1 316 ? 7.388 -11.692 1.301 1.00 70.06 316 SER A N 1
ATOM 2463 C CA . SER A 1 316 ? 8.748 -11.444 1.785 1.00 70.06 316 SER A CA 1
ATOM 2464 C C . SER A 1 316 ? 9.098 -9.977 1.577 1.00 70.06 316 SER A C 1
ATOM 2466 O O . SER A 1 316 ? 8.587 -9.351 0.650 1.00 70.06 316 SER A O 1
ATOM 2468 N N . LYS A 1 317 ? 10.044 -9.437 2.354 1.00 66.19 317 LYS A N 1
ATOM 2469 C CA . LYS A 1 317 ? 10.642 -8.118 2.082 1.00 66.19 317 LYS A CA 1
ATOM 2470 C C . LYS A 1 317 ? 11.294 -8.012 0.697 1.00 66.19 317 LYS A C 1
ATOM 2472 O O . LYS A 1 317 ? 11.784 -6.945 0.379 1.00 66.19 317 LYS A O 1
ATOM 2477 N N . ASP A 1 318 ? 11.304 -9.047 -0.133 1.00 60.34 318 ASP A N 1
ATOM 2478 C CA . ASP A 1 318 ? 11.787 -8.966 -1.516 1.00 60.34 318 ASP A CA 1
ATOM 2479 C C . ASP A 1 318 ? 10.643 -8.614 -2.481 1.00 60.34 318 ASP A C 1
ATOM 2481 O O . ASP A 1 318 ? 10.829 -7.889 -3.455 1.00 60.34 318 ASP A O 1
ATOM 2485 N N . VAL A 1 319 ? 9.412 -9.036 -2.168 1.00 63.16 319 VAL A N 1
ATOM 2486 C CA . VAL A 1 319 ? 8.186 -8.499 -2.791 1.00 63.16 319 VAL A CA 1
ATOM 2487 C C . VAL A 1 319 ? 7.792 -7.178 -2.119 1.00 63.16 319 VAL A C 1
ATOM 2489 O O . VAL A 1 319 ? 7.351 -6.218 -2.765 1.00 63.16 319 VAL A O 1
ATOM 2492 N N . ALA A 1 320 ? 7.995 -7.131 -0.801 1.00 56.72 320 ALA A N 1
ATOM 2493 C CA . ALA A 1 320 ? 7.649 -6.066 0.12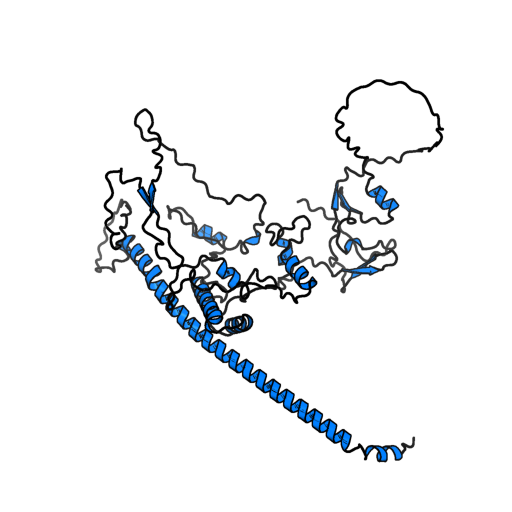0 1.00 56.72 320 ALA A CA 1
ATOM 2494 C C . ALA A 1 320 ? 8.818 -5.113 0.449 1.00 56.72 320 ALA A C 1
ATOM 2496 O O . ALA A 1 320 ? 8.734 -4.272 1.345 1.00 56.72 320 ALA A O 1
ATOM 2497 N N . GLY A 1 321 ? 9.890 -5.132 -0.324 1.00 55.31 321 GLY A N 1
ATOM 2498 C CA . GLY A 1 321 ? 11.033 -4.257 -0.115 1.00 55.31 321 GLY A CA 1
ATOM 2499 C C . GLY A 1 321 ? 11.860 -4.196 -1.377 1.00 55.31 321 GLY A C 1
ATOM 2500 O O . GLY A 1 321 ? 12.024 -5.166 -2.106 1.00 55.31 321 GLY A O 1
ATOM 2501 N N . PHE A 1 322 ? 12.337 -2.996 -1.672 1.00 58.72 322 PHE A N 1
ATOM 2502 C CA . PHE A 1 322 ? 13.415 -2.854 -2.626 1.00 58.72 322 PHE A CA 1
ATOM 2503 C C . PHE A 1 322 ? 14.680 -3.095 -1.811 1.00 58.72 322 PHE A C 1
ATOM 2505 O O . PHE A 1 322 ? 15.208 -2.154 -1.220 1.00 58.72 322 PHE A O 1
ATOM 2512 N N . VAL A 1 323 ? 15.119 -4.349 -1.693 1.00 59.84 323 VAL A N 1
ATOM 2513 C CA . VAL A 1 323 ? 16.528 -4.584 -1.372 1.00 59.84 323 VAL A CA 1
ATOM 2514 C C . VAL A 1 323 ? 17.264 -4.013 -2.580 1.00 59.84 323 VAL A C 1
ATOM 2516 O O . VAL A 1 323 ? 17.038 -4.507 -3.686 1.00 59.84 323 VAL A O 1
ATOM 2519 N N . PRO A 1 324 ? 18.020 -2.904 -2.444 1.00 61.19 324 PRO A N 1
ATOM 2520 C CA . PRO A 1 324 ? 18.822 -2.422 -3.554 1.00 61.19 324 PRO A CA 1
ATOM 2521 C C . PRO A 1 324 ? 19.648 -3.603 -4.032 1.00 61.19 324 PRO A C 1
ATOM 2523 O O . PRO A 1 324 ? 20.271 -4.252 -3.189 1.00 61.19 324 PRO A O 1
ATOM 2526 N N . SER A 1 325 ? 19.614 -3.909 -5.331 1.00 63.28 325 SER A N 1
ATOM 2527 C CA . SER A 1 325 ? 20.558 -4.898 -5.842 1.00 63.28 325 SER A CA 1
ATOM 2528 C C . SER A 1 325 ? 21.947 -4.433 -5.417 1.00 63.28 325 SER A C 1
ATOM 2530 O O . SER A 1 325 ? 22.223 -3.227 -5.447 1.00 63.28 325 SER A O 1
ATOM 2532 N N . ASP A 1 326 ? 22.822 -5.348 -5.009 1.00 68.94 326 ASP A N 1
ATOM 2533 C CA . ASP A 1 326 ? 24.215 -4.984 -4.730 1.00 68.94 326 ASP A CA 1
ATOM 2534 C C . ASP A 1 326 ? 24.882 -4.347 -5.968 1.00 68.94 326 ASP A C 1
ATOM 2536 O O . ASP A 1 326 ? 25.838 -3.582 -5.835 1.00 68.94 326 ASP A O 1
ATOM 2540 N N . ASP A 1 327 ? 24.301 -4.574 -7.151 1.00 76.31 327 ASP A N 1
ATOM 2541 C CA . ASP A 1 327 ? 24.685 -3.982 -8.433 1.00 76.31 327 ASP A CA 1
ATOM 2542 C C . ASP A 1 327 ? 24.162 -2.550 -8.663 1.00 76.31 327 ASP A C 1
ATOM 2544 O O . ASP A 1 327 ? 24.560 -1.898 -9.632 1.00 76.31 327 ASP A O 1
ATOM 2548 N N . ASP A 1 328 ? 23.277 -2.026 -7.808 1.00 77.19 328 ASP A N 1
ATOM 2549 C CA . ASP A 1 328 ? 22.778 -0.660 -7.955 1.00 77.19 328 ASP A CA 1
ATOM 2550 C C . ASP A 1 328 ? 23.920 0.349 -7.737 1.00 77.19 328 ASP A C 1
ATOM 2552 O O . ASP A 1 328 ? 24.560 0.340 -6.675 1.00 77.19 328 ASP A O 1
ATOM 2556 N N . PRO A 1 329 ? 24.139 1.306 -8.662 1.00 86.50 329 PRO A N 1
ATOM 2557 C CA . PRO A 1 329 ? 25.136 2.346 -8.471 1.00 86.50 329 PRO A CA 1
ATOM 2558 C C . PRO A 1 329 ? 24.929 3.073 -7.139 1.00 86.50 329 PRO A C 1
ATOM 2560 O O . PRO A 1 329 ? 23.818 3.496 -6.801 1.00 86.50 329 PRO A O 1
ATOM 2563 N N . LEU A 1 330 ? 26.019 3.283 -6.393 1.00 83.81 330 LEU A N 1
ATOM 2564 C CA . LEU A 1 330 ? 26.007 3.966 -5.093 1.00 83.81 330 LEU A CA 1
ATOM 2565 C C . LEU A 1 330 ? 25.215 5.284 -5.129 1.00 83.81 330 LEU A C 1
ATOM 2567 O O . LEU A 1 330 ? 24.464 5.591 -4.205 1.00 83.81 330 LEU A O 1
ATOM 2571 N N . MET A 1 331 ? 25.337 6.044 -6.220 1.00 83.38 331 MET A N 1
ATOM 2572 C CA . MET A 1 331 ? 24.634 7.315 -6.386 1.00 83.38 331 MET A CA 1
ATOM 2573 C C . MET A 1 331 ? 23.115 7.162 -6.453 1.00 83.38 331 MET A C 1
ATOM 2575 O O . MET A 1 331 ? 22.405 8.014 -5.925 1.00 83.38 331 MET A O 1
ATOM 2579 N N . ASP A 1 332 ? 22.598 6.081 -7.031 1.00 77.56 332 ASP A N 1
ATOM 2580 C CA . ASP A 1 332 ? 21.156 5.842 -7.091 1.00 77.56 332 ASP A CA 1
ATOM 2581 C C . ASP A 1 332 ? 20.616 5.362 -5.745 1.00 77.56 332 ASP A C 1
ATOM 2583 O O . ASP A 1 332 ? 19.492 5.705 -5.371 1.00 77.56 332 ASP A O 1
ATOM 2587 N N . ARG A 1 333 ? 21.432 4.644 -4.965 1.00 78.25 333 ARG A N 1
ATOM 2588 C CA . ARG A 1 333 ? 21.128 4.328 -3.561 1.00 78.25 333 ARG A CA 1
ATOM 2589 C C . ARG A 1 333 ? 21.076 5.599 -2.707 1.00 78.25 333 ARG A C 1
ATOM 2591 O O . ARG A 1 333 ? 20.115 5.797 -1.966 1.00 78.25 333 ARG A O 1
ATOM 2598 N N . ILE A 1 334 ? 22.054 6.496 -2.858 1.00 81.94 334 ILE A N 1
ATOM 2599 C CA . ILE A 1 334 ? 22.093 7.786 -2.149 1.00 81.94 334 ILE A CA 1
ATOM 2600 C C . ILE A 1 334 ? 20.901 8.661 -2.547 1.00 81.94 334 ILE A C 1
ATOM 2602 O O . ILE A 1 334 ? 20.199 9.150 -1.668 1.00 81.94 334 ILE A O 1
ATOM 2606 N N . ARG A 1 335 ? 20.617 8.825 -3.847 1.00 78.88 335 ARG A N 1
ATOM 2607 C CA . ARG A 1 335 ? 19.473 9.619 -4.335 1.00 78.88 335 ARG A CA 1
ATOM 2608 C C . ARG A 1 335 ? 18.139 9.100 -3.803 1.00 78.88 335 ARG A C 1
ATOM 2610 O O . ARG A 1 335 ? 17.274 9.904 -3.462 1.00 78.88 335 ARG A O 1
ATOM 2617 N N . ARG A 1 336 ? 17.970 7.777 -3.708 1.00 73.12 336 ARG A N 1
ATOM 2618 C CA . ARG A 1 336 ? 16.776 7.160 -3.111 1.00 73.12 336 ARG A CA 1
ATOM 2619 C C . ARG A 1 336 ? 16.677 7.452 -1.619 1.00 73.12 336 ARG A C 1
ATOM 2621 O O . ARG A 1 336 ? 15.652 7.964 -1.176 1.00 73.12 336 ARG A O 1
ATOM 2628 N N . ASN A 1 337 ? 17.748 7.210 -0.867 1.00 75.94 337 ASN A N 1
ATOM 2629 C CA . ASN A 1 337 ? 17.773 7.463 0.574 1.00 75.94 337 ASN A CA 1
ATOM 2630 C C . ASN A 1 337 ? 17.592 8.949 0.905 1.00 75.94 337 ASN A C 1
ATOM 2632 O O . ASN A 1 337 ? 16.883 9.280 1.849 1.00 75.94 337 ASN A O 1
ATOM 2636 N N . HIS A 1 338 ? 18.128 9.853 0.085 1.00 81.19 338 HIS A N 1
ATOM 2637 C CA . HIS A 1 338 ? 17.962 11.297 0.250 1.00 81.19 338 HIS A CA 1
ATOM 2638 C C . HIS A 1 338 ? 16.488 11.737 0.214 1.00 81.19 338 HIS A C 1
ATOM 2640 O O . HIS A 1 338 ? 16.131 12.732 0.831 1.00 81.19 338 HIS A O 1
ATOM 2646 N N . ARG A 1 339 ? 15.595 10.985 -0.449 1.00 74.06 339 ARG A N 1
ATOM 2647 C CA . ARG A 1 339 ? 14.142 11.252 -0.405 1.00 74.06 339 ARG A CA 1
ATOM 2648 C C . ARG A 1 339 ? 13.505 10.866 0.931 1.00 74.06 339 ARG A C 1
ATOM 2650 O O . ARG A 1 339 ? 12.451 11.391 1.283 1.00 74.06 339 ARG A O 1
ATOM 2657 N N . ILE A 1 340 ? 14.122 9.936 1.656 1.00 75.75 340 ILE A N 1
ATOM 2658 C CA . ILE A 1 340 ? 13.660 9.456 2.960 1.00 75.75 340 ILE A CA 1
ATOM 2659 C C . ILE A 1 340 ? 14.167 10.380 4.063 1.00 75.75 340 ILE A C 1
ATOM 2661 O O . ILE A 1 340 ? 13.436 10.597 5.022 1.00 75.75 340 ILE A O 1
ATOM 2665 N N . PHE A 1 341 ? 15.348 10.982 3.930 1.00 80.94 341 PHE A N 1
ATOM 2666 C CA . PHE A 1 341 ? 15.877 11.941 4.905 1.00 80.94 341 PHE A CA 1
ATOM 2667 C C . PHE A 1 341 ? 15.273 13.332 4.749 1.00 80.94 341 PHE A C 1
ATOM 2669 O O . PHE A 1 341 ? 14.853 13.749 3.667 1.00 80.94 341 PHE A O 1
ATOM 2676 N N . CYS A 1 342 ? 15.099 14.020 5.869 1.00 81.31 342 CYS A N 1
ATOM 2677 C CA . CYS A 1 342 ? 14.617 15.388 5.855 1.00 81.31 342 CYS A CA 1
ATOM 2678 C C . CYS A 1 342 ? 15.666 16.303 5.210 1.00 81.31 342 CYS A C 1
ATOM 2680 O O . CYS A 1 342 ? 16.858 16.150 5.445 1.00 81.31 342 CYS A O 1
ATOM 2682 N N . ALA A 1 343 ? 15.209 17.219 4.351 1.00 82.00 343 ALA A N 1
ATOM 2683 C CA . ALA A 1 343 ? 16.092 18.153 3.653 1.00 82.00 343 ALA A CA 1
ATOM 2684 C C . ALA A 1 343 ? 16.601 19.276 4.573 1.00 82.00 343 ALA A C 1
ATOM 2686 O O . ALA A 1 343 ? 17.591 19.925 4.248 1.00 82.00 343 ALA A O 1
ATOM 2687 N N . ASN A 1 344 ? 15.932 19.504 5.710 1.00 81.25 344 ASN A N 1
ATOM 2688 C CA . ASN A 1 344 ? 16.457 20.368 6.758 1.00 81.25 344 ASN A CA 1
ATOM 2689 C C . ASN A 1 344 ? 17.714 19.714 7.352 1.00 81.25 344 ASN A C 1
ATOM 2691 O O . ASN A 1 344 ? 17.620 18.635 7.934 1.00 81.25 344 ASN A O 1
ATOM 2695 N N . VAL A 1 345 ? 18.863 20.372 7.195 1.00 80.38 345 VAL A N 1
ATOM 2696 C CA . VAL A 1 345 ? 20.182 19.888 7.633 1.00 80.38 345 VAL A CA 1
ATOM 2697 C C . VAL A 1 345 ? 20.277 19.682 9.145 1.00 80.38 345 VAL A C 1
ATOM 2699 O O . VAL A 1 345 ? 21.019 18.808 9.587 1.00 80.38 345 VAL A O 1
ATOM 2702 N N . ASP A 1 346 ? 19.460 20.395 9.921 1.00 83.31 346 ASP A N 1
ATOM 2703 C CA . ASP A 1 346 ? 19.369 20.233 11.376 1.00 83.31 346 ASP A CA 1
ATOM 2704 C C . ASP A 1 346 ? 18.493 19.034 11.775 1.00 83.31 346 ASP A C 1
ATOM 2706 O O . ASP A 1 346 ? 18.386 18.673 12.947 1.00 83.31 346 ASP A O 1
ATOM 2710 N N . CYS A 1 347 ? 17.853 18.384 10.800 1.00 81.69 347 CYS A N 1
ATOM 2711 C CA . CYS A 1 347 ? 17.005 17.227 11.010 1.00 81.69 347 CYS A CA 1
ATOM 2712 C C . CYS A 1 347 ? 17.427 16.070 10.101 1.00 81.69 347 CYS A C 1
ATOM 2714 O O . CYS A 1 347 ? 16.965 15.917 8.977 1.00 81.69 347 CYS A O 1
ATOM 2716 N N . VAL A 1 348 ? 18.241 15.165 10.634 1.00 82.50 348 VAL A N 1
ATOM 2717 C CA . VAL A 1 348 ? 18.651 13.930 9.940 1.00 82.50 348 VAL A CA 1
ATOM 2718 C C . VAL A 1 348 ? 17.658 12.775 10.131 1.00 82.50 348 VAL A C 1
ATOM 2720 O O . VAL A 1 348 ? 17.986 11.614 9.898 1.00 82.50 348 VAL A O 1
ATOM 2723 N N . VAL A 1 349 ? 16.427 13.071 10.567 1.00 81.19 349 VAL A N 1
ATOM 2724 C CA . VAL A 1 349 ? 15.410 12.050 10.846 1.00 81.19 349 VAL A CA 1
ATOM 2725 C C . VAL A 1 349 ? 14.785 11.564 9.529 1.00 81.19 349 VAL A C 1
ATOM 2727 O O . VAL A 1 349 ? 14.232 12.376 8.772 1.00 81.19 349 VAL A O 1
ATOM 2730 N N . PRO A 1 350 ? 14.843 10.254 9.220 1.00 77.19 350 PRO A N 1
ATOM 2731 C CA . PRO A 1 350 ? 14.135 9.695 8.078 1.00 77.19 350 PRO A CA 1
ATOM 2732 C C . PRO A 1 350 ? 12.622 9.829 8.285 1.00 77.19 350 PRO A C 1
ATOM 2734 O O . PRO A 1 350 ? 12.118 9.629 9.383 1.00 77.19 350 PRO A O 1
ATOM 2737 N N . LEU A 1 351 ? 11.892 10.180 7.225 1.00 75.06 351 LEU A N 1
ATOM 2738 C CA . LEU A 1 351 ? 10.452 10.456 7.256 1.00 75.06 351 LEU A CA 1
ATOM 2739 C C . LEU A 1 351 ? 10.061 11.463 8.351 1.00 75.06 351 LEU A C 1
ATOM 2741 O O . LEU A 1 351 ? 9.048 11.292 9.023 1.00 75.06 351 LEU A O 1
ATOM 2745 N N . CYS A 1 352 ? 10.879 12.508 8.531 1.00 81.06 352 CYS A N 1
ATOM 2746 C CA . CYS A 1 352 ? 10.619 13.566 9.501 1.00 81.06 352 CYS A CA 1
ATOM 2747 C C . CYS A 1 352 ? 9.195 14.122 9.359 1.00 81.06 352 CYS A C 1
ATOM 2749 O O . CYS A 1 352 ? 8.853 14.719 8.338 1.00 81.06 352 CYS A O 1
ATOM 2751 N N . ARG A 1 353 ? 8.405 13.969 10.425 1.00 78.56 353 ARG A N 1
ATOM 2752 C CA . ARG A 1 353 ? 7.021 14.450 10.509 1.00 78.56 353 ARG A CA 1
ATOM 2753 C C . ARG A 1 353 ? 6.913 15.944 10.817 1.00 78.56 353 ARG A C 1
ATOM 2755 O O . ARG A 1 353 ? 5.813 16.472 10.841 1.00 78.56 353 ARG A O 1
ATOM 2762 N N . LEU A 1 354 ? 8.027 16.628 11.083 1.00 83.69 354 LEU A N 1
ATOM 2763 C CA . LEU A 1 354 ? 8.057 18.072 11.350 1.00 83.69 354 LEU A CA 1
ATOM 2764 C C . LEU A 1 354 ? 8.169 18.894 10.064 1.00 83.69 354 LEU A C 1
ATOM 2766 O O . LEU A 1 354 ? 7.432 19.853 9.873 1.00 83.69 354 LEU A O 1
ATOM 2770 N N . HIS A 1 355 ? 9.073 18.501 9.167 1.00 81.81 355 HIS A N 1
ATOM 2771 C CA . HIS A 1 355 ? 9.470 19.296 7.997 1.00 81.81 355 HIS A CA 1
ATOM 2772 C C . HIS A 1 355 ? 8.864 18.784 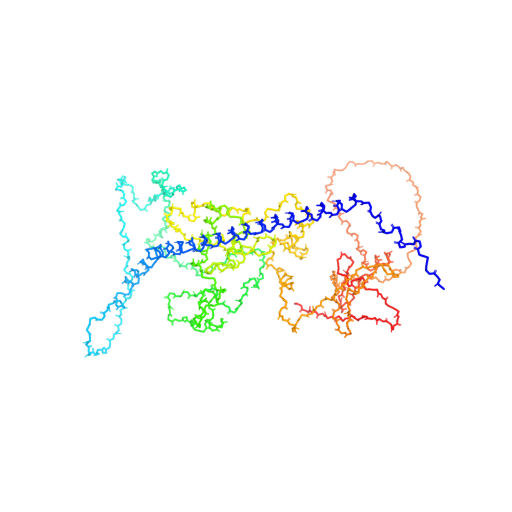6.680 1.00 81.81 355 HIS A C 1
ATOM 2774 O O . HIS A 1 355 ? 9.424 18.970 5.598 1.00 81.81 355 HIS A O 1
ATOM 2780 N N . GLU A 1 356 ? 7.728 18.099 6.760 1.00 67.12 356 GLU A N 1
ATOM 2781 C CA . GLU A 1 356 ? 7.134 17.382 5.632 1.00 67.12 356 GLU A CA 1
ATOM 2782 C C . GLU A 1 356 ? 6.641 18.297 4.495 1.00 67.12 356 GLU A C 1
ATOM 2784 O O . GLU A 1 356 ? 6.627 17.885 3.333 1.00 67.12 356 GLU A O 1
ATOM 2789 N N . VAL A 1 357 ? 6.332 19.563 4.799 1.00 55.75 357 VAL A N 1
ATOM 2790 C CA . VAL A 1 357 ? 5.812 20.557 3.839 1.00 55.75 357 VAL A CA 1
ATOM 2791 C C . VAL A 1 357 ? 6.728 20.716 2.613 1.00 55.75 357 VAL A C 1
ATOM 2793 O O . VAL A 1 357 ? 6.254 20.921 1.496 1.00 55.75 357 VAL A O 1
ATOM 2796 N N . ALA A 1 358 ? 8.039 20.509 2.774 1.00 51.00 358 ALA A N 1
ATOM 2797 C CA . ALA A 1 358 ? 9.002 20.593 1.676 1.00 51.00 358 ALA A CA 1
ATOM 2798 C C . ALA A 1 358 ? 8.948 19.406 0.688 1.00 51.00 358 ALA A C 1
ATOM 2800 O O . ALA A 1 358 ? 9.496 19.497 -0.411 1.00 51.00 358 ALA A O 1
ATOM 2801 N N . ARG A 1 359 ? 8.310 18.277 1.034 1.00 53.69 359 ARG A N 1
ATOM 2802 C CA . ARG A 1 359 ? 8.319 17.061 0.196 1.00 53.69 359 ARG A CA 1
ATOM 2803 C C . ARG A 1 359 ? 7.202 17.017 -0.836 1.00 53.69 359 ARG A C 1
ATOM 2805 O O . ARG A 1 359 ? 7.461 16.674 -1.992 1.00 53.69 359 ARG A O 1
ATOM 2812 N N . PHE A 1 360 ? 5.979 17.379 -0.458 1.00 47.94 360 PHE A N 1
ATOM 2813 C CA . PHE A 1 360 ? 4.822 17.310 -1.361 1.00 47.94 360 PHE A CA 1
ATOM 2814 C C . PHE A 1 360 ? 4.745 18.465 -2.362 1.00 47.94 360 PHE A C 1
ATOM 2816 O O . PHE A 1 360 ? 4.159 18.300 -3.433 1.00 47.94 360 PHE A O 1
ATOM 2823 N N . ALA A 1 361 ? 5.427 19.583 -2.089 1.00 45.91 361 ALA A N 1
ATOM 2824 C CA . ALA A 1 361 ? 5.554 20.699 -3.027 1.00 45.91 361 ALA A CA 1
ATOM 2825 C C . ALA A 1 361 ? 6.175 20.292 -4.384 1.00 45.91 361 ALA A C 1
ATOM 2827 O O . ALA A 1 361 ? 6.002 20.993 -5.376 1.00 45.91 361 ALA A O 1
ATOM 2828 N N . SE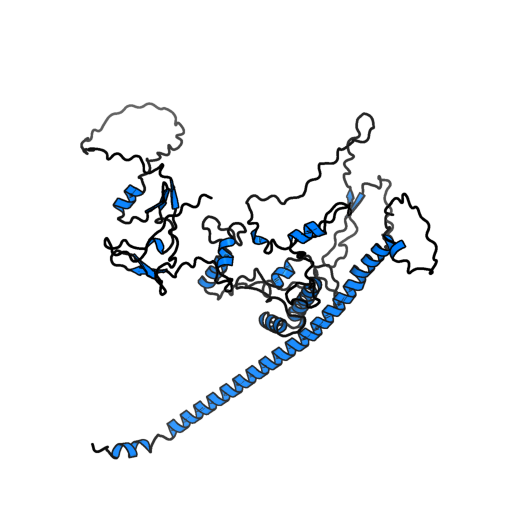R A 1 362 ? 6.836 19.129 -4.456 1.00 44.19 362 SER A N 1
ATOM 2829 C CA . SER A 1 362 ? 7.457 18.610 -5.679 1.00 44.19 362 SER A CA 1
ATOM 2830 C C . SER A 1 362 ? 6.569 17.702 -6.554 1.00 44.19 362 SER A C 1
ATOM 2832 O O . SER A 1 362 ? 7.030 17.292 -7.618 1.00 44.19 362 SER A O 1
ATOM 2834 N N . ARG A 1 363 ? 5.328 17.346 -6.157 1.00 42.56 363 ARG A N 1
ATOM 2835 C CA . ARG A 1 363 ? 4.582 16.245 -6.826 1.00 42.56 363 ARG A CA 1
ATOM 2836 C C . ARG A 1 363 ? 3.153 16.489 -7.328 1.00 42.56 363 ARG A C 1
ATOM 2838 O O . ARG A 1 363 ? 2.636 15.593 -7.989 1.00 42.56 363 ARG A O 1
ATOM 2845 N N . SER A 1 364 ? 2.517 17.645 -7.135 1.00 37.56 364 SER A N 1
ATOM 2846 C CA . SER A 1 364 ? 1.207 17.916 -7.768 1.00 37.56 364 SER A CA 1
ATOM 2847 C C . SER A 1 364 ? 1.315 18.963 -8.881 1.00 37.56 364 SER A C 1
ATOM 2849 O O . SER A 1 364 ? 1.729 20.096 -8.644 1.00 37.56 364 SER A O 1
ATOM 2851 N N . VAL A 1 365 ? 0.981 18.552 -10.110 1.00 43.22 365 VAL A N 1
ATOM 2852 C CA . VAL A 1 365 ? 1.095 19.318 -11.372 1.00 43.22 365 VAL A CA 1
ATOM 2853 C C . VAL A 1 365 ? -0.235 19.998 -11.762 1.00 43.22 365 VAL A C 1
ATOM 2855 O O . VAL A 1 365 ? -0.352 20.562 -12.840 1.00 43.22 365 VAL A O 1
ATOM 2858 N N . SER A 1 366 ? -1.265 19.977 -10.913 1.00 41.12 366 SER A N 1
ATOM 2859 C CA . SER A 1 366 ? -2.639 20.254 -11.364 1.00 41.12 366 SER A CA 1
ATOM 2860 C C . SER A 1 366 ? -3.284 21.564 -10.900 1.00 41.12 366 SER A C 1
ATOM 2862 O O . SER A 1 366 ? -4.460 21.742 -11.197 1.00 41.12 366 SER A O 1
ATOM 2864 N N . ASP A 1 367 ? -2.577 22.487 -10.238 1.00 39.38 367 ASP A N 1
ATOM 2865 C CA . ASP A 1 367 ? -3.172 23.785 -9.870 1.00 39.38 367 ASP A CA 1
ATOM 2866 C C . ASP A 1 367 ? -2.261 24.980 -10.240 1.00 39.38 367 ASP A C 1
ATOM 2868 O O . ASP A 1 367 ? -1.214 25.169 -9.614 1.00 39.38 367 ASP A O 1
ATOM 2872 N N . PRO A 1 368 ? -2.595 25.764 -11.287 1.00 39.34 368 PRO A N 1
ATOM 2873 C CA . PRO A 1 368 ? -1.736 26.821 -11.830 1.00 39.34 368 PRO A CA 1
ATOM 2874 C C . PRO A 1 368 ? -1.852 28.181 -11.108 1.00 39.34 368 PRO A C 1
ATOM 2876 O O . PRO A 1 368 ? -1.294 29.166 -11.586 1.00 39.34 368 PRO A O 1
ATOM 2879 N N . GLY A 1 369 ? -2.581 28.277 -9.990 1.00 37.84 369 GLY A N 1
ATOM 2880 C CA . GLY A 1 369 ? -2.993 29.572 -9.432 1.00 37.84 369 GLY A CA 1
ATOM 2881 C C . GLY A 1 369 ? -2.104 30.225 -8.367 1.00 37.84 369 GLY A C 1
ATOM 2882 O O . GLY A 1 369 ? -2.264 31.422 -8.137 1.00 37.84 369 GLY A O 1
ATOM 2883 N N . SER A 1 370 ? -1.210 29.504 -7.678 1.00 41.78 370 SER A N 1
ATOM 2884 C CA . SER A 1 370 ? -0.630 30.048 -6.429 1.00 41.78 370 SER A CA 1
ATOM 2885 C C . SER A 1 370 ? 0.809 29.655 -6.077 1.00 41.78 370 SER A C 1
ATOM 2887 O O . SER A 1 370 ? 1.265 29.977 -4.981 1.00 41.78 370 SER A O 1
ATOM 2889 N N . ARG A 1 371 ? 1.577 29.017 -6.971 1.00 48.59 371 ARG A N 1
ATOM 2890 C CA . ARG A 1 371 ? 2.994 28.725 -6.681 1.00 48.59 371 ARG A CA 1
ATOM 2891 C C . ARG A 1 371 ? 3.921 29.841 -7.157 1.00 48.59 371 ARG A C 1
ATOM 2893 O O . ARG A 1 371 ? 4.006 30.133 -8.345 1.00 48.59 371 ARG A O 1
ATOM 2900 N N . GLN A 1 372 ? 4.679 30.399 -6.218 1.00 52.50 372 GLN A N 1
ATOM 2901 C CA . GLN A 1 372 ? 5.950 31.062 -6.493 1.00 52.50 372 GLN A CA 1
ATOM 2902 C C . GLN A 1 372 ? 6.936 30.002 -7.008 1.00 52.50 372 GLN A C 1
ATOM 2904 O O . GLN A 1 372 ? 7.552 29.270 -6.237 1.00 52.50 372 GLN A O 1
ATOM 2909 N N . TYR A 1 373 ? 7.026 29.850 -8.327 1.00 54.06 373 TYR A N 1
ATOM 2910 C CA . TYR A 1 373 ? 8.042 29.009 -8.951 1.00 54.06 373 TYR A CA 1
ATOM 2911 C C . TYR A 1 373 ? 9.403 29.692 -8.809 1.00 54.06 373 TYR A C 1
ATOM 2913 O O . TYR A 1 373 ? 9.548 30.845 -9.202 1.00 54.06 373 TYR A O 1
ATOM 2921 N N . HIS A 1 374 ? 10.391 28.984 -8.262 1.00 72.19 374 HIS A N 1
ATOM 2922 C CA . HIS A 1 374 ? 11.790 29.392 -8.374 1.00 72.19 374 HIS A CA 1
ATOM 2923 C C . HIS A 1 374 ? 12.260 29.007 -9.777 1.00 72.19 374 HIS A C 1
ATOM 2925 O O . HIS A 1 374 ? 12.090 27.855 -10.184 1.00 72.19 374 HIS A O 1
ATOM 2931 N N . GLN A 1 375 ? 12.831 29.958 -10.510 1.00 86.06 375 GLN A N 1
ATOM 2932 C CA . GLN A 1 375 ? 13.383 29.699 -11.839 1.00 86.06 375 GLN A CA 1
ATOM 2933 C C . GLN A 1 375 ? 14.622 28.806 -11.727 1.00 86.06 375 GLN A C 1
ATOM 2935 O O . GLN A 1 375 ? 15.355 28.849 -10.733 1.00 86.06 375 GLN A O 1
ATOM 2940 N N . SER A 1 376 ? 14.889 27.996 -12.751 1.00 86.75 376 SER A N 1
ATOM 2941 C CA . SER A 1 376 ? 16.110 27.190 -12.789 1.00 86.75 376 SER A CA 1
ATOM 2942 C C . SER A 1 376 ? 17.353 28.089 -12.836 1.00 86.75 376 SER A C 1
ATOM 2944 O O . SER A 1 376 ? 17.497 28.911 -13.742 1.00 86.75 376 SER A O 1
ATOM 2946 N N . ILE A 1 377 ? 18.271 27.935 -11.875 1.00 92.81 377 ILE A N 1
ATOM 2947 C CA . ILE A 1 377 ? 19.542 28.674 -11.811 1.00 92.81 377 ILE A CA 1
ATOM 2948 C C . ILE A 1 377 ? 20.706 27.695 -11.961 1.00 92.81 377 ILE A C 1
ATOM 2950 O O . ILE A 1 377 ? 20.855 26.753 -11.181 1.00 92.81 377 ILE A O 1
ATOM 2954 N N . ILE A 1 378 ? 21.575 27.956 -12.932 1.00 94.00 378 ILE A N 1
ATOM 2955 C CA . ILE A 1 378 ? 22.805 27.212 -13.196 1.00 94.00 378 ILE A CA 1
ATOM 2956 C C . ILE A 1 378 ? 23.992 28.040 -12.699 1.00 94.00 378 ILE A C 1
ATOM 2958 O O . ILE A 1 378 ? 24.102 29.224 -13.009 1.00 94.00 378 ILE A O 1
ATOM 2962 N N . ILE A 1 379 ? 24.910 27.424 -11.953 1.00 95.56 379 ILE A N 1
ATOM 2963 C CA . ILE A 1 379 ? 26.144 28.086 -11.510 1.00 95.56 379 ILE A CA 1
ATOM 2964 C C . ILE A 1 379 ? 27.257 27.847 -12.528 1.00 95.56 379 ILE A C 1
ATOM 2966 O O . ILE A 1 379 ? 27.576 26.706 -12.861 1.00 95.56 379 ILE A O 1
ATOM 2970 N N . GLY A 1 380 ? 27.869 28.928 -13.008 1.00 94.50 380 GLY A N 1
ATOM 2971 C CA . GLY A 1 380 ? 28.954 28.896 -13.991 1.00 94.50 380 GLY A CA 1
ATOM 2972 C C . GLY A 1 380 ? 30.050 29.916 -13.685 1.00 94.50 380 GLY A C 1
ATOM 2973 O O . GLY A 1 380 ? 29.948 30.685 -12.733 1.00 94.50 380 GLY A O 1
ATOM 2974 N N . LYS A 1 381 ? 31.118 29.941 -14.489 1.00 96.62 381 LYS A N 1
ATOM 2975 C CA . LYS A 1 381 ? 32.164 30.974 -14.380 1.00 96.62 381 LYS A CA 1
ATOM 2976 C C . LYS A 1 381 ? 31.660 32.311 -14.938 1.00 96.62 381 LYS A C 1
ATOM 2978 O O . LYS A 1 381 ? 31.093 32.340 -16.026 1.00 96.62 381 LYS A O 1
ATOM 2983 N N . SER A 1 382 ? 31.908 33.403 -14.222 1.00 95.62 382 SER A N 1
ATOM 2984 C CA . SER A 1 382 ? 31.605 34.786 -14.609 1.00 95.62 382 SER A CA 1
ATOM 2985 C C . SER A 1 382 ? 32.885 35.632 -14.669 1.00 95.62 382 SER A C 1
ATOM 2987 O O . SER A 1 382 ? 33.986 35.142 -14.412 1.00 95.62 382 SER A O 1
ATOM 2989 N N . GLN A 1 383 ? 32.754 36.922 -14.997 1.00 92.94 383 GLN A N 1
ATOM 2990 C CA . GLN A 1 383 ? 33.875 37.869 -14.998 1.00 92.94 383 GLN A CA 1
ATOM 2991 C C . GLN A 1 383 ? 34.541 38.020 -13.615 1.00 92.94 383 GLN A C 1
ATOM 2993 O O . GLN A 1 383 ? 35.731 38.320 -13.548 1.00 92.94 383 GLN A O 1
ATOM 2998 N N . TRP A 1 384 ? 33.797 37.788 -12.530 1.00 91.44 384 TRP A N 1
ATOM 2999 C CA . TRP A 1 384 ? 34.229 38.049 -11.150 1.00 91.44 384 TRP A CA 1
ATOM 3000 C C . TRP A 1 384 ? 34.306 36.776 -10.294 1.00 91.44 384 TRP A C 1
ATOM 3002 O O . TRP A 1 384 ? 34.244 36.837 -9.072 1.00 91.44 384 TRP A O 1
ATOM 3012 N N . GLY A 1 385 ? 34.451 35.611 -10.933 1.00 94.88 385 GLY A N 1
ATOM 3013 C CA . GLY A 1 385 ? 34.511 34.316 -10.258 1.00 94.88 385 GLY A CA 1
ATOM 3014 C C . GLY A 1 385 ? 33.369 33.410 -10.692 1.00 94.88 385 GLY A C 1
ATOM 3015 O O . GLY A 1 385 ? 33.323 32.994 -11.849 1.00 94.88 385 GLY A O 1
ATOM 3016 N N . PHE A 1 386 ? 32.469 33.067 -9.772 1.00 95.19 386 PHE A N 1
ATOM 3017 C CA . PHE A 1 386 ? 31.257 32.311 -10.089 1.00 95.19 386 PHE A CA 1
ATOM 3018 C C . PHE A 1 386 ? 30.064 33.249 -10.295 1.00 95.19 386 PHE A C 1
ATOM 3020 O O . PHE A 1 386 ? 30.000 34.337 -9.729 1.00 95.19 386 PHE A O 1
ATOM 3027 N N . GLY A 1 387 ? 29.124 32.835 -11.138 1.00 96.62 387 GLY A N 1
ATOM 3028 C CA . GLY A 1 387 ? 27.886 33.548 -11.419 1.00 96.62 387 GLY A CA 1
ATOM 3029 C C . GLY A 1 387 ? 26.694 32.603 -11.475 1.00 96.62 387 GLY A C 1
ATOM 3030 O O . GLY A 1 387 ? 26.838 31.438 -11.852 1.00 96.62 387 GLY A O 1
ATOM 3031 N N . ALA A 1 388 ? 25.527 33.124 -11.116 1.00 96.06 388 ALA A N 1
ATOM 3032 C CA . ALA A 1 388 ? 24.234 32.506 -11.362 1.00 96.06 388 ALA A CA 1
ATOM 3033 C C . ALA A 1 388 ? 23.725 32.868 -12.769 1.00 96.06 388 ALA A C 1
ATOM 3035 O O . ALA A 1 388 ? 23.719 34.038 -13.152 1.00 96.06 388 ALA A O 1
ATOM 3036 N N . PHE A 1 389 ? 23.293 31.865 -13.530 1.00 96.50 389 PHE A N 1
ATOM 3037 C CA . PHE A 1 389 ? 22.754 31.998 -14.883 1.00 96.50 389 PHE A CA 1
ATOM 3038 C C . PHE A 1 389 ? 21.366 31.369 -14.944 1.00 96.50 389 PHE A C 1
ATOM 3040 O O . PHE A 1 389 ? 21.136 30.321 -14.344 1.00 96.50 389 PHE A O 1
ATOM 3047 N N . ALA A 1 390 ? 20.449 31.979 -15.688 1.00 95.12 390 ALA A N 1
ATOM 3048 C CA . ALA A 1 390 ? 19.135 31.395 -15.912 1.00 95.12 390 ALA A CA 1
ATOM 3049 C C . ALA A 1 390 ? 19.261 30.102 -16.740 1.00 95.12 390 ALA A C 1
ATOM 3051 O O . ALA A 1 390 ? 19.902 30.091 -17.792 1.00 95.12 390 ALA A O 1
ATOM 3052 N N . GLY A 1 391 ? 18.672 29.011 -16.254 1.00 91.38 391 GLY A N 1
ATOM 3053 C CA . GLY A 1 391 ? 18.556 27.744 -16.980 1.00 91.38 391 GLY A CA 1
ATOM 3054 C C . GLY A 1 391 ? 17.429 27.746 -18.015 1.00 91.38 391 GLY A C 1
ATOM 3055 O O . GLY A 1 391 ? 17.399 26.887 -18.893 1.00 91.38 391 GLY A O 1
ATOM 3056 N N . GLU A 1 392 ? 16.529 28.724 -17.931 1.00 92.94 392 GLU A N 1
ATOM 3057 C CA . GLU A 1 392 ? 15.385 28.920 -18.817 1.00 92.94 392 GLU A CA 1
ATOM 3058 C C . GLU A 1 392 ? 15.120 30.416 -19.059 1.00 92.94 392 GLU A C 1
ATOM 3060 O O . GLU A 1 392 ? 15.782 31.280 -18.482 1.00 92.94 392 GLU A O 1
ATOM 3065 N N . ASN A 1 393 ? 14.187 30.739 -19.958 1.00 94.38 393 ASN A N 1
ATOM 3066 C CA . ASN A 1 393 ? 13.837 32.130 -20.245 1.00 94.38 393 ASN A CA 1
ATOM 3067 C C . ASN A 1 393 ? 13.034 32.723 -19.081 1.00 94.38 393 ASN A C 1
ATOM 3069 O O . ASN A 1 393 ? 11.928 32.268 -18.814 1.00 94.38 393 ASN A O 1
ATOM 3073 N N . ILE A 1 394 ? 13.568 33.773 -18.457 1.00 93.75 394 ILE A N 1
ATOM 3074 C CA . ILE A 1 394 ? 12.924 34.504 -17.358 1.00 93.75 394 ILE A CA 1
ATOM 3075 C C . ILE A 1 394 ? 12.312 35.790 -17.914 1.00 93.75 394 ILE A C 1
ATOM 3077 O O . ILE A 1 394 ? 12.980 36.551 -18.622 1.00 93.75 394 ILE A O 1
ATOM 3081 N N . THR A 1 395 ? 11.042 36.044 -17.608 1.00 94.31 395 THR A N 1
ATOM 3082 C CA . THR A 1 395 ? 10.337 37.267 -17.997 1.00 94.31 395 THR A CA 1
ATOM 3083 C C . THR A 1 395 ? 10.341 38.300 -16.870 1.00 94.31 395 THR A C 1
ATOM 3085 O O . THR A 1 395 ? 10.586 38.001 -15.701 1.00 94.31 395 THR A O 1
ATOM 3088 N N . LYS A 1 396 ? 10.121 39.574 -17.216 1.00 94.69 396 LYS A N 1
ATOM 3089 C CA . LYS A 1 396 ? 10.104 40.654 -16.222 1.00 94.69 396 LYS A CA 1
ATOM 3090 C C . LYS A 1 396 ? 8.952 40.437 -15.234 1.00 94.69 396 LYS A C 1
ATOM 3092 O O . LYS A 1 396 ? 7.796 40.450 -15.646 1.00 94.69 396 LYS A O 1
ATOM 3097 N N . GLY A 1 397 ? 9.283 40.355 -13.947 1.00 90.50 397 GLY A N 1
ATOM 3098 C CA . GLY A 1 397 ? 8.330 40.121 -12.857 1.00 90.50 397 GLY A CA 1
ATOM 3099 C C . GLY A 1 397 ? 8.309 38.678 -12.353 1.00 90.50 397 GLY A C 1
ATOM 3100 O O . GLY A 1 397 ? 7.689 38.420 -11.323 1.00 90.50 397 GLY A O 1
ATOM 3101 N N . ASP A 1 398 ? 9.006 37.758 -13.024 1.00 91.69 398 ASP A N 1
ATOM 3102 C CA . ASP A 1 398 ? 9.145 36.388 -12.541 1.00 91.69 398 ASP A CA 1
ATOM 3103 C C . ASP A 1 398 ? 10.028 36.334 -11.290 1.00 91.69 398 ASP A C 1
ATOM 3105 O O . ASP A 1 398 ? 11.081 36.974 -11.209 1.00 91.69 398 ASP A O 1
ATOM 3109 N N . LEU A 1 399 ? 9.617 35.522 -10.314 1.00 90.75 399 LEU A N 1
ATOM 3110 C CA . LEU A 1 399 ? 10.422 35.262 -9.127 1.00 90.75 399 LEU A CA 1
ATOM 3111 C C . LEU A 1 399 ? 11.581 34.329 -9.484 1.00 90.75 399 LEU A C 1
ATOM 3113 O O . LEU A 1 399 ? 11.383 33.149 -9.743 1.00 90.75 399 LEU A O 1
ATOM 3117 N N . ILE A 1 400 ? 12.806 34.843 -9.439 1.00 93.00 400 ILE A N 1
ATOM 3118 C CA . ILE A 1 400 ? 14.010 34.047 -9.720 1.00 93.00 400 ILE A CA 1
ATOM 3119 C C . ILE A 1 400 ? 14.284 33.059 -8.577 1.00 93.00 400 ILE A C 1
ATOM 3121 O O . ILE A 1 400 ? 14.568 31.886 -8.810 1.00 93.00 400 ILE A O 1
ATOM 3125 N N . GLY A 1 401 ? 14.160 33.523 -7.337 1.00 89.62 401 GLY A N 1
ATOM 3126 C CA . GLY A 1 401 ? 14.298 32.720 -6.130 1.00 89.62 401 GLY A CA 1
ATOM 3127 C C . GLY A 1 401 ? 14.544 33.599 -4.910 1.00 89.62 401 GLY A C 1
ATOM 3128 O O . GLY A 1 401 ? 14.766 34.802 -5.025 1.00 89.62 401 GLY A O 1
ATOM 3129 N N . GLU A 1 402 ? 14.519 32.985 -3.735 1.00 92.00 402 GLU A N 1
ATOM 3130 C CA . GLU A 1 402 ? 14.797 33.663 -2.468 1.00 92.00 402 GLU A CA 1
ATOM 3131 C C . GLU A 1 402 ? 16.304 33.738 -2.192 1.00 92.00 402 GLU A C 1
ATOM 3133 O O . GLU A 1 402 ? 17.077 32.910 -2.682 1.00 92.00 402 GLU A O 1
ATOM 3138 N N . TYR A 1 403 ? 16.735 34.718 -1.400 1.00 93.00 403 TYR A N 1
ATOM 3139 C CA . TYR A 1 403 ? 18.107 34.806 -0.898 1.00 93.00 403 TYR A CA 1
ATOM 3140 C C . TYR A 1 403 ? 18.160 34.169 0.491 1.00 93.00 403 TYR A C 1
ATOM 3142 O O . TYR A 1 403 ? 17.550 34.682 1.426 1.00 93.00 403 TYR A O 1
ATOM 3150 N N . VAL A 1 404 ? 18.843 33.029 0.619 1.00 91.38 404 VAL A N 1
ATOM 3151 C CA . VAL A 1 404 ? 18.827 32.207 1.841 1.00 91.38 404 VAL A CA 1
ATOM 3152 C C . VAL A 1 404 ? 20.228 32.102 2.427 1.00 91.38 404 VAL A C 1
ATOM 3154 O O . VAL A 1 404 ? 21.160 31.754 1.705 1.00 91.38 404 VAL A O 1
ATOM 3157 N N . GLY A 1 405 ? 20.344 32.318 3.737 1.00 91.06 405 GLY A N 1
ATOM 3158 C CA . GLY A 1 405 ? 21.575 32.156 4.508 1.00 91.06 405 GLY A CA 1
ATOM 3159 C C . GLY A 1 405 ? 21.324 32.221 6.016 1.00 91.06 405 GLY A C 1
ATOM 3160 O O . GLY A 1 405 ? 20.176 32.270 6.457 1.00 91.06 405 GLY A O 1
ATOM 3161 N N . GLU A 1 406 ? 22.394 32.223 6.808 1.00 90.56 406 GLU A N 1
ATOM 3162 C CA . GLU A 1 406 ? 22.314 32.373 8.268 1.00 90.56 406 GLU A CA 1
ATOM 3163 C C . GLU A 1 406 ? 21.883 33.800 8.636 1.00 90.56 406 GLU A C 1
ATOM 3165 O O . GLU A 1 406 ? 22.467 34.762 8.141 1.00 90.56 406 GLU A O 1
ATOM 3170 N N . VAL A 1 407 ? 20.892 33.960 9.518 1.00 88.06 407 VAL A N 1
ATOM 3171 C CA . VAL A 1 407 ? 20.423 35.282 9.967 1.00 88.06 407 VAL A CA 1
ATOM 3172 C C . VAL A 1 407 ? 21.172 35.714 11.227 1.00 88.06 407 VAL A C 1
ATOM 3174 O O . VAL A 1 407 ? 21.191 34.998 12.227 1.00 88.06 407 VAL A O 1
ATOM 3177 N N . PHE A 1 408 ? 21.739 36.917 11.194 1.00 83.44 408 PHE A N 1
ATOM 3178 C CA . PHE A 1 408 ? 22.384 37.588 12.318 1.00 83.44 408 PHE A CA 1
ATOM 3179 C C . PHE A 1 408 ? 21.591 38.819 12.722 1.00 83.44 408 PHE A C 1
ATOM 3181 O O . PHE A 1 408 ? 21.280 39.680 11.895 1.00 83.44 408 PHE A O 1
ATOM 3188 N N . PHE A 1 409 ? 21.338 38.942 14.019 1.00 81.88 409 PHE A N 1
ATOM 3189 C CA . PHE A 1 409 ? 20.802 40.162 14.603 1.00 81.88 409 PHE A CA 1
ATOM 3190 C C . PHE A 1 409 ? 21.950 41.150 14.829 1.00 81.88 409 PHE A C 1
ATOM 3192 O O . PHE A 1 409 ? 23.024 40.767 15.293 1.00 81.88 409 PHE A O 1
ATOM 3199 N N . ASN A 1 410 ? 21.732 42.432 14.523 1.00 66.12 410 ASN A N 1
ATOM 3200 C CA . ASN A 1 410 ? 22.748 43.503 14.524 1.00 66.12 410 ASN A CA 1
ATOM 3201 C C . ASN A 1 410 ? 23.449 43.802 15.871 1.00 66.12 410 ASN A C 1
ATOM 3203 O O . ASN A 1 410 ? 24.151 44.808 15.992 1.00 66.12 410 ASN A O 1
ATOM 3207 N N . VAL A 1 411 ? 23.294 42.955 16.888 1.00 56.75 411 VAL A N 1
ATOM 3208 C CA . VAL A 1 411 ? 23.987 43.096 18.174 1.00 56.75 411 VAL A CA 1
ATOM 3209 C C . VAL A 1 411 ? 25.513 42.951 18.002 1.00 56.75 411 VAL A C 1
ATOM 3211 O O . VAL A 1 411 ? 26.266 43.573 18.747 1.00 56.75 411 VAL A O 1
ATOM 3214 N N . ASP A 1 412 ? 25.973 42.258 16.950 1.00 54.06 412 ASP A N 1
ATOM 3215 C CA . ASP A 1 412 ? 27.396 41.948 16.722 1.00 54.06 412 ASP A CA 1
ATOM 3216 C C . ASP A 1 412 ? 28.164 42.920 15.799 1.00 54.06 412 ASP A C 1
ATOM 3218 O O . ASP A 1 412 ? 29.393 42.854 15.717 1.00 54.06 412 ASP A O 1
ATOM 3222 N N . MET A 1 413 ? 27.496 43.841 15.094 1.00 54.03 413 MET A N 1
ATOM 3223 C CA . MET A 1 413 ? 28.158 44.717 14.100 1.00 54.03 413 MET A CA 1
ATOM 3224 C C . MET A 1 413 ? 28.304 46.182 14.550 1.00 54.03 413 MET A C 1
ATOM 3226 O O . MET A 1 413 ? 29.040 46.953 13.932 1.00 54.03 413 MET A O 1
ATOM 3230 N N . ALA A 1 414 ? 27.654 46.591 15.645 1.00 47.53 414 ALA A N 1
ATOM 3231 C CA . ALA A 1 414 ? 27.515 48.005 16.011 1.00 47.53 414 ALA A CA 1
ATOM 3232 C C . ALA A 1 414 ? 28.676 48.627 16.822 1.00 47.53 414 ALA A C 1
ATOM 3234 O O . ALA A 1 414 ? 28.579 49.789 17.218 1.00 47.53 414 ALA A O 1
ATOM 3235 N N . SER A 1 415 ? 29.795 47.935 17.069 1.00 51.34 415 SER A N 1
ATOM 3236 C CA . SER A 1 415 ? 30.887 48.520 17.867 1.00 51.34 415 SER A CA 1
ATOM 3237 C C . SER A 1 415 ? 32.288 48.196 17.357 1.00 51.34 415 SER A C 1
ATOM 3239 O O . SER A 1 415 ? 33.098 47.580 18.044 1.00 51.34 415 SER A O 1
ATOM 3241 N N . THR A 1 416 ? 32.640 48.737 16.193 1.00 46.59 416 THR A N 1
ATOM 3242 C CA . THR A 1 416 ? 34.048 49.022 15.887 1.00 46.59 416 THR A CA 1
ATOM 3243 C C . THR A 1 416 ? 34.197 50.479 15.472 1.00 46.59 416 THR A C 1
ATOM 3245 O O . THR A 1 416 ? 34.231 50.824 14.290 1.00 46.59 416 THR A O 1
ATOM 3248 N N . LYS A 1 417 ? 34.327 51.376 16.459 1.00 45.38 417 LYS A N 1
ATOM 3249 C CA . LYS A 1 417 ? 35.048 52.632 16.218 1.00 45.38 417 LYS A CA 1
ATOM 3250 C C . LYS A 1 417 ? 36.451 52.239 15.748 1.00 45.38 417 LYS A C 1
ATOM 3252 O O . LYS A 1 417 ? 37.140 51.525 16.470 1.00 45.38 417 LYS A O 1
ATOM 3257 N N . LYS A 1 418 ? 36.858 52.675 14.548 1.00 42.94 418 LYS A N 1
ATOM 3258 C CA . LYS A 1 418 ? 38.225 52.481 14.029 1.00 42.94 418 LYS A CA 1
ATOM 3259 C C . LYS A 1 418 ? 39.240 52.816 15.136 1.00 42.94 418 LYS A C 1
ATOM 3261 O O . LYS A 1 418 ? 39.222 53.965 15.592 1.00 42.94 418 LYS A O 1
ATOM 3266 N N . PRO A 1 419 ? 40.114 51.889 15.566 1.00 41.34 419 PRO A N 1
ATOM 3267 C CA . PRO A 1 419 ? 41.213 52.256 16.443 1.00 41.34 419 PRO A CA 1
ATOM 3268 C C . PRO A 1 419 ? 42.099 53.260 15.696 1.00 41.34 419 PRO A C 1
ATOM 3270 O O . PRO A 1 419 ? 42.602 52.987 14.606 1.00 41.34 419 PRO A O 1
ATOM 3273 N N . LYS A 1 420 ? 42.229 54.470 16.249 1.00 44.25 420 LYS A N 1
ATOM 3274 C CA . LYS A 1 420 ? 43.232 55.441 15.804 1.00 44.25 420 LYS A CA 1
ATOM 3275 C C . LYS A 1 420 ? 44.590 54.940 16.293 1.00 44.25 420 LYS A C 1
ATOM 3277 O O . LYS A 1 420 ? 44.767 54.838 17.497 1.00 44.25 420 LYS A O 1
ATOM 3282 N N . ASN A 1 421 ? 45.503 54.679 15.356 1.00 48.09 421 ASN A N 1
ATOM 3283 C CA . ASN A 1 421 ? 46.935 54.436 15.561 1.00 48.09 421 ASN A CA 1
ATOM 3284 C C . ASN A 1 421 ? 47.296 53.439 16.671 1.00 48.09 421 ASN A C 1
ATOM 3286 O O . ASN A 1 421 ? 47.527 53.826 17.812 1.00 48.09 421 ASN A O 1
ATOM 3290 N N . VAL A 1 422 ? 47.474 52.172 16.296 1.00 39.72 422 VAL A N 1
ATOM 3291 C CA . VAL A 1 422 ? 48.381 51.284 17.031 1.00 39.72 422 VAL A CA 1
ATOM 3292 C C . VAL A 1 422 ? 49.710 51.313 16.286 1.00 39.72 422 VAL A C 1
ATOM 3294 O O . VAL A 1 422 ? 49.829 50.796 15.178 1.00 39.72 422 VAL A O 1
ATOM 3297 N N . GLN A 1 423 ? 50.666 52.027 16.873 1.00 36.03 423 GLN A N 1
ATOM 3298 C CA . GLN A 1 423 ? 52.071 52.030 16.493 1.00 36.03 423 GLN A CA 1
ATOM 3299 C C . GLN A 1 423 ? 52.677 50.746 17.079 1.00 36.03 423 GLN A C 1
ATOM 3301 O O . GLN A 1 423 ? 52.627 50.542 18.290 1.00 36.03 423 GLN A O 1
ATOM 3306 N N . CYS A 1 424 ? 53.147 49.841 16.223 1.00 35.75 424 CYS A N 1
ATOM 3307 C CA . CYS A 1 424 ? 53.862 48.643 16.649 1.00 35.75 424 CYS A CA 1
ATOM 3308 C C . CYS A 1 424 ? 55.334 49.006 16.851 1.00 35.75 424 CYS A C 1
ATOM 3310 O O . CYS A 1 424 ? 56.103 48.960 15.894 1.00 35.75 424 CYS A O 1
ATOM 3312 N N . ASP A 1 425 ? 55.705 49.358 18.079 1.00 35.12 425 ASP A N 1
ATOM 3313 C CA . ASP A 1 425 ? 57.105 49.373 18.489 1.00 35.12 425 ASP A CA 1
ATOM 3314 C C . ASP A 1 425 ? 57.457 47.968 18.990 1.00 35.12 425 ASP A C 1
ATOM 3316 O O . ASP A 1 425 ? 56.896 47.465 19.967 1.00 35.12 425 ASP A O 1
ATOM 3320 N N . ALA A 1 426 ? 58.330 47.307 18.236 1.00 43.16 426 ALA A N 1
ATOM 3321 C CA . ALA A 1 426 ? 58.933 46.029 18.560 1.00 43.16 426 ALA A CA 1
ATOM 3322 C C . ALA A 1 426 ? 60.357 46.302 19.032 1.00 43.16 426 ALA A C 1
ATOM 3324 O O . ALA A 1 426 ? 61.193 46.657 18.215 1.00 43.16 426 ALA A O 1
ATOM 3325 N N . GLU A 1 427 ? 60.607 46.141 20.326 1.00 46.69 427 GLU A N 1
ATOM 3326 C CA . GLU A 1 427 ? 61.939 45.996 20.914 1.00 46.69 427 GLU A CA 1
ATOM 3327 C C . GLU A 1 427 ? 61.737 45.553 22.366 1.00 46.69 427 GLU A C 1
ATOM 3329 O O . GLU A 1 427 ? 61.198 46.301 23.178 1.00 46.69 427 GLU A O 1
ATOM 3334 N N . LEU A 1 428 ? 62.118 44.318 22.688 1.00 44.50 428 LEU A N 1
ATOM 3335 C CA . LEU A 1 428 ? 62.587 43.981 24.027 1.00 44.50 428 LEU A CA 1
ATOM 3336 C C . LEU A 1 428 ? 63.482 42.753 23.925 1.00 44.50 428 LEU A C 1
ATOM 3338 O O . LEU A 1 428 ? 63.055 41.660 23.549 1.00 44.50 428 LEU A O 1
ATOM 3342 N N . GLU A 1 429 ? 64.749 43.055 24.168 1.00 46.81 429 GLU A N 1
ATOM 3343 C CA . GLU A 1 429 ? 65.903 42.184 24.162 1.00 46.81 429 GLU A CA 1
ATOM 3344 C C . GLU A 1 429 ? 65.853 41.139 25.278 1.00 46.81 429 GLU A C 1
ATOM 3346 O O . GLU A 1 429 ? 65.097 41.222 26.249 1.00 46.81 429 GLU A O 1
ATOM 3351 N N . GLU A 1 430 ? 66.700 40.144 25.053 1.00 51.03 430 GLU A N 1
ATOM 3352 C CA . GLU A 1 430 ? 67.156 39.105 25.958 1.00 51.03 430 GLU A CA 1
ATOM 3353 C C . GLU A 1 430 ? 67.588 39.672 27.317 1.00 51.03 430 GLU A C 1
ATOM 3355 O O . GLU A 1 430 ? 68.253 40.697 27.368 1.00 51.03 430 GLU A O 1
ATOM 3360 N N . ASP A 1 431 ? 67.292 38.948 28.398 1.00 47.28 431 ASP A N 1
ATOM 3361 C CA . ASP A 1 431 ? 68.272 38.759 29.467 1.00 47.28 431 ASP A CA 1
ATOM 3362 C C . ASP A 1 431 ? 67.971 37.478 30.255 1.00 47.28 431 ASP A C 1
ATOM 3364 O O . ASP A 1 431 ? 66.845 37.187 30.670 1.00 47.28 431 ASP A O 1
ATOM 3368 N N . LEU A 1 432 ? 69.033 36.691 30.387 1.00 49.00 432 LEU A N 1
ATOM 3369 C CA . LEU A 1 432 ? 69.139 35.441 31.117 1.00 49.00 432 LEU A CA 1
ATOM 3370 C C . LEU A 1 432 ? 69.471 35.693 32.598 1.00 49.00 432 LEU A C 1
ATOM 3372 O O . LEU A 1 432 ? 70.077 36.694 32.965 1.00 49.00 432 LEU A O 1
ATOM 3376 N N . ASP A 1 433 ? 69.171 34.655 33.378 1.00 44.34 433 ASP A N 1
ATOM 3377 C CA . ASP A 1 433 ? 69.792 34.232 34.638 1.00 44.34 433 ASP A CA 1
ATOM 3378 C C . ASP A 1 433 ? 69.171 34.587 36.003 1.00 44.34 433 ASP A C 1
ATOM 3380 O O . ASP A 1 433 ? 68.865 35.722 36.357 1.00 44.34 433 ASP A O 1
ATOM 3384 N N . SER A 1 434 ? 69.200 33.522 36.819 1.00 46.44 434 SER A N 1
ATOM 3385 C CA . SER A 1 434 ? 69.295 33.425 38.285 1.00 46.44 434 SER A CA 1
ATOM 3386 C C . SER A 1 434 ? 68.024 33.148 39.117 1.00 46.44 434 SER A C 1
ATOM 3388 O O . SER A 1 434 ? 67.318 34.029 39.586 1.00 46.44 434 SER A O 1
ATOM 3390 N N . ASP A 1 435 ? 67.795 31.846 39.326 1.00 44.19 435 ASP A N 1
ATOM 3391 C CA . ASP A 1 435 ? 67.937 31.158 40.624 1.00 44.19 435 ASP A CA 1
ATOM 3392 C C . ASP A 1 435 ? 67.173 31.709 41.852 1.00 44.19 435 ASP A C 1
ATOM 3394 O O . ASP A 1 435 ? 67.539 32.720 42.446 1.00 44.19 435 ASP A O 1
ATOM 3398 N N . SER A 1 436 ? 66.148 30.977 42.308 1.00 42.38 436 SER A N 1
ATOM 3399 C CA . SER A 1 436 ? 65.985 30.534 43.710 1.00 42.38 436 SER A CA 1
ATOM 3400 C C . SER A 1 436 ? 64.606 29.898 43.928 1.00 42.38 436 SER A C 1
ATOM 3402 O O . SER A 1 436 ? 63.570 30.406 43.506 1.00 42.38 436 SER A O 1
ATOM 3404 N N . GLY A 1 437 ? 64.610 28.720 44.553 1.00 43.50 437 GLY A N 1
ATOM 3405 C CA . GLY A 1 437 ? 63.441 27.855 44.670 1.00 43.50 437 GLY A CA 1
ATOM 3406 C C . GLY A 1 437 ? 62.428 28.218 45.755 1.00 43.50 437 GLY A C 1
ATOM 3407 O O . GLY A 1 437 ? 62.689 28.972 46.685 1.00 43.50 437 GLY A O 1
ATOM 3408 N N . SER A 1 438 ? 61.268 27.577 45.662 1.00 42.12 438 SER A N 1
ATOM 3409 C CA . SER A 1 438 ? 60.542 27.003 46.800 1.00 42.12 438 SER A CA 1
ATOM 3410 C C . SER A 1 438 ? 59.421 26.106 46.273 1.00 42.12 438 SER A C 1
ATOM 3412 O O . SER A 1 438 ? 58.723 26.440 45.319 1.00 42.12 438 SER A O 1
ATOM 3414 N N . GLU A 1 439 ? 59.301 24.922 46.871 1.00 48.72 439 GLU A N 1
ATOM 3415 C CA . GLU A 1 439 ? 58.221 23.968 46.632 1.00 48.72 439 GLU A CA 1
ATOM 3416 C C . GLU A 1 439 ? 56.871 24.581 47.017 1.00 48.72 439 GLU A C 1
ATOM 3418 O O . GLU A 1 439 ? 56.679 25.048 48.141 1.00 48.72 439 GLU A O 1
ATOM 3423 N N . THR A 1 440 ? 55.890 24.521 46.119 1.00 43.28 440 THR A N 1
ATOM 3424 C CA . THR A 1 440 ? 54.474 24.584 46.495 1.00 43.28 440 THR A CA 1
ATOM 3425 C C . THR A 1 440 ? 53.660 23.700 45.546 1.00 43.28 440 THR A C 1
ATOM 3427 O O . THR A 1 440 ? 53.924 23.632 44.350 1.00 43.28 440 THR A O 1
ATOM 3430 N N . GLN A 1 441 ? 52.736 22.939 46.130 1.00 43.28 441 GLN A N 1
ATOM 3431 C CA . GLN A 1 441 ? 51.988 21.824 45.539 1.00 43.28 441 GLN A CA 1
ATOM 3432 C C . GLN A 1 441 ? 51.118 22.214 44.323 1.00 43.28 441 GLN A C 1
ATOM 3434 O O . GLN A 1 441 ? 50.680 23.361 44.235 1.00 43.28 441 GLN A O 1
ATOM 3439 N N . PRO A 1 442 ? 50.806 21.265 43.413 1.00 42.56 442 PRO A N 1
ATOM 3440 C CA . PRO A 1 442 ? 50.069 21.553 42.187 1.00 42.56 442 PRO A CA 1
ATOM 3441 C C . PRO A 1 442 ? 48.596 21.860 42.484 1.00 42.56 442 PRO A C 1
ATOM 3443 O O . PRO A 1 442 ? 47.821 20.981 42.870 1.00 42.56 442 PRO A O 1
ATOM 3446 N N . ALA A 1 443 ? 48.204 23.115 42.264 1.00 40.50 443 ALA A N 1
ATOM 3447 C CA . ALA A 1 443 ? 46.810 23.481 42.084 1.00 40.50 443 ALA A CA 1
ATOM 3448 C C . ALA A 1 443 ? 46.332 22.934 40.733 1.00 40.50 443 ALA A C 1
ATOM 3450 O O . ALA A 1 443 ? 46.995 23.057 39.706 1.00 40.50 443 ALA A O 1
ATOM 3451 N N . LYS A 1 444 ? 45.176 22.281 40.763 1.00 44.41 444 LYS A N 1
ATOM 3452 C CA . LYS A 1 444 ? 44.482 21.723 39.609 1.00 44.41 444 LYS A CA 1
ATOM 3453 C C . LYS A 1 444 ? 43.949 22.893 38.771 1.00 44.41 444 LYS A C 1
ATOM 3455 O O . LYS A 1 444 ? 42.890 23.429 39.080 1.00 44.41 444 LYS A O 1
ATOM 3460 N N . GLU A 1 445 ? 44.718 23.326 37.777 1.00 38.34 445 GLU A N 1
ATOM 3461 C CA . GLU A 1 445 ? 44.295 24.332 36.800 1.00 38.34 445 GLU A CA 1
ATOM 3462 C C . GLU A 1 445 ? 43.205 23.735 35.900 1.00 38.34 445 GLU A C 1
ATOM 3464 O O . GLU A 1 445 ? 43.443 22.815 35.115 1.00 38.34 445 GLU A O 1
ATOM 3469 N N . GLU A 1 446 ? 41.979 24.234 36.042 1.00 44.12 446 GLU A N 1
ATOM 3470 C CA . GLU A 1 446 ? 40.960 24.098 35.005 1.00 44.12 446 GLU A CA 1
ATOM 3471 C C . GLU A 1 446 ? 41.386 24.951 33.800 1.00 44.12 446 GLU A C 1
ATOM 3473 O O . GLU A 1 446 ? 41.872 26.070 33.994 1.00 44.12 446 GLU A O 1
ATOM 3478 N N . PRO A 1 447 ? 41.240 24.465 32.555 1.00 40.16 447 PRO A N 1
ATOM 3479 C CA . PRO A 1 447 ? 41.665 25.225 31.393 1.00 40.16 447 PRO A CA 1
ATOM 3480 C C . PRO A 1 447 ? 40.817 26.492 31.279 1.00 40.16 447 PRO A C 1
ATOM 3482 O O . PRO A 1 447 ? 39.624 26.448 30.975 1.00 40.16 447 PRO A O 1
ATOM 3485 N N . LEU A 1 448 ? 41.464 27.634 31.503 1.00 32.34 448 LEU A N 1
ATOM 3486 C CA . LEU A 1 448 ? 40.936 28.946 31.178 1.00 32.34 448 LEU A CA 1
ATOM 3487 C C . LEU A 1 448 ? 40.747 29.003 29.653 1.00 32.34 448 LEU A C 1
ATOM 3489 O O . LEU A 1 448 ? 41.699 29.206 28.899 1.00 32.34 448 LEU A O 1
ATOM 3493 N N . VAL A 1 449 ? 39.519 28.784 29.181 1.00 34.66 449 VAL A N 1
ATOM 3494 C CA . VAL A 1 449 ? 39.152 29.054 27.789 1.00 34.66 449 VAL A CA 1
ATOM 3495 C C . VAL A 1 449 ? 39.203 30.566 27.606 1.00 34.66 449 VAL A C 1
ATOM 3497 O O . VAL A 1 449 ? 38.266 31.289 27.942 1.00 34.66 449 VAL A O 1
ATOM 3500 N N . ILE A 1 450 ? 40.326 31.057 27.089 1.00 31.77 450 ILE A N 1
ATOM 3501 C CA . ILE A 1 450 ? 40.434 32.418 26.574 1.00 31.77 450 ILE A CA 1
ATOM 3502 C C . ILE A 1 450 ? 39.551 32.473 25.324 1.00 31.77 450 ILE A C 1
ATOM 3504 O O . ILE A 1 450 ? 39.972 32.104 24.229 1.00 31.77 450 ILE A O 1
ATOM 3508 N N . VAL A 1 451 ? 38.300 32.906 25.487 1.00 33.59 451 VAL A N 1
ATOM 3509 C CA . VAL A 1 451 ? 37.458 33.324 24.365 1.00 33.59 451 VAL A CA 1
ATOM 3510 C C . VAL A 1 451 ? 38.092 34.597 23.817 1.00 33.59 451 VAL A C 1
ATOM 3512 O O . VAL A 1 451 ? 37.961 35.671 24.404 1.00 33.59 451 VAL A O 1
ATOM 3515 N N . GLN A 1 452 ? 38.844 34.481 22.722 1.00 41.41 452 GLN A N 1
ATOM 3516 C CA . GLN A 1 452 ? 39.284 35.670 22.002 1.00 41.41 452 GLN A CA 1
ATOM 3517 C C . GLN A 1 452 ? 38.039 36.434 21.521 1.00 41.41 452 GLN A C 1
ATOM 3519 O O . GLN A 1 452 ? 37.109 35.796 21.022 1.00 41.41 452 GLN A O 1
ATOM 3524 N N . PRO A 1 453 ? 37.983 37.771 21.668 1.00 49.06 453 PRO A N 1
ATOM 3525 C CA . PRO A 1 453 ? 36.877 38.563 21.148 1.00 49.06 453 PRO A CA 1
ATOM 3526 C C . PRO A 1 453 ? 36.745 38.289 19.650 1.00 49.06 453 PRO A C 1
ATOM 3528 O O . PRO A 1 453 ? 37.679 38.525 18.882 1.00 49.06 453 PRO A O 1
ATOM 3531 N N . GLY A 1 454 ? 35.600 37.717 19.270 1.00 53.38 454 GLY A N 1
ATOM 3532 C CA . GLY A 1 454 ? 35.332 37.259 17.916 1.00 53.38 454 GLY A CA 1
ATOM 3533 C C . GLY A 1 454 ? 35.593 38.376 16.917 1.00 53.38 454 GLY A C 1
ATOM 3534 O O . GLY A 1 454 ? 35.011 39.457 16.999 1.00 53.38 454 GLY A O 1
ATOM 3535 N N . VAL A 1 455 ? 36.494 38.123 15.971 1.00 65.38 455 VAL A N 1
ATOM 3536 C CA . VAL A 1 455 ? 36.667 38.993 14.812 1.00 65.38 455 VAL A CA 1
ATOM 3537 C C . VAL A 1 455 ? 35.317 39.044 14.099 1.00 65.38 455 VAL A C 1
ATOM 3539 O O . VAL A 1 455 ? 34.811 38.008 13.668 1.00 65.38 455 VAL A O 1
ATOM 3542 N N . SER A 1 456 ? 34.711 40.234 14.013 1.00 74.81 456 SER A N 1
ATOM 3543 C CA . SER A 1 456 ? 33.435 40.416 13.312 1.00 74.81 456 SER A CA 1
ATOM 3544 C C . SER A 1 456 ? 33.541 39.820 11.908 1.00 74.81 456 SER A C 1
ATOM 3546 O O . SER A 1 456 ? 34.530 40.069 11.214 1.00 74.81 456 SER A O 1
ATOM 3548 N N . ARG A 1 457 ? 32.533 39.050 11.472 1.00 74.12 457 ARG A N 1
ATOM 3549 C CA . ARG A 1 457 ? 32.524 38.428 10.135 1.00 74.12 457 ARG A CA 1
ATOM 3550 C C . ARG A 1 457 ? 32.801 39.466 9.043 1.00 74.12 457 ARG A C 1
ATOM 3552 O O . ARG A 1 457 ? 33.639 39.219 8.193 1.00 74.12 457 ARG A O 1
ATOM 3559 N N . SER A 1 458 ? 32.266 40.683 9.174 1.00 70.62 458 SER A N 1
ATOM 3560 C CA . SER A 1 458 ? 32.553 41.812 8.268 1.00 70.62 458 SER A CA 1
ATOM 3561 C C . SER A 1 458 ? 34.048 42.121 8.071 1.00 70.62 458 SER A C 1
ATOM 3563 O O . SER A 1 458 ? 34.464 42.553 6.997 1.00 70.62 458 SER A O 1
ATOM 3565 N N . VAL A 1 459 ? 34.880 41.895 9.089 1.00 76.12 459 VAL A N 1
ATOM 3566 C CA . VAL A 1 459 ? 36.334 42.064 9.001 1.00 76.12 459 VAL A CA 1
ATOM 3567 C C . VAL A 1 459 ? 36.942 40.920 8.198 1.00 76.12 459 VAL A C 1
ATOM 3569 O O . VAL A 1 459 ? 37.750 41.178 7.311 1.00 76.12 459 VAL A O 1
ATOM 3572 N N . ILE A 1 460 ? 36.513 39.680 8.449 1.00 76.19 460 ILE A N 1
ATOM 3573 C CA . ILE A 1 460 ? 36.942 38.493 7.693 1.00 76.19 460 ILE A CA 1
ATOM 3574 C C . ILE A 1 460 ? 36.592 38.656 6.206 1.00 76.19 460 ILE A C 1
ATOM 3576 O O . ILE A 1 460 ? 37.433 38.400 5.347 1.00 76.19 460 ILE A O 1
ATOM 3580 N N . ASP A 1 461 ? 35.401 39.166 5.898 1.00 77.31 461 ASP A N 1
ATOM 3581 C CA . ASP A 1 461 ? 34.918 39.415 4.534 1.00 77.31 461 ASP A CA 1
ATOM 3582 C C . ASP A 1 461 ? 35.861 40.312 3.732 1.00 77.31 461 ASP A C 1
ATOM 3584 O O . ASP A 1 461 ? 36.182 40.018 2.577 1.00 77.31 461 ASP A O 1
ATOM 3588 N N . ASN A 1 462 ? 36.353 41.378 4.368 1.00 78.88 462 ASN A N 1
ATOM 3589 C CA . ASN A 1 462 ? 37.285 42.319 3.752 1.00 78.88 462 ASN A CA 1
ATOM 3590 C C . ASN A 1 462 ? 38.649 41.682 3.447 1.00 78.88 462 ASN A C 1
ATOM 3592 O O . ASN A 1 462 ? 39.313 42.104 2.503 1.00 78.88 462 ASN A O 1
ATOM 3596 N N . PHE A 1 463 ? 39.067 40.673 4.218 1.00 81.56 463 PHE A N 1
ATOM 3597 C CA . PHE A 1 463 ? 40.321 39.951 3.977 1.00 81.56 463 PHE A CA 1
ATOM 3598 C C . PHE A 1 463 ? 40.179 38.844 2.931 1.00 81.56 463 PHE A C 1
ATOM 3600 O O . PHE A 1 463 ? 41.112 38.610 2.166 1.00 81.56 463 PHE A O 1
ATOM 3607 N N . VAL A 1 464 ? 39.028 38.169 2.878 1.00 84.25 464 VAL A N 1
ATOM 3608 C CA . VAL A 1 464 ? 38.782 37.071 1.926 1.00 84.25 464 VAL A CA 1
ATOM 3609 C C . VAL A 1 464 ? 38.439 37.603 0.528 1.00 84.25 464 VAL A C 1
ATOM 3611 O O . VAL A 1 464 ? 38.637 36.905 -0.464 1.00 84.25 464 VAL A O 1
ATOM 3614 N N . GLY A 1 465 ? 37.952 38.844 0.426 1.00 84.56 465 GLY A N 1
ATOM 3615 C CA . GLY A 1 465 ? 37.598 39.462 -0.855 1.00 84.56 465 GLY A CA 1
ATOM 3616 C C . GLY A 1 465 ? 36.290 38.931 -1.453 1.00 84.56 465 GLY A C 1
ATOM 3617 O O . GLY A 1 465 ? 36.008 39.172 -2.623 1.00 84.56 465 GLY A O 1
ATOM 3618 N N . THR A 1 466 ? 35.482 38.221 -0.659 1.00 86.19 466 THR A N 1
ATOM 3619 C CA . THR A 1 466 ? 34.137 37.763 -1.034 1.00 86.19 466 THR A CA 1
ATOM 3620 C C . THR A 1 466 ? 33.165 38.067 0.094 1.00 86.19 466 THR A C 1
ATOM 3622 O O . THR A 1 466 ? 33.377 37.610 1.220 1.00 86.19 466 THR A O 1
ATOM 3625 N N . ASN A 1 467 ? 32.083 38.779 -0.204 1.00 90.06 467 ASN A N 1
ATOM 3626 C CA . ASN A 1 467 ? 31.042 39.131 0.754 1.00 90.06 467 ASN A CA 1
ATOM 3627 C C . ASN A 1 467 ? 29.687 38.628 0.224 1.00 90.06 467 ASN A C 1
ATOM 3629 O O . ASN A 1 467 ? 29.263 39.039 -0.852 1.00 90.06 467 ASN A O 1
ATOM 3633 N N . TYR A 1 468 ? 29.050 37.719 0.971 1.00 93.38 468 TYR A N 1
ATOM 3634 C CA . TYR A 1 468 ? 27.717 37.165 0.682 1.00 93.38 468 TYR A CA 1
ATOM 3635 C C . TYR A 1 468 ? 26.701 37.576 1.757 1.00 93.38 468 TYR A C 1
ATOM 3637 O O . TYR A 1 468 ? 25.772 36.829 2.070 1.00 93.38 468 TYR A O 1
ATOM 3645 N N . THR A 1 469 ? 26.930 38.731 2.382 1.00 92.31 469 THR A N 1
ATOM 3646 C CA . THR A 1 469 ? 26.032 39.292 3.386 1.00 92.31 469 THR A CA 1
ATOM 3647 C C . THR A 1 469 ? 25.000 40.200 2.727 1.00 92.31 469 THR A C 1
ATOM 3649 O O . THR A 1 469 ? 25.328 41.011 1.860 1.00 92.31 469 THR A O 1
ATOM 3652 N N . TRP A 1 470 ? 23.743 40.064 3.139 1.00 92.44 470 TRP A N 1
ATOM 3653 C CA . TRP A 1 470 ? 22.626 40.868 2.658 1.00 92.44 470 TRP A CA 1
ATOM 3654 C C . TRP A 1 470 ? 21.837 41.433 3.840 1.00 92.44 470 TRP A C 1
ATOM 3656 O O . TRP A 1 470 ? 21.335 40.684 4.676 1.00 92.44 470 TRP A O 1
ATOM 3666 N N . GLY A 1 471 ? 21.720 42.759 3.923 1.00 91.19 471 GLY A N 1
ATOM 3667 C CA . GLY A 1 471 ? 20.958 43.424 4.983 1.00 91.19 471 GLY A CA 1
ATOM 3668 C C . GLY A 1 471 ? 19.453 43.418 4.704 1.00 91.19 471 GLY A C 1
ATOM 3669 O O . GLY A 1 471 ? 19.023 43.846 3.633 1.00 91.19 471 GLY A O 1
ATOM 3670 N N . ILE A 1 472 ? 18.645 42.985 5.675 1.00 87.44 472 ILE A N 1
ATOM 3671 C CA . ILE A 1 472 ? 17.177 43.058 5.645 1.00 87.44 472 ILE A CA 1
ATOM 3672 C C . ILE A 1 472 ? 16.696 43.755 6.920 1.00 87.44 472 ILE A C 1
ATOM 3674 O O . ILE A 1 472 ? 16.592 43.151 7.983 1.00 87.44 472 ILE A O 1
ATOM 3678 N N . GLY A 1 473 ? 16.390 45.051 6.825 1.00 87.81 473 GLY A N 1
ATOM 3679 C CA . GLY A 1 473 ? 15.974 45.837 7.989 1.00 87.81 473 GLY A CA 1
ATOM 3680 C C . GLY A 1 473 ? 17.085 45.930 9.040 1.00 87.81 473 GLY A C 1
ATOM 3681 O O . GLY A 1 473 ? 18.147 46.487 8.764 1.00 87.81 473 GLY A O 1
ATOM 3682 N N . THR A 1 474 ? 16.836 45.412 10.247 1.00 86.25 474 THR A N 1
ATOM 3683 C CA . THR A 1 474 ? 17.839 45.318 11.324 1.00 86.25 474 THR A CA 1
ATOM 3684 C C . THR A 1 474 ? 18.705 44.070 11.245 1.00 86.25 474 THR A C 1
ATOM 3686 O O . THR A 1 474 ? 19.690 43.990 11.976 1.00 86.25 474 THR A O 1
ATOM 3689 N N . ASP A 1 475 ? 18.376 43.121 10.378 1.00 86.88 475 ASP A N 1
ATOM 3690 C CA . ASP A 1 475 ? 18.996 41.803 10.365 1.00 86.88 475 ASP A CA 1
ATOM 3691 C C . ASP A 1 475 ? 19.935 41.676 9.163 1.00 86.88 475 ASP A C 1
ATOM 3693 O O . ASP A 1 475 ? 19.832 42.411 8.178 1.00 86.88 475 ASP A O 1
ATOM 3697 N N . THR A 1 476 ? 20.901 40.768 9.247 1.00 89.50 476 THR A N 1
ATOM 3698 C CA . THR A 1 476 ? 21.844 40.480 8.159 1.00 89.50 476 THR A CA 1
ATOM 3699 C C . THR A 1 476 ? 21.825 38.995 7.850 1.00 89.50 476 THR A C 1
ATOM 3701 O O . THR A 1 476 ? 22.018 38.183 8.745 1.00 89.50 476 THR A O 1
ATOM 3704 N N . ILE A 1 477 ? 21.626 38.636 6.586 1.00 91.00 477 ILE A N 1
ATOM 3705 C CA . ILE A 1 477 ? 21.718 37.259 6.102 1.00 91.00 477 ILE A CA 1
ATOM 3706 C C . ILE A 1 477 ? 23.134 37.023 5.581 1.00 91.00 477 ILE A C 1
ATOM 3708 O O . ILE A 1 477 ? 23.534 37.690 4.634 1.00 91.00 477 ILE A O 1
ATOM 3712 N N . ASP A 1 478 ? 23.884 36.081 6.145 1.00 92.56 478 ASP A N 1
ATOM 3713 C CA . ASP A 1 478 ? 25.176 35.623 5.622 1.00 92.56 478 ASP A CA 1
ATOM 3714 C C . ASP A 1 478 ? 25.000 34.297 4.880 1.00 92.56 478 ASP A C 1
ATOM 3716 O O . ASP A 1 478 ? 24.799 33.237 5.479 1.00 92.56 478 ASP A O 1
ATOM 3720 N N . SER A 1 479 ? 25.098 34.353 3.554 1.00 93.19 479 SER A N 1
ATOM 3721 C CA . SER A 1 479 ? 24.961 33.170 2.704 1.00 93.19 479 SER A CA 1
ATOM 3722 C C . SER A 1 479 ? 26.286 32.452 2.446 1.00 93.19 479 SER A C 1
ATOM 3724 O O . SER A 1 479 ? 26.330 31.538 1.620 1.00 93.19 479 SER A O 1
ATOM 3726 N N . ARG A 1 480 ? 27.397 32.846 3.088 1.00 88.06 480 ARG A N 1
ATOM 3727 C CA . ARG A 1 480 ? 28.703 32.199 2.889 1.00 88.06 480 ARG A CA 1
ATOM 3728 C C . ARG A 1 480 ? 28.733 30.749 3.393 1.00 88.06 480 ARG A C 1
ATOM 3730 O O . ARG A 1 480 ? 29.063 29.883 2.576 1.00 88.06 480 ARG A O 1
ATOM 3737 N N . PRO A 1 481 ? 28.430 30.450 4.675 1.00 86.25 481 PRO A N 1
ATOM 3738 C CA . PRO A 1 481 ? 28.519 29.081 5.188 1.00 86.25 481 PRO A CA 1
ATOM 3739 C C . PRO A 1 481 ? 27.461 28.175 4.554 1.00 86.25 481 PRO A C 1
ATOM 3741 O O . PRO A 1 481 ? 27.754 27.042 4.177 1.00 86.25 481 PRO A O 1
ATOM 3744 N N . MET A 1 482 ? 26.256 28.708 4.356 1.00 85.94 482 MET A N 1
ATOM 3745 C CA . MET A 1 482 ? 25.126 28.011 3.758 1.00 85.94 482 MET A CA 1
ATOM 3746 C C . MET A 1 482 ? 24.281 28.997 2.958 1.00 85.94 482 MET A C 1
ATOM 3748 O O . MET A 1 482 ? 24.016 30.101 3.414 1.00 85.94 482 MET A O 1
ATOM 3752 N N . GLY A 1 483 ? 23.883 28.604 1.753 1.00 90.00 483 GLY A N 1
ATOM 3753 C CA . GLY A 1 483 ? 23.002 29.401 0.912 1.00 90.00 483 GLY A CA 1
ATOM 3754 C C . GLY A 1 483 ? 22.672 28.696 -0.395 1.00 90.00 483 GLY A C 1
ATOM 3755 O O . GLY A 1 483 ? 23.275 27.676 -0.739 1.00 90.00 483 GLY A O 1
ATOM 3756 N N . ASN A 1 484 ? 21.691 29.223 -1.115 1.00 92.38 484 ASN A N 1
ATOM 3757 C CA . ASN A 1 484 ? 21.209 28.664 -2.376 1.00 92.38 484 ASN A CA 1
ATOM 3758 C C . ASN A 1 484 ? 21.885 29.353 -3.591 1.00 92.38 484 ASN A C 1
ATOM 3760 O O . ASN A 1 484 ? 22.708 30.256 -3.419 1.00 92.38 484 ASN A O 1
ATOM 3764 N N . PRO A 1 485 ? 21.599 28.931 -4.838 1.00 95.69 485 PRO A N 1
ATOM 3765 C CA . PRO A 1 485 ? 22.258 29.473 -6.029 1.00 95.69 485 PRO A CA 1
ATOM 3766 C C . PRO A 1 485 ? 22.143 30.995 -6.235 1.00 95.69 485 PRO A C 1
ATOM 3768 O O . PRO A 1 485 ? 23.018 31.572 -6.881 1.00 95.69 485 PRO A O 1
ATOM 3771 N N . THR A 1 486 ? 21.124 31.665 -5.683 1.00 95.31 486 THR A N 1
ATOM 3772 C CA . THR A 1 486 ? 20.941 33.124 -5.839 1.00 95.31 486 THR A CA 1
ATOM 3773 C C . THR A 1 486 ? 22.067 33.928 -5.184 1.00 95.31 486 THR A C 1
ATOM 3775 O O . THR A 1 486 ? 22.351 35.037 -5.632 1.00 95.31 486 THR A O 1
ATOM 3778 N N . ARG A 1 487 ? 22.809 33.355 -4.219 1.00 95.38 487 ARG A N 1
ATOM 3779 C CA . ARG A 1 487 ? 23.995 34.001 -3.624 1.00 95.38 487 ARG A CA 1
ATOM 3780 C C . ARG A 1 487 ? 25.120 34.290 -4.623 1.00 95.38 487 ARG A C 1
ATOM 3782 O O . ARG A 1 487 ? 25.997 35.089 -4.328 1.00 95.38 487 ARG A O 1
ATOM 3789 N N . PHE A 1 488 ? 25.110 33.634 -5.786 1.00 96.25 488 PHE A N 1
ATOM 3790 C CA . PHE A 1 488 ? 26.085 33.844 -6.861 1.00 96.25 488 PHE A CA 1
ATOM 3791 C C . PHE A 1 488 ? 25.628 34.882 -7.901 1.00 96.25 488 PHE A C 1
ATOM 3793 O O . PHE A 1 488 ? 26.255 35.015 -8.955 1.00 96.25 488 PHE A O 1
ATOM 3800 N N . LEU A 1 489 ? 24.536 35.612 -7.656 1.00 95.75 489 LEU A N 1
ATOM 3801 C CA . LEU A 1 489 ? 24.223 36.815 -8.425 1.00 95.75 489 LEU A CA 1
ATOM 3802 C C . LEU A 1 489 ? 25.297 37.873 -8.136 1.00 95.75 489 LEU A C 1
ATOM 3804 O O . LEU A 1 489 ? 25.555 38.214 -6.986 1.00 95.75 489 LEU A O 1
ATOM 3808 N N . ASN A 1 490 ? 25.954 38.350 -9.192 1.00 96.00 490 ASN A N 1
ATOM 3809 C CA . ASN A 1 490 ? 27.022 39.340 -9.082 1.00 96.00 490 ASN A CA 1
ATOM 3810 C C . ASN A 1 490 ? 26.451 40.757 -9.157 1.00 96.00 490 ASN A C 1
ATOM 3812 O O . ASN A 1 490 ? 25.437 40.981 -9.822 1.00 96.00 490 ASN A O 1
ATOM 3816 N N . ASP A 1 491 ? 27.145 41.711 -8.537 1.00 94.00 491 ASP A N 1
ATOM 3817 C CA . ASP A 1 491 ? 26.822 43.125 -8.703 1.00 94.00 491 ASP A CA 1
ATOM 3818 C C . ASP A 1 491 ? 26.992 43.555 -10.171 1.00 94.00 491 ASP A C 1
ATOM 3820 O O . ASP A 1 491 ? 27.854 43.054 -10.907 1.00 94.00 491 ASP A O 1
ATOM 3824 N N . SER A 1 492 ? 26.136 44.473 -10.605 1.00 92.69 492 SER A N 1
ATOM 3825 C CA . SER A 1 492 ? 26.105 44.984 -11.976 1.00 92.69 492 SER A CA 1
ATOM 3826 C C . SER A 1 492 ? 26.736 46.373 -12.049 1.00 92.69 492 SER A C 1
ATOM 3828 O O . SER A 1 492 ? 27.034 47.004 -11.036 1.00 92.69 492 SER A O 1
ATOM 3830 N N . LYS A 1 493 ? 26.959 46.888 -13.262 1.00 91.94 493 LYS A N 1
ATOM 3831 C CA . LYS A 1 493 ? 27.365 48.290 -13.397 1.00 91.94 493 LYS A CA 1
ATOM 3832 C C . LYS A 1 493 ? 26.249 49.196 -12.858 1.00 91.94 493 LYS A C 1
ATOM 3834 O O . LYS A 1 493 ? 25.075 48.895 -13.085 1.00 91.94 493 LYS A O 1
ATOM 3839 N N . PRO A 1 494 ? 26.586 50.328 -12.212 1.00 91.12 494 PRO A N 1
ATOM 3840 C CA . PRO A 1 494 ? 25.580 51.265 -11.730 1.00 91.12 494 PRO A CA 1
ATOM 3841 C C . PRO A 1 494 ? 24.589 51.652 -12.837 1.00 91.12 494 PRO A C 1
ATOM 3843 O O . PRO A 1 494 ? 24.993 52.178 -13.873 1.00 91.12 494 PRO A O 1
ATOM 3846 N N . GLY A 1 495 ? 23.299 51.393 -12.607 1.00 91.69 495 GLY A N 1
ATOM 3847 C CA . GLY A 1 495 ? 22.213 51.713 -13.541 1.00 91.69 495 GLY A CA 1
ATOM 3848 C C . GLY A 1 495 ? 21.854 50.622 -14.557 1.00 91.69 495 GLY A C 1
ATOM 3849 O O . GLY A 1 495 ? 20.922 50.830 -15.329 1.00 91.69 495 GLY A O 1
ATOM 3850 N N . GLU A 1 496 ? 22.529 49.469 -14.545 1.00 95.12 496 GLU A N 1
ATOM 3851 C CA . GLU A 1 496 ? 22.277 48.364 -15.484 1.00 95.12 496 GLU A CA 1
ATOM 3852 C C . GLU A 1 496 ? 21.973 46.993 -14.816 1.00 95.12 496 GLU A C 1
ATOM 3854 O O . GLU A 1 496 ? 22.411 45.967 -15.347 1.00 95.12 496 GLU A O 1
ATOM 3859 N N . PRO A 1 497 ? 21.237 46.897 -13.682 1.00 95.56 497 PRO A N 1
ATOM 3860 C CA . PRO A 1 497 ? 20.843 45.595 -13.149 1.00 95.56 497 PRO A CA 1
ATOM 3861 C C . PRO A 1 497 ? 19.749 44.958 -14.015 1.00 95.56 497 PRO A C 1
ATOM 3863 O O . PRO A 1 497 ? 18.839 45.630 -14.500 1.00 95.56 497 PRO A O 1
ATOM 3866 N N . ASN A 1 498 ? 19.810 43.638 -14.182 1.00 95.38 498 ASN A N 1
ATOM 3867 C CA . ASN A 1 498 ? 18.764 42.849 -14.843 1.00 95.38 498 ASN A CA 1
ATOM 3868 C C . ASN A 1 498 ? 17.870 42.076 -13.855 1.00 95.38 498 ASN A C 1
ATOM 3870 O O . ASN A 1 498 ? 16.899 41.459 -14.284 1.00 95.38 498 ASN A O 1
ATOM 3874 N N . CYS A 1 499 ? 18.195 42.114 -12.560 1.00 95.19 499 CYS A N 1
ATOM 3875 C CA . CYS A 1 499 ? 17.436 41.513 -11.466 1.00 95.19 499 CYS A CA 1
ATOM 3876 C C . CYS A 1 499 ? 17.295 42.540 -10.335 1.00 95.19 499 CYS A C 1
ATOM 3878 O O . CYS A 1 499 ? 18.198 43.350 -10.123 1.00 95.19 499 CYS A O 1
ATOM 3880 N N . GLU A 1 500 ? 16.194 42.484 -9.593 1.00 94.88 500 GLU A N 1
ATOM 3881 C CA . GLU A 1 500 ? 15.972 43.286 -8.388 1.00 94.88 500 GLU A CA 1
ATOM 3882 C C . GLU A 1 500 ? 15.696 42.370 -7.191 1.00 94.88 500 GLU A C 1
ATOM 3884 O O . GLU A 1 500 ? 15.185 41.263 -7.356 1.00 94.88 500 GLU A O 1
ATOM 3889 N N . ALA A 1 501 ? 16.065 42.817 -5.992 1.00 93.38 501 ALA A N 1
ATOM 3890 C CA . ALA A 1 501 ? 15.803 42.103 -4.750 1.00 93.38 501 ALA A CA 1
ATOM 3891 C C . ALA A 1 501 ? 14.833 42.921 -3.892 1.00 93.38 501 ALA A C 1
ATOM 3893 O O . ALA A 1 501 ? 15.057 44.108 -3.651 1.00 93.38 501 ALA A O 1
ATOM 3894 N N . GLU A 1 502 ? 13.769 42.280 -3.412 1.00 91.94 502 GLU A N 1
ATOM 3895 C CA . GLU A 1 502 ? 12.778 42.877 -2.516 1.00 91.94 502 GLU A CA 1
ATOM 3896 C C . GLU A 1 502 ? 12.908 42.233 -1.129 1.00 91.94 502 GLU A C 1
ATOM 3898 O O . GLU A 1 502 ? 12.712 41.029 -0.969 1.00 91.94 502 GLU A O 1
ATOM 3903 N N . GLY A 1 503 ? 13.259 43.021 -0.112 1.00 83.69 503 GLY A N 1
ATOM 3904 C CA . GLY A 1 503 ? 13.328 42.538 1.267 1.00 83.69 503 GLY A CA 1
ATOM 3905 C C . GLY A 1 503 ? 11.949 42.544 1.923 1.00 83.69 503 GLY A C 1
ATOM 3906 O O . GLY A 1 503 ? 11.383 43.616 2.136 1.00 83.69 503 GLY A O 1
ATOM 3907 N N . ARG A 1 504 ? 11.425 41.371 2.296 1.00 77.12 504 ARG A N 1
ATOM 3908 C CA . ARG A 1 504 ? 10.218 41.240 3.129 1.00 77.12 504 ARG A CA 1
ATOM 3909 C C . ARG A 1 504 ? 10.579 40.584 4.456 1.00 77.12 504 ARG A C 1
ATOM 3911 O O . ARG A 1 504 ? 11.060 39.459 4.477 1.00 77.12 504 ARG A O 1
ATOM 3918 N N . SER A 1 505 ? 10.344 41.286 5.562 1.00 59.47 505 SER A N 1
ATOM 3919 C CA . SER A 1 505 ? 10.416 40.685 6.895 1.00 59.47 505 SER A CA 1
ATOM 3920 C C . SER A 1 505 ? 9.088 39.980 7.163 1.00 59.47 505 SER A C 1
ATOM 3922 O O . SER A 1 505 ? 8.044 40.630 7.239 1.00 59.47 505 SER A O 1
ATOM 3924 N N . ILE A 1 506 ? 9.115 38.650 7.231 1.00 52.94 506 ILE A N 1
ATOM 3925 C CA . ILE A 1 506 ? 7.973 37.848 7.669 1.00 52.94 506 ILE A CA 1
ATOM 3926 C C . ILE A 1 506 ? 8.183 37.611 9.164 1.00 52.94 506 ILE A C 1
ATOM 3928 O O . ILE A 1 506 ? 9.046 36.830 9.555 1.00 52.94 506 ILE A O 1
ATOM 3932 N N . LEU A 1 507 ? 7.445 38.343 10.000 1.00 38.19 507 LEU A N 1
ATOM 3933 C CA . LEU A 1 507 ? 7.380 38.076 11.437 1.00 38.19 507 LEU A CA 1
ATOM 3934 C C . LEU A 1 507 ? 6.613 36.760 11.626 1.00 38.19 507 LEU A C 1
ATOM 3936 O O . LEU A 1 507 ? 5.418 36.716 11.330 1.00 38.19 507 LEU A O 1
ATOM 3940 N N . PHE A 1 508 ? 7.313 35.705 12.047 1.00 37.72 508 PHE A N 1
ATOM 3941 C CA . PHE A 1 508 ? 6.713 34.434 12.463 1.00 37.72 508 PHE A CA 1
ATOM 3942 C C . PHE A 1 508 ? 6.273 34.473 13.924 1.00 37.72 508 PHE A C 1
ATOM 3944 O O . PHE A 1 508 ? 6.995 35.096 14.740 1.00 37.72 508 PHE A O 1
#

Organism: Mycena chlorophos (NCBI:txid658473)

Secondary structure (DSSP, 8-state):
----THHHHHTT---HHHHHHHHHHHHHHHHHHHHHHHHHHHHHHHHHHHHHHHHHHHHHHHHHHHHHHIIIIIHHHHHHHHHH-TTTS---------------------------PPPPP-----SS-TTSEEEE--B-TTSSBSSSPEEEE----PPPPPTTS-----PPPPP-------SS---GGGGS-TTSBSS----SSTTS--HHHHHHTTTT-BTTT-S-TTS---TTS--HHHHHHHHHHHHHHHHHH---HHHHHHHHHHSTT---S-SS-STT-SSSHHHHHHTS-------TTS--TTTSPP--TTTSS----TTS-HHHHHHHHHHHB-SSTT---BT-SSSTHHHHTTT-----SS--PPPPEEEEEETTEEEEEESSPPPTT--------EEEEGGGTS-------------------------------------PPPPPHHHHHHHHT---EEEETTEEEE-SSS--GGGGPPPPPTT--S----------

Nearest PDB structures (foldseek):
  9g8r-assembly1_A  TM=1.780E-01  e=8.227E+00  Homo sapiens

InterPro domains:
  IPR001214 SET domain [PF00856] (385-502)
  IPR046341 SET domain superfamily [G3DSA:2.170.270.10] (331-506)
  IPR046341 SET domain superfamily [SSF82199] (381-501)

Sequence (508 aa):
MFLDEKWLSAAAHEPDETRRELNKDKLNSKNEDEQRQQELRATLARMHENRVTARVLLKAVEKEFAAWKAEHVLKPAKALLEATFPSMISPSAGTSTSVPDTVDGLPLSFTKLTISGPPPPEIRLPDADRDDIMFVCEYGDDGKPLGDPQETQMNVVELPKLEDGSEPSYEPCQTYQYCAPLSTNISMQWNGDGDKAPFMPSLESESTFPHDEYMATFDGGGGWLKTGRDGLSFPDTPNPDRELIVYETIRRLHFGLNLSRDEIDDVLKNVDGMACPPLRIGDTGLSGFLWASEQRDAPNIVWADGHTAQTAPQLSKDVAGFVPSDDDPLMDRIRRNHRIFCANVDCVVPLCRLHEVARFASRSVSDPGSRQYHQSIIIGKSQWGFGAFAGENITKGDLIGEYVGEVFFNVDMASTKKPKNVQCDAELEEDLDSDSGSETQPAKEEPLVIVQPGVSRSVIDNFVGTNYTWGIGTDTIDSRPMGNPTRFLNDSKPGEPNCEAEGRSILF

pLDDT: mean 73.91, std 19.23, range [29.97, 97.25]

Radius of gyration: 39.97 Å; Cα contacts (8 Å, |Δi|>4): 368; chains: 1; bounding box: 125×86×132 Å